Protein 5W7D (pdb70)

Nearest PDB structures (foldseek):
  5w7d-assembly1_A  TM=1.002E+00  e=2.438E-99  Mus musculus
  5w7e-assembly1_A  TM=9.813E-01  e=1.060E-92  Mus musculus
  5w7e-assembly2_B  TM=9.740E-01  e=4.198E-93  Mus musculus
  5w7f-assembly2_B  TM=9.740E-01  e=3.047E-90  Mus musculus
  5w7f-assembly1_A  TM=9.801E-01  e=3.794E-89  Mus musculus

Structure (mmCIF, N/CA/C/O backbone):
data_5W7D
#
_entry.id   5W7D
#
_cell.length_a   46.527
_cell.length_b   98.590
_cell.length_c   73.488
_cell.angle_alpha   90.00
_cell.angle_beta   99.68
_cell.angle_gamma   90.00
#
_symmetry.space_group_name_H-M   'P 1 21 1'
#
loop_
_entity.id
_entity.type
_entity.pdbx_description
1 polymer 'Acyloxyacyl hydrolase'
2 branched 2-acetamido-2-deoxy-beta-D-glucopyranose-(1-4)-2-acetamido-2-deoxy-beta-D-glucopyranose
3 non-polymer 'CALCIUM ION'
4 non-polymer 2-acetamido-2-deoxy-beta-D-glucopyranose
5 non-polymer GLYCEROL
6 non-polymer 1,2-DISTEAROYL-SN-GLYCERO-3-PHOSPHATE
7 non-polymer 'MYRISTIC ACID'
8 water water
#
loop_
_atom_site.group_PDB
_atom_site.id
_atom_site.type_symbol
_atom_site.label_atom_id
_atom_site.label_alt_id
_atom_site.label_comp_id
_atom_site.label_asym_id
_atom_site.label_entity_id
_atom_site.label_seq_id
_atom_site.pdbx_PDB_ins_code
_atom_site.Cartn_x
_atom_site.Cartn_y
_atom_site.Cartn_z
_atom_site.occupancy
_atom_site.B_iso_or_equiv
_atom_site.auth_seq_id
_atom_site.auth_comp_id
_atom_site.auth_asym_id
_atom_site.auth_atom_id
_atom_site.pdbx_PDB_model_num
ATOM 1 N N . SER A 1 23 ? 3.720 -21.432 113.642 1.00 44.18 35 SER A N 1
ATOM 2 C CA . SER A 1 23 ? 4.051 -22.843 113.818 1.00 42.98 35 SER A CA 1
ATOM 3 C C . SER A 1 23 ? 4.424 -23.174 115.265 1.00 37.77 35 SER A C 1
ATOM 4 O O . SER A 1 23 ? 3.856 -24.102 115.842 1.00 34.44 35 SER A O 1
ATOM 11 N N . HIS A 1 24 ? 5.399 -22.464 115.846 1.00 36.10 36 HIS A N 1
ATOM 12 C CA . HIS A 1 24 ? 5.511 -22.510 117.302 1.00 33.81 36 HIS A CA 1
ATOM 13 C C . HIS A 1 24 ? 4.216 -22.034 117.948 1.00 29.21 36 HIS A C 1
ATOM 14 O O . HIS A 1 24 ? 3.723 -22.655 118.899 1.00 28.08 36 HIS A O 1
ATOM 28 N N . GLY A 1 25 ? 3.645 -20.934 117.443 1.00 25.12 37 GLY A N 1
ATOM 29 C CA . GLY A 1 25 ? 2.403 -20.441 118.011 1.00 23.45 37 GLY A CA 1
ATOM 30 C C . GLY A 1 25 ? 1.299 -21.475 117.945 1.00 20.14 37 GLY A C 1
ATOM 31 O O . GLY A 1 25 ? 0.568 -21.694 118.914 1.00 19.27 37 GLY A O 1
ATOM 35 N N . GLN A 1 26 ? 1.163 -22.118 116.796 1.00 18.93 38 GLN A N 1
ATOM 36 C CA . GLN A 1 26 ? 0.097 -23.080 116.600 1.00 20.81 38 GLN A CA 1
ATOM 37 C C . GLN A 1 26 ? 0.294 -24.312 117.466 1.00 19.50 38 GLN A C 1
ATOM 38 O O . GLN A 1 26 ? -0.677 -24.854 117.991 1.00 18.73 38 GLN A O 1
ATOM 52 N N . SER A 1 27 ? 1.530 -24.771 117.632 1.00 21.39 39 SER A N 1
ATOM 53 C CA A SER A 1 27 ? 1.758 -25.932 118.487 0.43 22.95 39 SER A CA 1
ATOM 54 C CA B SER A 1 27 ? 1.762 -25.931 118.488 0.57 22.96 39 SER A CA 1
ATOM 55 C C . SER A 1 27 ? 1.504 -25.581 119.945 1.00 19.96 39 SER A C 1
ATOM 56 O O . SER A 1 27 ? 0.938 -26.384 120.700 1.00 18.44 39 SER A O 1
ATOM 69 N N . CYS A 1 28 ? 1.906 -24.387 120.353 1.00 17.84 40 CYS A N 1
ATOM 70 C CA . CYS A 1 28 ? 1.637 -23.938 121.708 1.00 17.65 40 CYS A CA 1
ATOM 71 C C . CYS A 1 28 ? 0.143 -23.824 121.951 1.00 14.97 40 CYS A C 1
ATOM 72 O O . CYS A 1 28 ? -0.384 -24.362 122.933 1.00 14.60 40 CYS A O 1
ATOM 79 N N . LEU A 1 29 ? -0.570 -23.169 121.034 1.00 12.48 41 LEU A N 1
ATOM 80 C CA . LEU A 1 29 ? -1.989 -22.948 121.243 1.00 12.99 41 LEU A CA 1
ATOM 81 C C . LEU A 1 29 ? -2.738 -24.272 121.255 1.00 13.26 41 LEU A C 1
ATOM 82 O O . LEU A 1 29 ? -3.624 -24.486 122.088 1.00 12.50 41 LEU A O 1
ATOM 98 N N . GLY A 1 30 ? -2.370 -25.186 120.356 1.00 14.21 42 GLY A N 1
ATOM 99 C CA . GLY A 1 30 ? -3.003 -26.494 120.338 1.00 14.80 42 GLY A CA 1
ATOM 100 C C . GLY A 1 30 ? -2.809 -27.257 121.635 1.00 13.30 42 GLY A C 1
ATOM 101 O O . GLY A 1 30 ? -3.752 -27.835 122.170 1.00 12.41 42 GLY A O 1
ATOM 105 N N . CYS A 1 31 ? -1.602 -27.222 122.184 1.00 15.09 43 CYS A N 1
ATOM 106 C CA . CYS A 1 31 ? -1.350 -27.886 123.462 1.00 15.04 43 CYS A CA 1
ATOM 107 C C . CYS A 1 31 ? -2.192 -27.278 124.573 1.00 12.10 43 CYS A C 1
ATOM 108 O O . CYS A 1 31 ? -2.790 -27.997 125.385 1.00 10.60 43 CYS A O 1
ATOM 115 N N . VAL A 1 32 ? -2.240 -25.941 124.638 1.00 11.07 44 VAL A N 1
ATOM 116 C CA . VAL A 1 32 ? -2.980 -25.296 125.721 1.00 11.63 44 VAL A CA 1
ATOM 117 C C . VAL A 1 32 ? -4.458 -25.633 125.636 1.00 11.49 44 VAL A C 1
ATOM 118 O O . VAL A 1 32 ? -5.105 -25.875 126.652 1.00 12.32 44 VAL A O 1
ATOM 131 N N . VAL A 1 33 ? -5.020 -25.656 124.431 1.00 11.42 45 VAL A N 1
ATOM 132 C CA . VAL A 1 33 ? -6.434 -25.981 124.287 1.00 12.21 45 VAL A CA 1
ATOM 133 C C . VAL A 1 33 ? -6.697 -27.416 124.702 1.00 10.79 45 VAL A C 1
ATOM 134 O O . VAL A 1 33 ? -7.619 -27.689 125.469 1.00 11.93 45 VAL A O 1
ATOM 147 N N . LEU A 1 34 ? -5.892 -28.356 124.209 1.00 11.84 46 LEU A N 1
ATOM 148 C CA . LEU A 1 34 ? -6.116 -29.768 124.518 1.00 12.47 46 LEU A CA 1
ATOM 149 C C . LEU A 1 34 ? -5.995 -30.032 126.013 1.00 10.49 46 LEU A C 1
ATOM 150 O O . LEU A 1 34 ? -6.846 -30.692 126.619 1.00 10.42 46 LEU A O 1
ATOM 166 N N . VAL A 1 35 ? -4.947 -29.512 126.640 1.00 10.36 47 VAL A N 1
ATOM 167 C CA . VAL A 1 35 ? -4.769 -29.742 128.068 1.00 9.97 47 VAL A CA 1
ATOM 168 C C . VAL A 1 35 ? -5.900 -29.089 128.858 1.00 9.70 47 VAL A C 1
ATOM 169 O O . VAL A 1 35 ? -6.394 -29.651 129.843 1.00 10.16 47 VAL A O 1
ATOM 182 N N . SER A 1 36 ? -6.335 -27.899 128.438 1.00 9.32 48 SER A N 1
ATOM 183 C CA . SER A 1 36 ? -7.468 -27.247 129.096 1.00 10.44 48 SER A CA 1
ATOM 184 C C . SER A 1 36 ? -8.711 -28.111 129.042 1.00 8.96 48 SER A C 1
ATOM 185 O O . SER A 1 36 ? -9.414 -28.256 130.048 1.00 11.17 48 SER A O 1
ATOM 193 N N . VAL A 1 37 ? -9.030 -28.659 127.858 1.00 9.22 49 VAL A N 1
ATOM 194 C CA . VAL A 1 37 ? -10.207 -29.504 127.716 1.00 9.13 49 VAL A CA 1
ATOM 195 C C . VAL A 1 37 ? -10.073 -30.742 128.599 1.00 9.29 49 VAL A C 1
ATOM 196 O O . VAL A 1 37 ? -11.023 -31.129 129.290 1.00 11.45 49 VAL A O 1
ATOM 209 N N . ILE A 1 38 ? -8.887 -31.364 128.618 1.00 9.21 50 ILE A N 1
ATOM 210 C CA . ILE A 1 38 ? -8.672 -32.541 129.469 1.00 10.64 50 ILE A CA 1
ATOM 211 C C . ILE A 1 38 ? -8.943 -32.198 130.929 1.00 11.29 50 ILE A C 1
ATOM 212 O O . ILE A 1 38 ? -9.684 -32.907 131.625 1.00 10.77 50 ILE A O 1
ATOM 228 N N . GLU A 1 39 ? -8.347 -31.103 131.412 1.00 10.91 51 GLU A N 1
ATOM 229 C CA . GLU A 1 39 ? -8.520 -30.720 132.812 1.00 11.64 51 GLU A CA 1
ATOM 230 C C . GLU A 1 39 ? -9.985 -30.447 133.133 1.00 10.83 51 GLU A C 1
ATOM 231 O O . GLU A 1 39 ? -10.493 -30.904 134.165 1.00 12.19 51 GLU A O 1
ATOM 243 N N . GLN A 1 40 ? -10.690 -29.752 132.239 1.00 10.10 52 GLN A N 1
ATOM 244 C CA . GLN A 1 40 ? -12.091 -29.432 132.485 1.00 11.51 52 GLN A CA 1
ATOM 245 C C . GLN A 1 40 ? -12.981 -30.661 132.411 1.00 9.60 52 GLN A C 1
ATOM 246 O O . GLN A 1 40 ? -13.946 -30.764 133.174 1.00 10.70 52 GLN A O 1
ATOM 260 N N . LEU A 1 41 ? -12.674 -31.622 131.532 1.00 9.83 53 LEU A N 1
ATOM 261 C CA . LEU A 1 41 ? -13.450 -32.864 131.517 1.00 9.41 53 LEU A CA 1
ATOM 262 C C . LEU A 1 41 ? -13.276 -33.637 132.817 1.00 11.05 53 LEU A C 1
ATOM 263 O O . LEU A 1 41 ? -14.240 -34.225 133.335 1.00 12.64 53 LEU A O 1
ATOM 279 N N . ALA A 1 42 ? -12.056 -33.658 133.364 1.00 11.56 54 ALA A N 1
ATOM 280 C CA . ALA A 1 42 ? -11.851 -34.255 134.682 1.00 13.80 54 ALA A CA 1
ATOM 281 C C . ALA A 1 42 ? -12.687 -33.554 135.755 1.00 15.89 54 ALA A C 1
ATOM 282 O O . ALA A 1 42 ? -13.284 -34.219 136.608 1.00 16.87 54 ALA A O 1
ATOM 289 N N . GLU A 1 43 ? -12.758 -32.215 135.717 1.00 15.13 55 GLU A N 1
ATOM 290 C CA . GLU A 1 43 ? -13.581 -31.478 136.673 1.00 15.74 55 GLU A CA 1
ATOM 291 C C . GLU A 1 43 ? -15.062 -31.767 136.472 1.00 15.82 55 GLU A C 1
ATOM 292 O O . GLU A 1 43 ? -15.774 -32.079 137.433 1.00 16.66 55 GLU A O 1
ATOM 304 N N . VAL A 1 44 ? -15.546 -31.692 135.225 1.00 16.22 56 VAL A N 1
ATOM 305 C CA . VAL A 1 44 ? -16.970 -31.883 134.949 1.00 18.30 56 VAL A CA 1
ATOM 306 C C . VAL A 1 44 ? -17.451 -33.256 135.418 1.00 17.84 56 VAL A C 1
ATOM 307 O O . VAL A 1 44 ? -18.553 -33.388 135.959 1.00 18.17 56 VAL A O 1
ATOM 320 N N . HIS A 1 45 ? -16.674 -34.303 135.167 1.00 16.52 57 HIS A N 1
ATOM 321 C CA . HIS A 1 45 ? -17.084 -35.657 135.515 1.00 17.13 57 HIS A CA 1
ATOM 322 C C . HIS A 1 45 ? -16.563 -36.106 136.865 1.00 17.71 57 HIS A C 1
ATOM 323 O O . HIS A 1 45 ? -16.836 -37.236 137.263 1.00 20.91 57 HIS A O 1
ATOM 337 N N . ASN A 1 46 ? -15.862 -35.238 137.577 1.00 15.79 58 ASN A N 1
ATOM 338 C CA . ASN A 1 46 ? -15.219 -35.571 138.847 1.00 21.30 58 ASN A CA 1
ATOM 339 C C . ASN A 1 46 ? -14.420 -36.865 138.715 1.00 22.21 58 ASN A C 1
ATOM 340 O O . ASN A 1 46 ? -14.561 -37.810 139.506 1.00 22.55 58 ASN A O 1
ATOM 351 N N . SER A 1 47 ? -13.584 -36.915 137.680 1.00 19.16 59 SER A N 1
ATOM 352 C CA . SER A 1 47 ? -12.753 -38.068 137.400 1.00 15.83 59 SER A CA 1
ATOM 353 C C . SER A 1 47 ? -11.278 -37.729 137.521 1.00 15.70 59 SER A C 1
ATOM 354 O O . SER A 1 47 ? -10.878 -36.572 137.661 1.00 16.44 59 SER A O 1
ATOM 362 N N . SER A 1 48 ? -10.470 -38.782 137.465 1.00 15.31 60 SER A N 1
ATOM 363 C CA . SER A 1 48 ? -9.043 -38.653 137.245 1.00 15.96 60 SER A CA 1
ATOM 364 C C . SER A 1 48 ? -8.741 -38.108 135.849 1.00 14.48 60 SER A C 1
ATOM 365 O O . SER A 1 48 ? -9.587 -38.090 134.942 1.00 13.50 60 SER A O 1
ATOM 373 N N . VAL A 1 49 ? -7.496 -37.669 135.680 1.00 15.07 61 VAL A N 1
ATOM 374 C CA . VAL A 1 49 ? -7.048 -37.174 134.384 1.00 14.91 61 VAL A CA 1
ATOM 375 C C . VAL A 1 49 ? -6.953 -38.321 133.377 1.00 14.77 61 VAL A C 1
ATOM 376 O O . VAL A 1 49 ? -7.282 -38.157 132.187 1.00 14.43 61 VAL A O 1
ATOM 389 N N . GLN A 1 50 ? -6.488 -39.491 133.825 1.00 14.51 62 GLN A N 1
ATOM 390 C CA . GLN A 1 50 ? -6.477 -40.653 132.947 1.00 15.57 62 GLN A CA 1
ATOM 391 C C . GLN A 1 50 ? -7.861 -40.913 132.373 1.00 13.99 62 GLN A C 1
ATOM 392 O O . GLN A 1 50 ? -8.011 -41.127 131.162 1.00 13.96 62 GLN A O 1
ATOM 406 N N . VAL A 1 51 ? -8.883 -40.943 133.234 1.00 13.02 63 VAL A N 1
ATOM 407 C CA . VAL A 1 51 ? -10.248 -41.175 132.765 1.00 14.16 63 VAL A CA 1
ATOM 408 C C . VAL A 1 51 ? -10.691 -40.078 131.793 1.00 12.88 63 VAL A C 1
ATOM 409 O O . VAL A 1 51 ? -11.297 -40.359 130.743 1.00 12.72 63 VAL A O 1
ATOM 422 N N . ALA A 1 52 ? -10.393 -38.809 132.115 1.00 12.43 64 ALA A N 1
ATOM 423 C CA . ALA A 1 52 ? -10.763 -37.693 131.239 1.00 10.26 64 ALA A CA 1
ATOM 424 C C . ALA A 1 52 ? -10.131 -37.823 129.849 1.00 9.94 64 ALA A C 1
ATOM 425 O O . ALA A 1 52 ? -10.768 -37.525 128.834 1.00 11.06 64 ALA A O 1
ATOM 432 N N . MET A 1 53 ? -8.885 -38.265 129.775 1.00 10.45 65 MET A N 1
ATOM 433 C CA . MET A 1 53 ? -8.233 -38.397 128.478 1.00 10.66 65 MET A CA 1
ATOM 434 C C . MET A 1 53 ? -8.852 -39.516 127.656 1.00 10.70 65 MET A C 1
ATOM 435 O O . MET A 1 53 ? -9.064 -39.353 126.456 1.00 10.80 65 MET A O 1
ATOM 449 N N . GLU A 1 54 ? -9.117 -40.664 128.288 1.00 11.09 66 GLU A N 1
ATOM 450 C CA . GLU A 1 54 ? -9.838 -41.759 127.620 1.00 12.59 66 GLU A CA 1
ATOM 451 C C . GLU A 1 54 ? -11.179 -41.276 127.094 1.00 12.12 66 GLU A C 1
ATOM 452 O O . GLU A 1 54 ? -11.590 -41.603 125.963 1.00 11.83 66 GLU A O 1
ATOM 464 N N . ARG A 1 55 ? -11.888 -40.525 127.925 1.00 12.15 67 ARG A N 1
ATOM 465 C CA . ARG A 1 55 ? -13.195 -40.015 127.558 1.00 12.70 67 ARG A CA 1
ATOM 466 C C . ARG A 1 55 ? -13.112 -39.092 126.349 1.00 10.76 67 ARG A C 1
ATOM 467 O O . ARG A 1 55 ? -13.855 -39.255 125.379 1.00 10.74 67 ARG A O 1
ATOM 488 N N . LEU A 1 56 ? -12.191 -38.122 126.362 1.00 9.61 68 LEU A N 1
ATOM 489 C CA . LEU A 1 56 ? -12.036 -37.272 125.183 1.00 9.19 68 LEU A CA 1
ATOM 490 C C . LEU A 1 56 ? -11.821 -38.088 123.909 1.00 9.66 68 LEU A C 1
ATOM 491 O O . LEU A 1 56 ? -12.466 -37.833 122.882 1.00 9.59 68 LEU A O 1
ATOM 507 N N . CYS A 1 57 ? -10.842 -38.996 123.912 1.00 11.42 69 CYS A N 1
ATOM 508 C CA . CYS A 1 57 ? -10.552 -39.727 122.694 1.00 12.85 69 CYS A CA 1
ATOM 509 C C . CYS A 1 57 ? -11.755 -40.567 122.263 1.00 11.33 69 CYS A C 1
ATOM 510 O O . CYS A 1 57 ? -12.030 -40.674 121.064 1.00 11.00 69 CYS A O 1
ATOM 517 N N . SER A 1 58 ? -12.490 -41.129 123.236 1.00 11.18 70 SER A N 1
ATOM 518 C CA . SER A 1 58 ? -13.679 -41.935 122.957 1.00 10.33 70 SER A CA 1
ATOM 519 C C . SER A 1 58 ? -14.748 -41.134 122.233 1.00 10.68 70 SER A C 1
ATOM 520 O O . SER A 1 58 ? -15.560 -41.705 121.497 1.00 11.45 70 SER A O 1
ATOM 528 N N . TYR A 1 59 ? -14.784 -39.818 122.425 1.00 9.54 71 TYR A N 1
ATOM 529 C CA . TYR A 1 59 ? -15.786 -39.015 121.757 1.00 9.26 71 TYR A CA 1
ATOM 530 C C . TYR A 1 59 ? -15.465 -38.762 120.290 1.00 9.91 71 TYR A C 1
ATOM 531 O O . TYR A 1 59 ? -16.338 -38.320 119.542 1.00 12.19 71 TYR A O 1
ATOM 549 N N . LEU A 1 60 ? -14.234 -38.930 119.881 1.00 9.11 72 LEU A N 1
ATOM 550 C CA . LEU A 1 60 ? -13.876 -38.389 118.578 1.00 10.35 72 LEU A CA 1
ATOM 551 C C . LEU A 1 60 ? -14.289 -39.323 117.446 1.00 10.70 72 LEU A C 1
ATOM 552 O O . LEU A 1 60 ? -14.368 -40.542 117.632 1.00 11.09 72 LEU A O 1
ATOM 568 N N . PRO A 1 61 ? -14.516 -38.777 116.253 1.00 10.75 73 PRO A N 1
ATOM 569 C CA . PRO A 1 61 ? -14.770 -39.620 115.079 1.00 11.45 73 PRO A CA 1
ATOM 570 C C . PRO A 1 61 ? -13.575 -40.481 114.713 1.00 10.47 73 PRO A C 1
ATOM 571 O O . PRO A 1 61 ? -12.426 -40.096 114.905 1.00 11.45 73 PRO A O 1
ATOM 582 N N . GLU A 1 62 ? -13.860 -41.664 114.145 1.00 11.71 74 GLU A N 1
ATOM 583 C CA . GLU A 1 62 ? -12.778 -42.466 113.588 1.00 12.69 74 GLU A CA 1
ATOM 584 C C . GLU A 1 62 ? -12.269 -41.882 112.269 1.00 12.57 74 GLU A C 1
ATOM 585 O O . GLU A 1 62 ? -11.098 -42.069 111.930 1.00 12.02 74 GLU A O 1
ATOM 597 N N . LYS A 1 63 ? -13.103 -41.142 111.534 1.00 12.08 75 LYS A N 1
ATOM 598 C CA . LYS A 1 63 ? -12.691 -40.605 110.241 1.00 13.77 75 LYS A CA 1
ATOM 599 C C . LYS A 1 63 ? -11.506 -39.653 110.381 1.00 12.73 75 LYS A C 1
ATOM 600 O O . LYS A 1 63 ? -11.320 -38.989 111.414 1.00 10.67 75 LYS A O 1
ATOM 619 N N . LEU A 1 64 ? -10.692 -39.589 109.317 1.00 13.08 76 LEU A N 1
ATOM 620 C CA . LEU A 1 64 ? -9.484 -38.747 109.257 1.00 14.46 76 LEU A CA 1
ATOM 621 C C . LEU A 1 64 ? -8.460 -39.098 110.343 1.00 14.19 76 LEU A C 1
ATOM 622 O O . LEU A 1 64 ? -7.632 -38.264 110.707 1.00 16.04 76 LEU A O 1
ATOM 638 N N . PHE A 1 65 ? -8.513 -40.308 110.897 1.00 15.06 77 PHE A N 1
ATOM 639 C CA . PHE A 1 65 ? -7.604 -40.761 111.948 1.00 16.41 77 PHE A CA 1
ATOM 640 C C . PHE A 1 65 ? -7.713 -39.924 113.221 1.00 13.75 77 PHE A C 1
ATOM 641 O O . PHE A 1 65 ? -6.777 -39.904 114.029 1.00 15.13 77 PHE A O 1
ATOM 658 N N . LEU A 1 66 ? -8.835 -39.224 113.434 1.00 11.01 78 LEU A N 1
ATOM 659 C CA . LEU A 1 66 ? -8.920 -38.309 114.573 1.00 10.53 78 LEU A CA 1
ATOM 660 C C . LEU A 1 66 ? -8.847 -39.049 115.906 1.00 10.26 78 LEU A C 1
ATOM 661 O O . LEU A 1 66 ? -8.042 -38.696 116.780 1.00 9.96 78 LEU A O 1
ATOM 677 N N . LYS A 1 67 ? -9.704 -40.062 116.096 1.00 9.13 79 LYS A N 1
ATOM 678 C CA . LYS A 1 67 ? -9.678 -40.845 117.326 1.00 10.72 79 LYS A CA 1
ATOM 679 C C . LYS A 1 67 ? -8.317 -41.487 117.523 1.00 10.59 79 LYS A C 1
ATOM 680 O O . LYS A 1 67 ? -7.746 -41.426 118.616 1.00 10.69 79 LYS A O 1
ATOM 699 N N . THR A 1 68 ? -7.768 -42.084 116.470 1.00 12.03 80 THR A N 1
ATOM 700 C CA . THR A 1 68 ? -6.484 -42.774 116.596 1.00 14.62 80 THR A CA 1
ATOM 701 C C . THR A 1 68 ? -5.369 -41.809 116.978 1.00 13.76 80 THR A C 1
ATOM 702 O O . THR A 1 68 ? -4.507 -42.135 117.812 1.00 12.79 80 THR A O 1
ATOM 713 N N . ALA A 1 69 ? -5.373 -40.617 116.385 1.00 13.07 81 ALA A N 1
ATOM 714 C CA . ALA A 1 69 ? -4.378 -39.596 116.721 1.00 13.28 81 ALA A CA 1
ATOM 715 C C . ALA A 1 69 ? -4.456 -39.210 118.184 1.00 11.92 81 ALA A C 1
ATOM 716 O O . ALA A 1 69 ? -3.427 -39.075 118.861 1.00 13.06 81 ALA A O 1
ATOM 723 N N . CYS A 1 70 ? -5.677 -39.045 118.693 1.00 11.22 82 CYS A N 1
ATOM 724 C CA . CYS A 1 70 ? -5.881 -38.717 120.096 1.00 12.70 82 CYS A CA 1
ATOM 725 C C . CYS A 1 70 ? -5.308 -39.801 121.010 1.00 12.45 82 CYS A C 1
ATOM 726 O O . CYS A 1 70 ? -4.610 -39.505 121.984 1.00 11.40 82 CYS A O 1
ATOM 733 N N . TYR A 1 71 ? -5.586 -41.067 120.713 1.00 11.92 83 TYR A N 1
ATOM 734 C CA . TYR A 1 71 ? -5.065 -42.122 121.577 1.00 13.54 83 TYR A CA 1
ATOM 735 C C . TYR A 1 71 ? -3.557 -42.205 121.487 1.00 14.42 83 TYR A C 1
ATOM 736 O O . TYR A 1 71 ? -2.898 -42.546 122.477 1.00 15.89 83 TYR A O 1
ATOM 754 N N . PHE A 1 72 ? -2.992 -41.864 120.337 1.00 13.26 84 PHE A N 1
ATOM 755 C CA . PHE A 1 72 ? -1.543 -41.823 120.228 1.00 15.74 84 PHE A CA 1
ATOM 756 C C . PHE A 1 72 ? -0.954 -40.704 121.076 1.00 15.29 84 PHE A C 1
ATOM 757 O O . PHE A 1 72 ? 0.081 -40.889 121.722 1.00 17.18 84 PHE A O 1
ATOM 774 N N . LEU A 1 73 ? -1.560 -39.520 121.039 1.00 15.25 85 LEU A N 1
ATOM 775 C CA . LEU A 1 73 ? -1.136 -38.424 121.910 1.00 16.11 85 LEU A CA 1
ATOM 776 C C . LEU A 1 73 ? -1.211 -38.810 123.383 1.00 16.07 85 LEU A C 1
ATOM 777 O O . LEU A 1 73 ? -0.310 -38.474 124.164 1.00 17.39 85 LEU A O 1
ATOM 793 N N . VAL A 1 74 ? -2.285 -39.497 123.788 1.00 15.52 86 VAL A N 1
ATOM 794 C CA . VAL A 1 74 ? -2.425 -39.954 125.169 1.00 17.93 86 VAL A CA 1
ATOM 795 C C . VAL A 1 74 ? -1.341 -40.972 125.496 1.00 17.29 86 VAL A C 1
ATOM 796 O O . VAL A 1 74 ? -0.690 -40.897 126.544 1.00 18.68 86 VAL A O 1
ATOM 809 N N . GLN A 1 75 ? -1.080 -41.900 124.576 1.00 16.51 87 GLN A N 1
ATOM 810 C CA . GLN A 1 75 ? 0.018 -42.838 124.772 1.00 19.13 87 GLN A CA 1
ATOM 811 C C . GLN A 1 75 ? 1.344 -42.104 124.971 1.00 21.24 87 GLN A C 1
ATOM 812 O O . GLN A 1 75 ? 2.145 -42.474 125.839 1.00 23.63 87 GLN A O 1
ATOM 826 N N . THR A 1 76 ? 1.590 -41.059 124.184 1.00 21.53 88 THR A N 1
ATOM 827 C CA . THR A 1 76 ? 2.901 -40.414 124.157 1.00 22.80 88 THR A CA 1
ATOM 828 C C . THR A 1 76 ? 3.085 -39.438 125.315 1.00 22.96 88 THR A C 1
ATOM 829 O O . THR A 1 76 ? 4.140 -39.423 125.957 1.00 26.10 88 THR A O 1
ATOM 840 N N . PHE A 1 77 ? 2.072 -38.631 125.614 1.00 18.59 89 PHE A N 1
ATOM 841 C CA . PHE A 1 77 ? 2.218 -37.520 126.543 1.00 17.64 89 PHE A CA 1
ATOM 842 C C . PHE A 1 77 ? 1.330 -37.663 127.778 1.00 18.05 89 PHE A C 1
ATOM 843 O O . PHE A 1 77 ? 1.425 -36.834 128.695 1.00 17.89 89 PHE A O 1
ATOM 860 N N . GLY A 1 78 ? 0.481 -38.695 127.831 1.00 18.35 90 GLY A N 1
ATOM 861 C CA . GLY A 1 78 ? -0.541 -38.770 128.862 1.00 18.50 90 GLY A CA 1
ATOM 862 C C . GLY A 1 78 ? 0.021 -38.871 130.266 1.00 19.73 90 GLY A C 1
ATOM 863 O O . GLY A 1 78 ? -0.460 -38.212 131.183 1.00 19.63 90 GLY A O 1
ATOM 867 N N . SER A 1 79 ? 1.036 -39.713 130.460 1.00 21.10 91 SER A N 1
ATOM 868 C CA A SER A 1 79 ? 1.601 -39.886 131.793 0.47 22.42 91 SER A CA 1
ATOM 869 C CA B SER A 1 79 ? 1.601 -39.885 131.794 0.53 22.43 91 SER A CA 1
ATOM 870 C C . SER A 1 79 ? 2.133 -38.564 132.340 1.00 20.94 91 SER A C 1
ATOM 871 O O . SER A 1 79 ? 1.930 -38.240 133.519 1.00 20.92 91 SER A O 1
ATOM 884 N N . ASP A 1 80 ? 2.801 -37.780 131.499 1.00 18.87 92 ASP A N 1
ATOM 885 C CA . ASP A 1 80 ? 3.336 -36.490 131.931 1.00 18.87 92 ASP A CA 1
ATOM 886 C C . ASP A 1 80 ? 2.222 -35.484 132.221 1.00 16.94 92 ASP A C 1
ATOM 887 O O . ASP A 1 80 ? 2.305 -34.725 133.191 1.00 15.97 92 ASP A O 1
ATOM 896 N N . ILE A 1 81 ? 1.188 -35.441 131.373 1.00 16.61 93 ILE A N 1
ATOM 897 C CA . ILE A 1 81 ? 0.040 -34.566 131.637 1.00 15.87 93 ILE A CA 1
ATOM 898 C C . ILE A 1 81 ? -0.580 -34.891 132.996 1.00 14.51 93 ILE A C 1
ATOM 899 O O . ILE A 1 81 ? -0.896 -33.989 133.786 1.00 15.08 93 ILE A O 1
ATOM 915 N N . ILE A 1 82 ? -0.741 -36.178 133.295 1.00 15.31 94 ILE A N 1
ATOM 916 C CA . ILE A 1 82 ? -1.284 -36.601 134.582 1.00 16.49 94 ILE A CA 1
ATOM 917 C C . ILE A 1 82 ? -0.417 -36.076 135.717 1.00 15.73 94 ILE A C 1
ATOM 918 O O . ILE A 1 82 ? -0.921 -35.539 136.710 1.00 14.84 94 ILE A O 1
ATOM 934 N N . LYS A 1 83 ? 0.897 -36.238 135.587 1.00 17.49 95 LYS A N 1
ATOM 935 C CA . LYS A 1 83 ? 1.811 -35.824 136.659 1.00 19.35 95 LYS A CA 1
ATOM 936 C C . LYS A 1 83 ? 1.745 -34.322 136.900 1.00 17.39 95 LYS A C 1
ATOM 937 O O . LYS A 1 83 ? 1.861 -33.861 138.041 1.00 16.33 95 LYS A O 1
ATOM 956 N N . LEU A 1 84 ? 1.590 -33.533 135.842 1.00 15.74 96 LEU A N 1
ATOM 957 C CA . LEU A 1 84 ? 1.607 -32.093 136.043 1.00 15.78 96 LEU A CA 1
ATOM 958 C C . LEU A 1 84 ? 0.251 -31.564 136.472 1.00 15.96 96 LEU A C 1
ATOM 959 O O . LEU A 1 84 ? 0.182 -30.644 137.303 1.00 15.69 96 LEU A O 1
ATOM 975 N N . LEU A 1 85 ? -0.839 -32.125 135.943 1.00 15.58 97 LEU A N 1
ATOM 976 C CA . LEU A 1 85 ? -2.139 -31.698 136.457 1.00 16.18 97 LEU A CA 1
ATOM 977 C C . LEU A 1 85 ? -2.308 -32.124 137.916 1.00 17.10 97 LEU A C 1
ATOM 978 O O . LEU A 1 85 ? -2.959 -31.415 138.690 1.00 17.76 97 LEU A O 1
ATOM 994 N N . ASP A 1 86 ? -1.697 -33.248 138.317 1.00 18.20 98 ASP A N 1
ATOM 995 C CA . ASP A 1 86 ? -1.679 -33.650 139.726 1.00 22.41 98 ASP A CA 1
ATOM 996 C C . ASP A 1 86 ? -0.934 -32.659 140.610 1.00 20.72 98 ASP A C 1
ATOM 997 O O . ASP A 1 86 ? -1.147 -32.646 141.829 1.00 21.91 98 ASP A O 1
ATOM 1006 N N . GLU A 1 87 ? -0.048 -31.840 140.045 1.00 19.22 99 GLU A N 1
ATOM 1007 C CA . GLU A 1 87 ? 0.593 -30.761 140.792 1.00 18.12 99 GLU A CA 1
ATOM 1008 C C . GLU A 1 87 ? -0.111 -29.420 140.601 1.00 16.06 99 GLU A C 1
ATOM 1009 O O . GLU A 1 87 ? 0.479 -28.363 140.875 1.00 15.68 99 GLU A O 1
ATOM 1021 N N . ALA A 1 88 ? -1.354 -29.440 140.129 1.00 16.63 100 ALA A N 1
ATOM 1022 C CA . ALA A 1 88 ? -2.182 -28.243 140.046 1.00 18.71 100 ALA A CA 1
ATOM 1023 C C . ALA A 1 88 ? -1.621 -27.213 139.062 1.00 18.56 100 ALA A C 1
ATOM 1024 O O . ALA A 1 88 ? -1.809 -26.010 139.241 1.00 19.30 100 ALA A O 1
ATOM 1031 N N . MET A 1 89 ? -0.894 -27.653 138.037 1.00 15.22 101 MET A N 1
ATOM 1032 C CA A MET A 1 89 ? -0.412 -26.750 136.997 0.75 14.00 101 MET A CA 1
ATOM 1033 C CA B MET A 1 89 ? -0.421 -26.735 137.010 0.25 14.19 101 MET A CA 1
ATOM 1034 C C . MET A 1 89 ? -1.501 -26.502 135.959 1.00 13.81 101 MET A C 1
ATOM 1035 O O . MET A 1 89 ? -2.220 -27.417 135.568 1.00 15.34 101 MET A O 1
ATOM 1060 N N . LYS A 1 90 ? -1.632 -25.257 135.522 1.00 13.62 102 LYS A N 1
ATOM 1061 C CA . LYS A 1 90 ? -2.580 -24.948 134.473 1.00 13.84 102 LYS A CA 1
ATOM 1062 C C . LYS A 1 90 ? -1.951 -25.230 133.126 1.00 12.58 102 LYS A C 1
ATOM 1063 O O . LYS A 1 90 ? -0.742 -25.461 133.012 1.00 13.00 102 LYS A O 1
ATOM 1082 N N . ALA A 1 91 ? -2.794 -25.198 132.090 1.00 13.90 103 ALA A N 1
ATOM 1083 C CA . ALA A 1 91 ? -2.388 -25.689 130.778 1.00 13.71 103 ALA A CA 1
ATOM 1084 C C . ALA A 1 91 ? -1.215 -24.921 130.183 1.00 13.90 103 ALA A C 1
ATOM 1085 O O . ALA A 1 91 ? -0.418 -25.505 129.439 1.00 14.89 103 ALA A O 1
ATOM 1092 N N . ASP A 1 92 ? -1.106 -23.614 130.439 1.00 13.02 104 ASP A N 1
ATOM 1093 C CA . ASP A 1 92 ? 0.016 -22.883 129.874 1.00 13.50 104 ASP A CA 1
ATOM 1094 C C . ASP A 1 92 ? 1.346 -23.371 130.456 1.00 13.95 104 ASP A C 1
ATOM 1095 O O . ASP A 1 92 ? 2.269 -23.708 129.704 1.00 15.44 104 ASP A O 1
ATOM 1104 N N . VAL A 1 93 ? 1.451 -23.470 131.782 1.00 13.92 105 VAL A N 1
ATOM 1105 C CA . VAL A 1 93 ? 2.657 -24.024 132.410 1.00 14.35 105 VAL A CA 1
ATOM 1106 C C . VAL A 1 93 ? 2.929 -25.446 131.919 1.00 14.43 105 VAL A C 1
ATOM 1107 O O . VAL A 1 93 ? 4.070 -25.807 131.638 1.00 14.90 105 VAL A O 1
ATOM 1120 N N . VAL A 1 94 ? 1.891 -26.279 131.820 1.00 14.01 106 VAL A N 1
ATOM 1121 C CA . VAL A 1 94 ? 2.079 -27.653 131.347 1.00 14.07 106 VAL A CA 1
ATOM 1122 C C . VAL A 1 94 ? 2.720 -27.654 129.963 1.00 14.43 106 VAL A C 1
ATOM 1123 O O . VAL A 1 94 ? 3.680 -28.395 129.690 1.00 14.78 106 VAL A O 1
ATOM 1136 N N . CYS A 1 95 ? 2.206 -26.805 129.072 1.00 14.26 107 CYS A N 1
ATOM 1137 C CA . CYS A 1 95 ? 2.666 -26.831 127.697 1.00 14.54 107 CYS A CA 1
ATOM 1138 C C . CYS A 1 95 ? 4.069 -26.250 127.543 1.00 15.12 107 CYS A C 1
ATOM 1139 O O . CYS A 1 95 ? 4.797 -26.675 126.648 1.00 16.04 107 CYS A O 1
ATOM 1146 N N . TYR A 1 96 ? 4.495 -25.339 128.417 1.00 15.26 108 TYR A N 1
ATOM 1147 C CA . TYR A 1 96 ? 5.914 -24.965 128.426 1.00 15.98 108 TYR A CA 1
ATOM 1148 C C . TYR A 1 96 ? 6.772 -26.095 129.001 1.00 17.30 108 TYR A C 1
ATOM 1149 O O . TYR A 1 96 ? 7.862 -26.377 128.492 1.00 19.11 108 TYR A O 1
ATOM 1167 N N . ALA A 1 97 ? 6.305 -26.741 130.068 1.00 16.52 109 ALA A N 1
ATOM 1168 C CA . ALA A 1 97 ? 7.073 -27.837 130.662 1.00 16.88 109 ALA A CA 1
ATOM 1169 C C . ALA A 1 97 ? 7.269 -28.949 129.650 1.00 17.79 109 ALA A C 1
ATOM 1170 O O . ALA A 1 97 ? 8.346 -29.548 129.572 1.00 20.56 109 ALA A O 1
ATOM 1177 N N . LEU A 1 98 ? 6.236 -29.232 128.866 1.00 17.06 110 LEU A N 1
ATOM 1178 C CA . LEU A 1 98 ? 6.277 -30.249 127.831 1.00 19.42 110 LEU A CA 1
ATOM 1179 C C . LEU A 1 98 ? 6.937 -29.770 126.547 1.00 21.96 110 LEU A C 1
ATOM 1180 O O . LEU A 1 98 ? 7.130 -30.580 125.639 1.00 22.32 110 LEU A O 1
ATOM 1196 N N . GLU A 1 99 ? 7.302 -28.493 126.459 1.00 23.00 111 GLU A N 1
ATOM 1197 C CA . GLU A 1 99 ? 8.057 -27.948 125.336 1.00 26.91 111 GLU A CA 1
ATOM 1198 C C . GLU A 1 99 ? 7.217 -27.791 124.073 1.00 23.85 111 GLU A C 1
ATOM 1199 O O . GLU A 1 99 ? 7.769 -27.643 122.981 1.00 26.07 111 GLU A O 1
ATOM 1211 N N . PHE A 1 100 ? 5.891 -27.829 124.168 1.00 19.60 112 PHE A N 1
ATOM 1212 C CA . PHE A 1 100 ? 5.093 -27.382 123.033 1.00 19.09 112 PHE A CA 1
ATOM 1213 C C . PHE A 1 100 ? 5.103 -25.867 122.903 1.00 20.49 112 PHE A C 1
ATOM 1214 O O . PHE A 1 100 ? 4.890 -25.339 121.807 1.00 20.67 112 PHE A O 1
ATOM 1231 N N . CYS A 1 101 ? 5.289 -25.166 124.014 1.00 21.08 113 CYS A N 1
ATOM 1232 C CA . CYS A 1 101 ? 5.546 -23.734 124.035 1.00 21.38 113 CYS A CA 1
ATOM 1233 C C . CYS A 1 101 ? 7.000 -23.533 124.443 1.00 23.25 113 CYS A C 1
ATOM 1234 O O . CYS A 1 101 ? 7.494 -24.233 125.335 1.00 22.27 113 CYS A O 1
ATOM 1241 N N . LYS A 1 102 ? 7.681 -22.574 123.801 1.00 23.91 114 LYS A N 1
ATOM 1242 C CA . LYS A 1 102 ? 9.090 -22.309 124.078 1.00 26.83 114 LYS A CA 1
ATOM 1243 C C . LYS A 1 102 ? 9.386 -20.818 124.090 1.00 25.68 114 LYS A C 1
ATOM 1244 O O . LYS A 1 102 ? 8.905 -20.076 123.234 1.00 26.38 114 LYS A O 1
ATOM 1263 N N . ARG A 1 103 ? 10.191 -20.381 125.052 1.00 26.01 115 ARG A N 1
ATOM 1264 C CA . ARG A 1 103 ? 10.706 -19.018 125.034 1.00 27.65 115 ARG A CA 1
ATOM 1265 C C . ARG A 1 103 ? 11.825 -18.927 123.999 1.00 26.94 115 ARG A C 1
ATOM 1266 O O . ARG A 1 103 ? 12.611 -19.861 123.836 1.00 28.19 115 ARG A O 1
ATOM 1287 N N . GLY A 1 104 ? 11.888 -17.799 123.284 1.00 23.76 116 GLY A N 1
ATOM 1288 C CA . GLY A 1 104 ? 12.994 -17.526 122.396 1.00 23.15 116 GLY A CA 1
ATOM 1289 C C . GLY A 1 104 ? 13.471 -16.098 122.576 1.00 22.79 116 GLY A C 1
ATOM 1290 O O . GLY A 1 104 ? 12.845 -15.306 123.279 1.00 22.19 116 GLY A O 1
ATOM 1294 N N . ALA A 1 105 ? 14.594 -15.781 121.918 1.00 23.76 117 ALA A N 1
ATOM 1295 C CA . ALA A 1 105 ? 15.146 -14.432 122.016 1.00 23.46 117 ALA A CA 1
ATOM 1296 C C . ALA A 1 105 ? 14.120 -13.370 121.625 1.00 21.64 117 ALA A C 1
ATOM 1297 O O . ALA A 1 105 ? 14.069 -12.296 122.239 1.00 21.03 117 ALA A O 1
ATOM 1304 N N . VAL A 1 106 ? 13.321 -13.625 120.592 1.00 21.10 118 VAL A N 1
ATOM 1305 C CA . VAL A 1 106 ? 12.300 -12.652 120.214 1.00 22.41 118 VAL A CA 1
ATOM 1306 C C . VAL A 1 106 ? 10.922 -13.283 120.386 1.00 22.33 118 VAL A C 1
ATOM 1307 O O . VAL A 1 106 ? 10.006 -13.014 119.607 1.00 22.71 118 VAL A O 1
ATOM 1320 N N . GLN A 1 107 ? 10.764 -14.119 121.410 1.00 22.31 119 GLN A N 1
ATOM 1321 C CA . GLN A 1 107 ? 9.490 -14.785 121.691 1.00 22.21 119 GLN A CA 1
ATOM 1322 C C . GLN A 1 107 ? 9.411 -14.995 123.203 1.00 21.88 119 GLN A C 1
ATOM 1323 O O . GLN A 1 107 ? 9.969 -15.970 123.739 1.00 20.36 119 GLN A O 1
ATOM 1337 N N . PRO A 1 108 ? 8.748 -14.094 123.928 1.00 24.73 120 PRO A N 1
ATOM 1338 C CA . PRO A 1 108 ? 8.599 -14.264 125.379 1.00 23.66 120 PRO A CA 1
ATOM 1339 C C . PRO A 1 108 ? 7.697 -15.446 125.714 1.00 20.38 120 PRO A C 1
ATOM 1340 O O . PRO A 1 108 ? 6.997 -16.004 124.863 1.00 19.58 120 PRO A O 1
ATOM 1351 N N . GLN A 1 109 ? 7.735 -15.833 126.982 1.00 20.06 121 GLN A N 1
ATOM 1352 C CA . GLN A 1 109 ? 6.805 -16.826 127.495 1.00 20.94 121 GLN A CA 1
ATOM 1353 C C . GLN A 1 109 ? 5.428 -16.188 127.618 1.00 21.25 121 GLN A C 1
ATOM 1354 O O . GLN A 1 109 ? 5.300 -15.069 128.123 1.00 24.46 121 GLN A O 1
ATOM 1368 N N . CYS A 1 110 ? 4.402 -16.896 127.153 1.00 20.08 122 CYS A N 1
ATOM 1369 C CA . CYS A 1 110 ? 3.050 -16.357 127.045 1.00 19.19 122 CYS A CA 1
ATOM 1370 C C . CYS A 1 110 ? 2.162 -16.979 128.108 1.00 19.70 122 CYS A C 1
ATOM 1371 O O . CYS A 1 110 ? 2.006 -18.202 128.150 1.00 19.28 122 CYS A O 1
ATOM 1378 N N . HIS A 1 111 ? 1.556 -16.139 128.933 1.00 20.84 123 HIS A N 1
ATOM 1379 C CA . HIS A 1 111 ? 0.723 -16.578 130.051 1.00 22.56 123 HIS A CA 1
ATOM 1380 C C . HIS A 1 111 ? -0.739 -16.451 129.646 1.00 22.49 123 HIS A C 1
ATOM 1381 O O . HIS A 1 111 ? -1.167 -15.380 129.213 1.00 25.33 123 HIS A O 1
ATOM 1395 N N . LEU A 1 112 ? -1.499 -17.537 129.754 1.00 19.49 124 LEU A N 1
ATOM 1396 C CA . LEU A 1 112 ? -2.942 -17.419 129.570 1.00 21.83 124 LEU A CA 1
ATOM 1397 C C . LEU A 1 112 ? -3.620 -16.984 130.874 1.00 26.54 124 LEU A C 1
ATOM 1398 O O . LEU A 1 112 ? -4.586 -16.203 130.850 1.00 27.68 124 LEU A O 1
ATOM 1414 N N . TYR A 1 113 ? -3.097 -17.451 132.043 1.00 27.33 125 TYR A N 1
ATOM 1415 C CA . TYR A 1 113 ? -3.690 -17.118 133.334 1.00 26.29 125 TYR A CA 1
ATOM 1416 C C . TYR A 1 113 ? -2.856 -16.090 134.077 1.00 31.83 125 TYR A C 1
ATOM 1417 O O . TYR A 1 113 ? -1.625 -16.088 133.966 1.00 33.16 125 TYR A O 1
ATOM 1435 N N . PRO A 1 114 ? -3.491 -15.186 134.822 1.00 37.92 126 PRO A N 1
ATOM 1436 C CA . PRO A 1 114 ? -2.715 -14.185 135.561 1.00 39.98 126 PRO A CA 1
ATOM 1437 C C . PRO A 1 114 ? -2.001 -14.850 136.727 1.00 38.13 126 PRO A C 1
ATOM 1438 O O . PRO A 1 114 ? -2.606 -15.592 137.504 1.00 37.44 126 PRO A O 1
ATOM 1449 N N . LEU A 1 115 ? -0.690 -14.631 136.799 1.00 37.04 127 LEU A N 1
ATOM 1450 C CA . LEU A 1 115 ? 0.123 -15.156 137.862 1.00 40.21 127 LEU A CA 1
ATOM 1451 C C . LEU A 1 115 ? 1.272 -14.180 138.042 1.00 42.26 127 LEU A C 1
ATOM 1452 O O . LEU A 1 115 ? 1.864 -13.756 137.043 1.00 45.05 127 LEU A O 1
ATOM 1468 N N . PRO A 1 116 ? 1.623 -13.813 139.269 1.00 41.53 128 PRO A N 1
ATOM 1469 C CA . PRO A 1 116 ? 2.871 -13.064 139.458 1.00 42.43 128 PRO A CA 1
ATOM 1470 C C . PRO A 1 116 ? 4.024 -13.812 138.803 1.00 41.20 128 PRO A C 1
ATOM 1471 O O . PRO A 1 116 ? 4.017 -15.042 138.698 1.00 40.24 128 PRO A O 1
ATOM 1482 N N . GLN A 1 117 ? 5.005 -13.051 138.326 1.00 40.58 129 GLN A N 1
ATOM 1483 C CA . GLN A 1 117 ? 6.107 -13.659 137.593 1.00 41.82 129 GLN A CA 1
ATOM 1484 C C . GLN A 1 117 ? 6.817 -14.699 138.444 1.00 40.99 129 GLN A C 1
ATOM 1485 O O . GLN A 1 117 ? 7.156 -15.786 137.957 1.00 36.99 129 GLN A O 1
ATOM 1499 N N . GLU A 1 118 ? 7.080 -14.364 139.712 1.00 43.04 130 GLU A N 1
ATOM 1500 C CA . GLU A 1 118 ? 7.732 -15.305 140.607 1.00 44.47 130 GLU A CA 1
ATOM 1501 C C . GLU A 1 118 ? 6.939 -16.602 140.674 1.00 34.96 130 GLU A C 1
ATOM 1502 O O . GLU A 1 118 ? 7.518 -17.695 140.660 1.00 34.27 130 GLU A O 1
ATOM 1514 N N . ALA A 1 119 ? 5.611 -16.496 140.763 1.00 29.24 131 ALA A N 1
ATOM 1515 C CA . ALA A 1 119 ? 4.785 -17.685 140.931 1.00 28.65 131 ALA A CA 1
ATOM 1516 C C . ALA A 1 119 ? 4.738 -18.509 139.650 1.00 27.53 131 ALA A C 1
ATOM 1517 O O . ALA A 1 119 ? 4.659 -19.744 139.710 1.00 27.25 131 ALA A O 1
ATOM 1524 N N . TRP A 1 120 ? 4.780 -17.843 138.491 1.00 26.74 132 TRP A N 1
ATOM 1525 C CA . TRP A 1 120 ? 4.892 -18.559 137.224 1.00 28.86 132 TRP A CA 1
ATOM 1526 C C . TRP A 1 120 ? 6.210 -19.314 137.150 1.00 27.83 132 TRP A C 1
ATOM 1527 O O . TRP A 1 120 ? 6.232 -20.515 136.861 1.00 25.61 132 TRP A O 1
ATOM 1548 N N . GLU A 1 121 ? 7.319 -18.632 137.452 1.00 29.41 133 GLU A N 1
ATOM 1549 C CA . GLU A 1 121 ? 8.632 -19.267 137.380 1.00 35.92 133 GLU A CA 1
ATOM 1550 C C . GLU A 1 121 ? 8.770 -20.410 138.380 1.00 31.15 133 GLU A C 1
ATOM 1551 O O . GLU A 1 121 ? 9.422 -21.420 138.091 1.00 33.51 133 GLU A O 1
ATOM 1563 N N . SER A 1 122 ? 8.224 -20.250 139.587 1.00 25.99 134 SER A N 1
ATOM 1564 C CA . SER A 1 122 ? 8.261 -21.348 140.549 1.00 25.46 134 SER A CA 1
ATOM 1565 C C . SER A 1 122 ? 7.483 -22.541 140.031 1.00 22.61 134 SER A C 1
ATOM 1566 O O . SER A 1 122 ? 7.916 -23.692 140.181 1.00 21.86 134 SER A O 1
ATOM 1574 N N . ALA A 1 123 ? 6.312 -22.280 139.443 1.00 23.14 135 ALA A N 1
ATOM 1575 C CA . ALA A 1 123 ? 5.452 -23.363 138.975 1.00 24.20 135 ALA A CA 1
ATOM 1576 C C . ALA A 1 123 ? 6.114 -24.079 137.817 1.00 23.07 135 ALA A C 1
ATOM 1577 O O . ALA A 1 123 ? 6.183 -25.313 137.789 1.00 22.51 135 ALA A O 1
ATOM 1584 N N . LEU A 1 124 ? 6.646 -23.307 136.871 1.00 21.20 136 LEU A N 1
ATOM 1585 C CA . LEU A 1 124 ? 7.330 -23.907 135.736 1.00 23.39 136 LEU A CA 1
ATOM 1586 C C . LEU A 1 124 ? 8.553 -24.703 136.174 1.00 23.30 136 LEU A C 1
ATOM 1587 O O . LEU A 1 124 ? 8.813 -25.779 135.637 1.00 22.05 136 LEU A O 1
ATOM 1603 N N . GLU A 1 125 ? 9.309 -24.209 137.165 1.00 24.77 137 GLU A N 1
ATOM 1604 C CA . GLU A 1 125 ? 10.452 -24.965 137.665 1.00 25.97 137 GLU A CA 1
ATOM 1605 C C . GLU A 1 125 ? 10.024 -26.250 138.368 1.00 22.79 137 GLU A C 1
ATOM 1606 O O . GLU A 1 125 ? 10.679 -27.289 138.235 1.00 22.69 137 GLU A O 1
ATOM 1618 N N . LYS A 1 126 ? 8.950 -26.201 139.150 1.00 22.30 138 LYS A N 1
ATOM 1619 C CA . LYS A 1 126 ? 8.453 -27.427 139.756 1.00 21.16 138 LYS A CA 1
ATOM 1620 C C . LYS A 1 126 ? 8.079 -28.427 138.677 1.00 20.19 138 LYS A C 1
ATOM 1621 O O . LYS A 1 126 ? 8.418 -29.612 138.776 1.00 20.81 138 LYS A O 1
ATOM 1640 N N . ALA A 1 127 ? 7.370 -27.954 137.639 1.00 18.98 139 ALA A N 1
ATOM 1641 C CA . ALA A 1 127 ? 6.958 -28.821 136.536 1.00 18.99 139 ALA A CA 1
ATOM 1642 C C . ALA A 1 127 ? 8.164 -29.495 135.913 1.00 21.26 139 ALA A C 1
ATOM 1643 O O . ALA A 1 127 ? 8.180 -30.708 135.704 1.00 22.91 139 ALA A O 1
ATOM 1650 N N . ARG A 1 128 ? 9.181 -28.712 135.595 1.00 24.05 140 ARG A N 1
ATOM 1651 C CA . ARG A 1 128 ? 10.380 -29.271 134.997 1.00 27.69 140 ARG A CA 1
ATOM 1652 C C . ARG A 1 128 ? 11.029 -30.299 135.918 1.00 29.75 140 ARG A C 1
ATOM 1653 O O . ARG A 1 128 ? 11.522 -31.333 135.447 1.00 31.69 140 ARG A O 1
ATOM 1674 N N . GLN A 1 129 ? 11.004 -30.060 137.236 1.00 30.80 141 GLN A N 1
ATOM 1675 C CA . GLN A 1 129 ? 11.537 -31.030 138.202 1.00 31.70 141 GLN A CA 1
ATOM 1676 C C . GLN A 1 129 ? 10.734 -32.324 138.200 1.00 27.82 141 GLN A C 1
ATOM 1677 O O . GLN A 1 129 ? 11.299 -33.421 138.278 1.00 29.80 141 GLN A O 1
ATOM 1691 N N . VAL A 1 130 ? 9.404 -32.205 138.227 1.00 23.27 142 VAL A N 1
ATOM 1692 C CA . VAL A 1 130 ? 8.540 -33.379 138.209 1.00 24.01 142 VAL A CA 1
ATOM 1693 C C . VAL A 1 130 ? 8.860 -34.252 137.004 1.00 26.67 142 VAL A C 1
ATOM 1694 O O . VAL A 1 130 ? 8.927 -35.477 137.115 1.00 28.82 142 VAL A O 1
ATOM 1707 N N . LEU A 1 131 ? 9.052 -33.636 135.828 1.00 26.83 143 LEU A N 1
ATOM 1708 C CA . LEU A 1 131 ? 9.305 -34.407 134.612 1.00 28.21 143 LEU A CA 1
ATOM 1709 C C . LEU A 1 131 ? 10.688 -35.048 134.613 1.00 34.24 143 LEU A C 1
ATOM 1710 O O . LEU A 1 131 ? 10.878 -36.087 133.980 1.00 36.27 143 LEU A O 1
ATOM 1726 N N . ARG A 1 132 ? 11.665 -34.455 135.298 1.00 39.26 144 ARG A N 1
ATOM 1727 C CA . ARG A 1 132 ? 13.000 -35.050 135.298 1.00 47.27 144 ARG A CA 1
ATOM 1728 C C . ARG A 1 132 ? 13.036 -36.350 136.083 1.00 51.68 144 ARG A C 1
ATOM 1729 O O . ARG A 1 132 ? 13.821 -37.243 135.747 1.00 53.97 144 ARG A O 1
ATOM 1750 N N . ARG A 1 133 ? 12.189 -36.486 137.109 1.00 54.16 145 ARG A N 1
ATOM 1751 C CA . ARG A 1 133 ? 12.206 -37.695 137.929 1.00 59.79 145 ARG A CA 1
ATOM 1752 C C . ARG A 1 133 ? 12.084 -38.947 137.072 1.00 68.77 145 ARG A C 1
ATOM 1753 O O . ARG A 1 133 ? 12.768 -39.945 137.321 1.00 73.31 145 ARG A O 1
ATOM 1774 N N . SER A 1 134 ? 11.236 -38.915 136.048 1.00 74.83 146 SER A N 1
ATOM 1775 C CA . SER A 1 134 ? 11.116 -40.060 135.143 1.00 78.17 146 SER A CA 1
ATOM 1776 C C . SER A 1 134 ? 10.463 -39.672 133.816 1.00 76.47 146 SER A C 1
ATOM 1777 O O . SER A 1 134 ? 10.846 -40.170 132.754 1.00 74.23 146 SER A O 1
ATOM 1785 N N . CYS A 1 147 ? 3.798 -32.744 113.966 1.00 53.49 159 CYS A N 1
ATOM 1786 C CA . CYS A 1 147 ? 3.259 -33.315 112.740 1.00 57.82 159 CYS A CA 1
ATOM 1787 C C . CYS A 1 147 ? 4.078 -34.490 112.236 1.00 60.78 159 CYS A C 1
ATOM 1788 O O . CYS A 1 147 ? 3.708 -35.113 111.244 1.00 62.84 159 CYS A O 1
ATOM 1795 N N . SER A 1 148 ? 5.187 -34.796 112.909 1.00 60.58 160 SER A N 1
ATOM 1796 C CA . SER A 1 148 ? 5.959 -35.988 112.578 1.00 62.54 160 SER A CA 1
ATOM 1797 C C . SER A 1 148 ? 5.438 -37.242 113.268 1.00 60.66 160 SER A C 1
ATOM 1798 O O . SER A 1 148 ? 5.895 -38.348 112.947 1.00 58.68 160 SER A O 1
ATOM 1806 N N . LEU A 1 149 ? 4.498 -37.100 114.190 1.00 59.62 161 LEU A N 1
ATOM 1807 C CA . LEU A 1 149 ? 4.003 -38.247 114.918 1.00 59.45 161 LEU A CA 1
ATOM 1808 C C . LEU A 1 149 ? 3.049 -39.075 114.055 1.00 56.35 161 LEU A C 1
ATOM 1809 O O . LEU A 1 149 ? 2.351 -38.537 113.193 1.00 53.73 161 LEU A O 1
ATOM 1825 N N . PRO A 1 150 ? 3.012 -40.390 114.254 1.00 58.24 162 PRO A N 1
ATOM 1826 C CA . PRO A 1 150 ? 2.070 -41.216 113.495 1.00 58.36 162 PRO A CA 1
ATOM 1827 C C . PRO A 1 150 ? 0.660 -40.646 113.559 1.00 56.80 162 PRO A C 1
ATOM 1828 O O . PRO A 1 150 ? 0.227 -40.120 114.587 1.00 54.99 162 PRO A O 1
ATOM 1839 N N . PHE A 1 151 ? -0.047 -40.750 112.436 1.00 56.49 163 PHE A N 1
ATOM 1840 C CA . PHE A 1 151 ? -1.444 -40.347 112.325 1.00 52.60 163 PHE A CA 1
ATOM 1841 C C . PHE A 1 151 ? -1.596 -38.830 112.286 1.00 47.43 163 PHE A C 1
ATOM 1842 O O . PHE A 1 151 ? -2.241 -38.298 111.374 1.00 44.88 163 PHE A O 1
ATOM 1859 N N . LEU A 1 152 ? -1.010 -38.120 113.253 1.00 44.45 164 LEU A N 1
ATOM 1860 C CA . LEU A 1 152 ? -1.061 -36.663 113.191 1.00 45.34 164 LEU A CA 1
ATOM 1861 C C . LEU A 1 152 ? -0.409 -36.145 111.918 1.00 47.87 164 LEU A C 1
ATOM 1862 O O . LEU A 1 152 ? -0.840 -35.123 111.371 1.00 43.94 164 LEU A O 1
ATOM 1878 N N . THR A 1 153 ? 0.631 -36.831 111.438 1.00 52.81 165 THR A N 1
ATOM 1879 C CA . THR A 1 153 ? 1.264 -36.443 110.183 1.00 54.63 165 THR A CA 1
ATOM 1880 C C . THR A 1 153 ? 0.259 -36.504 109.044 1.00 51.94 165 THR A C 1
ATOM 1881 O O . THR A 1 153 ? 0.162 -35.578 108.234 1.00 47.85 165 THR A O 1
ATOM 1892 N N . LYS A 1 154 ? -0.517 -37.587 108.985 1.00 55.36 166 LYS A N 1
ATOM 1893 C CA . LYS A 1 154 ? -1.542 -37.709 107.960 1.00 56.13 166 LYS A CA 1
ATOM 1894 C C . LYS A 1 154 ? -2.507 -36.534 108.038 1.00 46.34 166 LYS A C 1
ATOM 1895 O O . LYS A 1 154 ? -2.811 -35.891 107.024 1.00 46.42 166 LYS A O 1
ATOM 1914 N N . ILE A 1 155 ? -2.989 -36.232 109.247 1.00 35.14 167 ILE A N 1
ATOM 1915 C CA . ILE A 1 155 ? -3.927 -35.129 109.416 1.00 29.33 167 ILE A CA 1
ATOM 1916 C C . ILE A 1 155 ? -3.296 -33.830 108.938 1.00 26.60 167 ILE A C 1
ATOM 1917 O O . ILE A 1 155 ? -3.942 -33.032 108.252 1.00 23.63 167 ILE A O 1
ATOM 1933 N N . CYS A 1 156 ? -2.027 -33.602 109.303 1.00 30.64 168 CYS A N 1
ATOM 1934 C CA . CYS A 1 156 ? -1.340 -32.360 108.952 1.00 34.32 168 CYS A CA 1
ATOM 1935 C C . CYS A 1 156 ? -1.216 -32.212 107.442 1.00 32.86 168 CYS A C 1
ATOM 1936 O O . CYS A 1 156 ? -1.410 -31.118 106.896 1.00 28.54 168 CYS A O 1
ATOM 1943 N N . GLN A 1 157 ? -0.864 -33.299 106.757 1.00 33.96 169 GLN A N 1
ATOM 1944 C CA . GLN A 1 157 ? -0.737 -33.248 105.302 1.00 35.27 169 GLN A CA 1
ATOM 1945 C C . GLN A 1 157 ? -2.063 -32.901 104.648 1.00 29.86 169 GLN A C 1
ATOM 1946 O O . GLN A 1 157 ? -2.121 -32.070 103.735 1.00 28.51 169 GLN A O 1
ATOM 1960 N N . LYS A 1 158 ? -3.145 -33.552 105.086 1.00 27.88 170 LYS A N 1
ATOM 1961 C CA . LYS A 1 158 ? -4.436 -33.306 104.452 1.00 29.28 170 LYS A CA 1
ATOM 1962 C C . LYS A 1 158 ? -4.880 -31.862 104.674 1.00 25.98 170 LYS A C 1
ATOM 1963 O O . LYS A 1 158 ? -5.450 -31.229 103.781 1.00 24.05 170 LYS A O 1
ATOM 1982 N N . ILE A 1 159 ? -4.620 -31.326 105.863 1.00 26.03 171 ILE A N 1
ATOM 1983 C CA . ILE A 1 159 ? -4.988 -29.944 106.154 1.00 24.82 171 ILE A CA 1
ATOM 1984 C C . ILE A 1 159 ? -4.185 -28.989 105.269 1.00 23.27 171 ILE A C 1
ATOM 1985 O O . ILE A 1 159 ? -4.743 -28.090 104.620 1.00 21.58 171 ILE A O 1
ATOM 2001 N N . GLU A 1 160 ? -2.859 -29.179 105.209 1.00 22.95 172 GLU A N 1
ATOM 2002 C CA . GLU A 1 160 ? -2.036 -28.313 104.359 1.00 25.58 172 GLU A CA 1
ATOM 2003 C C . GLU A 1 160 ? -2.547 -28.318 102.923 1.00 23.36 172 GLU A C 1
ATOM 2004 O O . GLU A 1 160 ? -2.641 -27.265 102.276 1.00 20.58 172 GLU A O 1
ATOM 2016 N N . LEU A 1 161 ? -2.882 -29.500 102.405 1.00 24.89 173 LEU A N 1
ATOM 2017 C CA . LEU A 1 161 ? -3.348 -29.579 101.029 1.00 28.17 173 LEU A CA 1
ATOM 2018 C C . LEU A 1 161 ? -4.663 -28.830 100.865 1.00 26.04 173 LEU A C 1
ATOM 2019 O O . LEU A 1 161 ? -4.895 -28.174 99.841 1.00 26.02 173 LEU A O 1
ATOM 2035 N N . SER A 1 162 ? -5.541 -28.918 101.869 1.00 25.85 174 SER A N 1
ATOM 2036 C CA . SER A 1 162 ? -6.806 -28.201 101.789 1.00 26.35 174 SER A CA 1
ATOM 2037 C C . SER A 1 162 ? -6.559 -26.696 101.755 1.00 26.59 174 SER A C 1
ATOM 2038 O O . SER A 1 162 ? -7.227 -25.965 101.019 1.00 26.54 174 SER A O 1
ATOM 2046 N N . ILE A 1 163 ? -5.569 -26.218 102.510 1.00 23.00 175 ILE A N 1
ATOM 2047 C CA . ILE A 1 163 ? -5.287 -24.782 102.498 1.00 22.22 175 ILE A CA 1
ATOM 2048 C C . ILE A 1 163 ? -4.749 -24.364 101.145 1.00 24.09 175 ILE A C 1
ATOM 2049 O O . ILE A 1 163 ? -5.167 -23.349 100.569 1.00 24.85 175 ILE A O 1
ATOM 2065 N N . LYS A 1 164 ? -3.850 -25.171 100.585 1.00 24.43 176 LYS A N 1
ATOM 2066 C CA . LYS A 1 164 ? -3.181 -24.793 99.347 1.00 25.63 176 LYS A CA 1
ATOM 2067 C C . LYS A 1 164 ? -4.133 -24.735 98.167 1.00 23.37 176 LYS A C 1
ATOM 2068 O O . LYS A 1 164 ? -3.922 -23.936 97.252 1.00 21.42 176 LYS A O 1
ATOM 2087 N N . LYS A 1 165 ? -5.137 -25.606 98.124 1.00 18.51 177 LYS A N 1
ATOM 2088 C CA . LYS A 1 165 ? -5.938 -25.791 96.918 1.00 22.06 177 LYS A CA 1
ATOM 2089 C C . LYS A 1 165 ? -7.209 -24.955 96.978 1.00 18.47 177 LYS A C 1
ATOM 2090 O O . LYS A 1 165 ? -7.889 -24.907 98.007 1.00 16.50 177 LYS A O 1
ATOM 2109 N N . ALA A 1 166 ? -7.568 -24.360 95.844 1.00 16.86 178 ALA A N 1
ATOM 2110 C CA . ALA A 1 166 ? -8.810 -23.594 95.756 1.00 14.17 178 ALA A CA 1
ATOM 2111 C C . ALA A 1 166 ? -9.777 -24.206 94.763 1.00 12.66 178 ALA A C 1
ATOM 2112 O O . ALA A 1 166 ? -10.735 -23.548 94.370 1.00 12.04 178 ALA A O 1
ATOM 2119 N N . VAL A 1 167 ? -9.499 -25.413 94.291 1.00 12.61 179 VAL A N 1
ATOM 2120 C CA . VAL A 1 167 ? -10.387 -26.113 93.371 1.00 14.23 179 VAL A CA 1
ATOM 2121 C C . VAL A 1 167 ? -10.640 -27.499 93.940 1.00 13.96 179 VAL A C 1
ATOM 2122 O O . VAL A 1 167 ? -9.856 -27.994 94.768 1.00 14.16 179 VAL A O 1
ATOM 2135 N N . PRO A 1 168 ? -11.762 -28.125 93.580 1.00 13.51 180 PRO A N 1
ATOM 2136 C CA . PRO A 1 168 ? -12.108 -29.395 94.217 1.00 13.93 180 PRO A CA 1
ATOM 2137 C C . PRO A 1 168 ? -11.137 -30.481 93.846 1.00 17.41 180 PRO A C 1
ATOM 2138 O O . PRO A 1 168 ? -10.658 -30.569 92.717 1.00 15.46 180 PRO A O 1
ATOM 2149 N N . PHE A 1 169 ? -10.822 -31.277 94.857 1.00 22.11 181 PHE A N 1
ATOM 2150 C CA . PHE A 1 169 ? -9.978 -32.447 94.699 1.00 25.93 181 PHE A CA 1
ATOM 2151 C C . PHE A 1 169 ? -10.687 -33.523 93.875 1.00 23.68 181 PHE A C 1
ATOM 2152 O O . PHE A 1 169 ? -10.096 -34.107 92.964 1.00 24.72 181 PHE A O 1
ATOM 2169 N N . LYS A 1 170 ? -11.974 -33.749 94.133 1.00 19.96 182 LYS A N 1
ATOM 2170 C CA . LYS A 1 170 ? -12.785 -34.692 93.361 1.00 19.44 182 LYS A CA 1
ATOM 2171 C C . LYS A 1 170 ? -13.475 -33.931 92.234 1.00 16.64 182 LYS A C 1
ATOM 2172 O O . LYS A 1 170 ? -14.401 -33.150 92.477 1.00 15.02 182 LYS A O 1
ATOM 2191 N N . ASP A 1 171 ? -13.043 -34.165 91.003 1.00 16.71 183 ASP A N 1
ATOM 2192 C CA . ASP A 1 171 ? -13.533 -33.384 89.870 1.00 16.16 183 ASP A CA 1
ATOM 2193 C C . ASP A 1 171 ? -13.022 -34.044 88.599 1.00 19.44 183 ASP A C 1
ATOM 2194 O O . ASP A 1 171 ? -12.036 -33.607 87.998 1.00 20.39 183 ASP A O 1
ATOM 2203 N N . VAL A 1 172 ? -13.704 -35.106 88.186 1.00 19.98 184 VAL A N 1
ATOM 2204 C CA . VAL A 1 172 ? -13.165 -35.977 87.146 1.00 21.60 184 VAL A CA 1
ATOM 2205 C C . VAL A 1 172 ? -12.981 -35.217 85.842 1.00 23.47 184 VAL A C 1
ATOM 2206 O O . VAL A 1 172 ? -11.975 -35.402 85.147 1.00 27.34 184 VAL A O 1
ATOM 2219 N N . ASP A 1 173 ? -13.919 -34.319 85.503 1.00 20.22 185 ASP A N 1
ATOM 2220 C CA . ASP A 1 173 ? -13.885 -33.614 84.228 1.00 19.05 185 ASP A CA 1
ATOM 2221 C C . ASP A 1 173 ? -13.227 -32.245 84.316 1.00 17.50 185 ASP A C 1
ATOM 2222 O O . ASP A 1 173 ? -13.170 -31.543 83.311 1.00 18.15 185 ASP A O 1
ATOM 2231 N N . SER A 1 174 ? -12.724 -31.865 85.486 1.00 17.60 186 SER A N 1
ATOM 2232 C CA . SER A 1 174 ? -11.911 -30.666 85.674 1.00 20.81 186 SER A CA 1
ATOM 2233 C C . SER A 1 174 ? -12.658 -29.368 85.381 1.00 19.01 186 SER A C 1
ATOM 2234 O O . SER A 1 174 ? -12.038 -28.378 84.981 1.00 21.45 186 SER A O 1
ATOM 2242 N N . ASP A 1 175 ? -13.971 -29.319 85.598 1.00 15.68 187 ASP A N 1
ATOM 2243 C CA . ASP A 1 175 ? -14.692 -28.072 85.387 1.00 14.68 187 ASP A CA 1
ATOM 2244 C C . ASP A 1 175 ? -14.891 -27.281 86.679 1.00 12.93 187 ASP A C 1
ATOM 2245 O O . ASP A 1 175 ? -15.643 -26.301 86.685 1.00 15.07 187 ASP A O 1
ATOM 2254 N N . LYS A 1 176 ? -14.230 -27.690 87.765 1.00 11.08 188 LYS A N 1
ATOM 2255 C CA . LYS A 1 176 ? -14.213 -27.029 89.060 1.00 11.30 188 LYS A CA 1
ATOM 2256 C C . LYS A 1 176 ? -15.507 -27.205 89.837 1.00 11.07 188 LYS A C 1
ATOM 2257 O O . LYS A 1 176 ? -15.641 -26.622 90.900 1.00 11.43 188 LYS A O 1
ATOM 2276 N N . HIS A 1 177 ? -16.441 -28.033 89.369 1.00 11.28 189 HIS A N 1
ATOM 2277 C CA . HIS A 1 177 ? -17.618 -28.397 90.146 1.00 10.73 189 HIS A CA 1
ATOM 2278 C C . HIS A 1 177 ? -17.560 -29.887 90.492 1.00 12.02 189 HIS A C 1
ATOM 2279 O O . HIS A 1 177 ? -17.160 -30.705 89.668 1.00 11.97 189 HIS A O 1
ATOM 2294 N N . SER A 1 178 ? -17.995 -30.234 91.695 1.00 11.94 190 SER A N 1
ATOM 2295 C CA . SER A 1 178 ? -17.791 -31.556 92.275 1.00 11.46 190 SER A CA 1
ATOM 2296 C C . SER A 1 178 ? -19.113 -32.239 92.588 1.00 12.10 190 SER A C 1
ATOM 2297 O O . SER A 1 178 ? -20.162 -31.593 92.700 1.00 12.13 190 SER A O 1
ATOM 2305 N N . VAL A 1 179 ? -19.047 -33.570 92.763 1.00 11.96 191 VAL A N 1
ATOM 2306 C CA . VAL A 1 179 ? -20.159 -34.300 93.338 1.00 13.31 191 VAL A CA 1
ATOM 2307 C C . VAL A 1 179 ? -19.955 -34.590 94.813 1.00 13.47 191 VAL A C 1
ATOM 2308 O O . VAL A 1 179 ? -20.841 -35.171 95.443 1.00 14.59 191 VAL A O 1
ATOM 2321 N N . PHE A 1 180 ? -18.827 -34.192 95.381 1.00 13.79 192 PHE A N 1
ATOM 2322 C CA . PHE A 1 180 ? -18.554 -34.342 96.804 1.00 12.39 192 PHE A CA 1
ATOM 2323 C C . PHE A 1 180 ? -18.610 -32.975 97.477 1.00 10.11 192 PHE A C 1
ATOM 2324 O O . PHE A 1 180 ? -18.316 -31.968 96.824 1.00 9.74 192 PHE A O 1
ATOM 2341 N N . PRO A 1 181 ? -18.973 -32.913 98.789 1.00 11.43 193 PRO A N 1
ATOM 2342 C CA . PRO A 1 181 ? -19.276 -31.614 99.435 1.00 11.09 193 PRO A CA 1
ATOM 2343 C C . PRO A 1 181 ? -18.055 -30.805 99.832 1.00 11.54 193 PRO A C 1
ATOM 2344 O O . PRO A 1 181 ? -18.042 -29.572 99.656 1.00 9.45 193 PRO A O 1
ATOM 2355 N N . THR A 1 182 ? -17.032 -31.467 100.407 1.00 12.12 194 THR A N 1
ATOM 2356 C CA . THR A 1 182 ? -15.942 -30.738 101.033 1.00 12.31 194 THR A CA 1
ATOM 2357 C C . THR A 1 182 ? -14.740 -30.776 100.103 1.00 10.98 194 THR A C 1
ATOM 2358 O O . THR A 1 182 ? -14.871 -31.073 98.909 1.00 13.02 194 THR A O 1
ATOM 2369 N N . LEU A 1 183 ? -13.567 -30.404 100.621 1.00 8.30 195 LEU A N 1
ATOM 2370 C CA . LEU A 1 183 ? -12.362 -30.256 99.796 1.00 10.80 195 LEU A CA 1
ATOM 2371 C C . LEU A 1 183 ? -12.670 -29.457 98.529 1.00 10.87 195 LEU A C 1
ATOM 2372 O O . LEU A 1 183 ? -12.410 -29.889 97.395 1.00 11.26 195 LEU A O 1
ATOM 2388 N N . ARG A 1 184 ? -13.269 -28.282 98.738 1.00 8.24 196 ARG A N 1
ATOM 2389 C CA . ARG A 1 184 ? -13.595 -27.303 97.702 1.00 7.58 196 ARG A CA 1
ATOM 2390 C C . ARG A 1 184 ? -14.653 -27.786 96.716 1.00 7.14 196 ARG A C 1
ATOM 2391 O O . ARG A 1 184 ? -14.785 -27.208 95.636 1.00 7.77 196 ARG A O 1
ATOM 2412 N N . GLY A 1 185 ? -15.469 -28.777 97.126 1.00 7.58 197 GLY A N 1
ATOM 2413 C CA . GLY A 1 185 ? -16.592 -29.332 96.383 1.00 8.17 197 GLY A CA 1
ATOM 2414 C C . GLY A 1 185 ? -17.868 -28.535 96.553 1.00 8.22 197 GLY A C 1
ATOM 2415 O O . GLY A 1 185 ? -17.799 -27.298 96.626 1.00 9.09 197 GLY A O 1
ATOM 2419 N N . TYR A 1 186 ? -19.032 -29.189 96.585 1.00 9.50 198 TYR A N 1
ATOM 2420 C CA . TYR A 1 186 ? -20.277 -28.463 96.361 1.00 8.11 198 TYR A CA 1
ATOM 2421 C C . TYR A 1 186 ? -20.754 -27.671 97.573 1.00 7.31 198 TYR A C 1
ATOM 2422 O O . TYR A 1 186 ? -21.717 -26.885 97.458 1.00 8.30 198 TYR A O 1
ATOM 2440 N N . HIS A 1 187 ? -20.056 -27.753 98.710 1.00 6.58 199 HIS A N 1
ATOM 2441 C CA . HIS A 1 187 ? -20.269 -26.742 99.726 1.00 5.77 199 HIS A CA 1
ATOM 2442 C C . HIS A 1 187 ? -19.858 -25.365 99.219 1.00 5.39 199 HIS A C 1
ATOM 2443 O O . HIS A 1 187 ? -20.398 -24.361 99.695 1.00 6.78 199 HIS A O 1
ATOM 2457 N N . TRP A 1 188 ? -18.959 -25.309 98.234 1.00 5.75 200 TRP A N 1
ATOM 2458 C CA . TRP A 1 188 ? -18.346 -24.076 97.753 1.00 6.25 200 TRP A CA 1
ATOM 2459 C C . TRP A 1 188 ? -18.946 -23.566 96.458 1.00 4.77 200 TRP A C 1
ATOM 2460 O O . TRP A 1 188 ? -18.948 -22.366 96.227 1.00 5.43 200 TRP A O 1
ATOM 2481 N N . ARG A 1 189 ? -19.425 -24.457 95.602 1.00 5.24 201 ARG A N 1
ATOM 2482 C CA . ARG A 1 189 ? -20.009 -24.107 94.304 1.00 7.76 201 ARG A CA 1
ATOM 2483 C C . ARG A 1 189 ? -21.074 -25.133 93.962 1.00 7.28 201 ARG A C 1
ATOM 2484 O O . ARG A 1 189 ? -21.044 -26.266 94.455 1.00 7.87 201 ARG A O 1
ATOM 2505 N N . GLY A 1 190 ? -21.986 -24.754 93.051 1.00 6.94 202 GLY A N 1
ATOM 2506 C CA . GLY A 1 190 ? -23.029 -25.675 92.654 1.00 8.05 202 GLY A CA 1
ATOM 2507 C C . GLY A 1 190 ? -22.530 -27.058 92.296 1.00 9.52 202 GLY A C 1
ATOM 2508 O O . GLY A 1 190 ? -21.483 -27.223 91.648 1.00 9.98 202 GLY A O 1
ATOM 2512 N N . ARG A 1 191 ? -23.244 -28.068 92.775 1.00 10.21 203 ARG A N 1
ATOM 2513 C CA . ARG A 1 191 ? -22.898 -29.437 92.489 1.00 10.02 203 ARG A CA 1
ATOM 2514 C C . ARG A 1 191 ? -22.953 -29.726 90.991 1.00 11.44 203 ARG A C 1
ATOM 2515 O O . ARG A 1 191 ? -23.890 -29.331 90.294 1.00 10.57 203 ARG A O 1
ATOM 2536 N N . ASP A 1 192 ? -21.959 -30.477 90.523 1.00 12.87 204 ASP A N 1
ATOM 2537 C CA . ASP A 1 192 ? -21.876 -30.940 89.139 1.00 13.16 204 ASP A CA 1
ATOM 2538 C C . ASP A 1 192 ? -22.908 -32.035 88.894 1.00 14.80 204 ASP A C 1
ATOM 2539 O O . ASP A 1 192 ? -22.828 -33.118 89.490 1.00 15.59 204 ASP A O 1
ATOM 2548 N N . CYS A 1 193 ? -23.834 -31.784 87.965 1.00 15.29 205 CYS A N 1
ATOM 2549 C CA . CYS A 1 193 ? -24.820 -32.798 87.592 1.00 19.30 205 CYS A CA 1
ATOM 2550 C C . CYS A 1 193 ? -24.238 -33.851 86.649 1.00 19.04 205 CYS A C 1
ATOM 2551 O O . CYS A 1 193 ? -24.789 -34.957 86.547 1.00 20.58 205 CYS A O 1
ATOM 2558 N N . ASN A 1 194 ? -23.105 -33.576 85.999 1.00 15.87 206 ASN A N 1
ATOM 2559 C CA . ASN A 1 194 ? -22.433 -34.598 85.204 1.00 15.72 206 ASN A CA 1
ATOM 2560 C C . ASN A 1 194 ? -20.925 -34.363 85.283 1.00 14.15 206 ASN A C 1
ATOM 2561 O O . ASN A 1 194 ? -20.389 -33.508 84.587 1.00 14.28 206 ASN A O 1
ATOM 2571 N N . ASP A 1 195 ? -20.268 -35.112 86.147 1.00 15.60 207 ASP A N 1
ATOM 2572 C CA . ASP A 1 195 ? -18.839 -34.972 86.370 1.00 16.47 207 ASP A CA 1
ATOM 2573 C C . ASP A 1 195 ? -17.998 -35.688 85.308 1.00 19.16 207 ASP A C 1
ATOM 2574 O O . ASP A 1 195 ? -16.768 -35.705 85.440 1.00 19.96 207 ASP A O 1
ATOM 2583 N N . SER A 1 196 ? -18.636 -36.258 84.267 1.00 19.55 208 SER A N 1
ATOM 2584 C CA . SER A 1 196 ? -17.975 -36.790 83.080 1.00 22.38 208 SER A CA 1
ATOM 2585 C C . SER A 1 196 ? -18.126 -35.894 81.853 1.00 22.23 208 SER A C 1
ATOM 2586 O O . SER A 1 196 ? -17.978 -36.372 80.723 1.00 22.78 208 SER A O 1
ATOM 2594 N N . ASP A 1 197 ? -18.477 -34.625 82.032 1.00 18.83 209 ASP A N 1
ATOM 2595 C CA . ASP A 1 197 ? -18.684 -33.734 80.895 1.00 18.62 209 ASP A CA 1
ATOM 2596 C C . ASP A 1 197 ? -18.345 -32.318 81.328 1.00 16.72 209 ASP A C 1
ATOM 2597 O O . ASP A 1 197 ? -19.125 -31.679 82.046 1.00 14.19 209 ASP A O 1
ATOM 2606 N N . LYS A 1 198 ? -17.203 -31.821 80.855 1.00 18.49 210 LYS A N 1
ATOM 2607 C CA . LYS A 1 198 ? -16.707 -30.515 81.259 1.00 18.40 210 LYS A CA 1
ATOM 2608 C C . LYS A 1 198 ? -17.529 -29.367 80.692 1.00 16.93 210 LYS A C 1
ATOM 2609 O O . LYS A 1 198 ? -17.259 -28.209 81.050 1.00 16.43 210 LYS A O 1
ATOM 2628 N N . THR A 1 199 ? -18.495 -29.648 79.812 1.00 18.25 211 THR A N 1
ATOM 2629 C CA . THR A 1 199 ? -19.394 -28.615 79.299 1.00 21.61 211 THR A CA 1
ATOM 2630 C C . THR A 1 199 ? -20.745 -28.618 80.008 1.00 20.27 211 THR A C 1
ATOM 2631 O O . THR A 1 199 ? -21.640 -27.875 79.611 1.00 20.35 211 THR A O 1
ATOM 2642 N N . VAL A 1 200 ? -20.905 -29.444 81.033 1.00 18.91 212 VAL A N 1
ATOM 2643 C CA . VAL A 1 200 ? -22.108 -29.508 81.862 1.00 17.10 212 VAL A CA 1
ATOM 2644 C C . VAL A 1 200 ? -21.703 -29.061 83.265 1.00 13.09 212 VAL A C 1
ATOM 2645 O O . VAL A 1 200 ? -20.939 -29.762 83.934 1.00 12.12 212 VAL A O 1
ATOM 2658 N N . TYR A 1 201 ? -22.239 -27.928 83.718 1.00 12.74 213 TYR A N 1
ATOM 2659 C CA . TYR A 1 201 ? -21.956 -27.376 85.036 1.00 10.83 213 TYR A CA 1
ATOM 2660 C C . TYR A 1 201 ? -22.887 -26.189 85.277 1.00 9.95 213 TYR A C 1
ATOM 2661 O O . TYR A 1 201 ? -23.395 -25.600 84.321 1.00 9.62 213 TYR A O 1
ATOM 2679 N N . PRO A 1 202 ? -23.067 -25.790 86.537 1.00 11.84 214 PRO A N 1
ATOM 2680 C CA . PRO A 1 202 ? -23.927 -24.634 86.847 1.00 11.78 214 PRO A CA 1
ATOM 2681 C C . PRO A 1 202 ? -23.387 -23.331 86.284 1.00 11.95 214 PRO A C 1
ATOM 2682 O O . PRO A 1 202 ? -22.187 -23.054 86.339 1.00 13.19 214 PRO A O 1
ATOM 2693 N N . GLY A 1 203 ? -24.294 -22.519 85.740 1.00 10.90 215 GLY A N 1
ATOM 2694 C CA . GLY A 1 203 ? -23.958 -21.224 85.216 1.00 12.10 215 GLY A CA 1
ATOM 2695 C C . GLY A 1 203 ? -23.771 -21.190 83.717 1.00 13.32 215 GLY A C 1
ATOM 2696 O O . GLY A 1 203 ? -23.667 -20.100 83.163 1.00 13.31 215 GLY A O 1
ATOM 2700 N N . ARG A 1 204 ? -23.784 -22.351 83.056 1.00 13.77 216 ARG A N 1
ATOM 2701 C CA . ARG A 1 204 ? -23.609 -22.441 81.613 1.00 16.07 216 ARG A CA 1
ATOM 2702 C C . ARG A 1 204 ? -24.884 -21.984 80.923 1.00 15.11 216 ARG A C 1
ATOM 2703 O O . ARG A 1 204 ? -25.979 -22.260 81.410 1.00 14.56 216 ARG A O 1
ATOM 2724 N N . ARG A 1 205 ? -24.755 -21.270 79.791 1.00 14.97 217 ARG A N 1
ATOM 2725 C CA . ARG A 1 205 ? -25.928 -21.057 78.953 1.00 15.56 217 ARG A CA 1
ATOM 2726 C C . ARG A 1 205 ? -26.379 -22.420 78.431 1.00 15.03 217 ARG A C 1
ATOM 2727 O O . ARG A 1 205 ? -25.543 -23.255 78.104 1.00 14.70 217 ARG A O 1
ATOM 2748 N N . PRO A 1 206 ? -27.674 -22.710 78.408 1.00 17.26 218 PRO A N 1
ATOM 2749 C CA . PRO A 1 206 ? -28.105 -24.076 78.062 1.00 17.30 218 PRO A CA 1
ATOM 2750 C C . PRO A 1 206 ? -27.710 -24.483 76.642 1.00 19.31 218 PRO A C 1
ATOM 2751 O O . PRO A 1 206 ? -27.647 -23.668 75.722 1.00 18.62 218 PRO A O 1
ATOM 2762 N N . ASP A 1 207 ? -27.413 -25.772 76.482 1.00 20.64 219 ASP A N 1
ATOM 2763 C CA . ASP A 1 207 ? -27.062 -26.352 75.186 1.00 21.19 219 ASP A CA 1
ATOM 2764 C C . ASP A 1 207 ? -28.362 -26.617 74.427 1.00 19.67 219 ASP A C 1
ATOM 2765 O O . ASP A 1 207 ? -29.074 -27.584 74.704 1.00 19.37 219 ASP A O 1
ATOM 2774 N N . ASN A 1 208 ? -28.671 -25.756 73.462 1.00 19.10 220 ASN A N 1
ATOM 2775 C CA . ASN A 1 208 ? -29.892 -25.845 72.669 1.00 20.45 220 ASN A CA 1
ATOM 2776 C C . ASN A 1 208 ? -31.098 -26.190 73.541 1.00 20.22 220 ASN A C 1
ATOM 2777 O O . ASN A 1 208 ? -31.821 -27.156 73.287 1.00 21.19 220 ASN A O 1
ATOM 2788 N N . TRP A 1 209 ? -31.303 -25.369 74.572 1.00 19.05 221 TRP A N 1
ATOM 2789 C CA . TRP A 1 209 ? -32.488 -25.375 75.433 1.00 18.88 221 TRP A CA 1
ATOM 2790 C C . TRP A 1 209 ? -32.669 -26.694 76.185 1.00 18.91 221 TRP A C 1
ATOM 2791 O O . TRP A 1 209 ? -33.767 -26.979 76.645 1.00 19.23 221 TRP A O 1
ATOM 2812 N N . ASP A 1 210 ? -31.596 -27.481 76.340 1.00 18.63 222 ASP A N 1
ATOM 2813 C CA . ASP A 1 210 ? -31.558 -28.642 77.248 1.00 18.42 222 ASP A CA 1
ATOM 2814 C C . ASP A 1 210 ? -32.640 -29.678 76.912 1.00 19.73 222 ASP A C 1
ATOM 2815 O O . ASP A 1 210 ? -33.267 -30.271 77.798 1.00 19.63 222 ASP A O 1
ATOM 2824 N N . ILE A 1 211 ? -32.805 -29.972 75.622 1.00 21.04 223 ILE A N 1
ATOM 2825 C CA . ILE A 1 211 ? -33.861 -30.893 75.209 1.00 22.53 223 ILE A CA 1
ATOM 2826 C C . ILE A 1 211 ? -33.608 -32.300 75.728 1.00 22.69 223 ILE A C 1
ATOM 2827 O O . ILE A 1 211 ? -34.542 -32.981 76.171 1.00 23.19 223 ILE A O 1
ATOM 2843 N N . HIS A 1 212 ? -32.357 -32.771 75.679 1.00 23.72 224 HIS A N 1
ATOM 2844 C CA . HIS A 1 212 ? -32.043 -34.137 76.093 1.00 26.56 224 HIS A CA 1
ATOM 2845 C C . HIS A 1 212 ? -31.195 -34.254 77.348 1.00 25.68 224 HIS A C 1
ATOM 2846 O O . HIS A 1 212 ? -31.140 -35.345 77.921 1.00 28.65 224 HIS A O 1
ATOM 2860 N N . GLN A 1 213 ? -30.521 -33.186 77.778 1.00 21.81 225 GLN A N 1
ATOM 2861 C CA . GLN A 1 213 ? -29.698 -33.218 78.972 1.00 21.33 225 GLN A CA 1
ATOM 2862 C C . GLN A 1 213 ? -29.832 -31.873 79.667 1.00 17.89 225 GLN A C 1
ATOM 2863 O O . GLN A 1 213 ? -29.989 -30.830 79.023 1.00 17.47 225 GLN A O 1
ATOM 2877 N N . ASP A 1 214 ? -29.771 -31.910 80.989 1.00 17.19 226 ASP A N 1
ATOM 2878 C CA . ASP A 1 214 ? -29.749 -30.684 81.788 1.00 17.57 226 ASP A CA 1
ATOM 2879 C C . ASP A 1 214 ? -28.316 -30.162 81.834 1.00 19.78 226 ASP A C 1
ATOM 2880 O O . ASP A 1 214 ? -27.570 -30.374 82.799 1.00 20.29 226 ASP A O 1
ATOM 2889 N N . SER A 1 215 ? -27.957 -29.398 80.797 1.00 17.76 227 SER A N 1
ATOM 2890 C CA . SER A 1 215 ? -26.569 -29.003 80.610 1.00 17.73 227 SER A CA 1
ATOM 2891 C C . SER A 1 215 ? -26.102 -27.961 81.609 1.00 16.12 227 SER A C 1
ATOM 2892 O O . SER A 1 215 ? -24.894 -27.824 81.802 1.00 17.72 227 SER A O 1
ATOM 2900 N N . ASN A 1 216 ? -26.998 -27.227 82.255 1.00 15.70 228 ASN A N 1
ATOM 2901 C CA . ASN A 1 216 ? -26.560 -26.199 83.193 1.00 13.76 228 ASN A CA 1
ATOM 2902 C C . ASN A 1 216 ? -27.008 -26.501 84.618 1.00 13.51 228 ASN A C 1
ATOM 2903 O O . ASN A 1 216 ? -26.949 -25.627 85.480 1.00 13.19 228 ASN A O 1
ATOM 2914 N N . CYS A 1 217 ? -27.366 -27.754 84.896 1.00 14.19 229 CYS A N 1
ATOM 2915 C CA . CYS A 1 217 ? -27.553 -28.267 86.250 1.00 14.62 229 CYS A CA 1
ATOM 2916 C C . CYS A 1 217 ? -28.619 -27.512 87.038 1.00 13.91 229 CYS A C 1
ATOM 2917 O O . CYS A 1 217 ? -28.671 -27.620 88.288 1.00 13.15 229 CYS A O 1
ATOM 2924 N N . ASN A 1 218 ? -29.500 -26.757 86.374 1.00 13.14 230 ASN A N 1
ATOM 2925 C CA . ASN A 1 218 ? -30.562 -26.065 87.113 1.00 12.86 230 ASN A CA 1
ATOM 2926 C C . ASN A 1 218 ? -31.811 -26.930 87.274 1.00 13.67 230 ASN A C 1
ATOM 2927 O O . ASN A 1 218 ? -32.836 -26.442 87.781 1.00 14.22 230 ASN A O 1
ATOM 2938 N N . GLY A 1 219 ? -31.715 -28.212 86.935 1.00 12.63 231 GLY A N 1
ATOM 2939 C CA . GLY A 1 219 ? -32.807 -29.149 87.047 1.00 13.83 231 GLY A CA 1
ATOM 2940 C C . GLY A 1 219 ? -33.881 -29.026 85.983 1.00 16.58 231 GLY A C 1
ATOM 2941 O O . GLY A 1 219 ? -34.812 -29.845 85.969 1.00 19.82 231 GLY A O 1
ATOM 2945 N N . ILE A 1 220 ? -33.779 -28.052 85.084 1.00 14.86 232 ILE A N 1
ATOM 2946 C CA . ILE A 1 220 ? -34.794 -27.804 84.071 1.00 17.14 232 ILE A CA 1
ATOM 2947 C C . ILE A 1 220 ? -34.299 -28.377 82.750 1.00 17.30 232 ILE A C 1
ATOM 2948 O O . ILE A 1 220 ? -33.206 -28.045 82.295 1.00 16.03 232 ILE A O 1
ATOM 2964 N N . TRP A 1 221 ? -35.084 -29.256 82.140 1.00 18.13 233 TRP A N 1
ATOM 2965 C CA . TRP A 1 221 ? -34.700 -29.891 80.886 1.00 18.25 233 TRP A CA 1
ATOM 2966 C C . TRP A 1 221 ? -35.927 -30.584 80.322 1.00 19.57 233 TRP A C 1
ATOM 2967 O O . TRP A 1 221 ? -36.926 -30.757 81.012 1.00 20.74 233 TRP A O 1
ATOM 2988 N N . GLY A 1 222 ? -35.825 -31.007 79.078 1.00 20.75 234 GLY A N 1
ATOM 2989 C CA . GLY A 1 222 ? -36.883 -31.769 78.447 1.00 23.86 234 GLY A CA 1
ATOM 2990 C C . GLY A 1 222 ? -37.864 -30.907 77.687 1.00 24.39 234 GLY A C 1
ATOM 2991 O O . GLY A 1 222 ? -37.701 -29.701 77.527 1.00 22.79 234 GLY A O 1
ATOM 2995 N N . ILE A 1 223 ? -38.908 -31.578 77.184 1.00 25.69 235 ILE A N 1
ATOM 2996 C CA . ILE A 1 223 ? -39.932 -30.975 76.338 1.00 29.46 235 ILE A CA 1
ATOM 2997 C C . ILE A 1 223 ? -41.285 -31.043 77.034 1.00 29.13 235 ILE A C 1
ATOM 2998 O O . ILE A 1 223 ? -41.644 -32.081 77.599 1.00 29.92 235 ILE A O 1
ATOM 3014 N N . ASP A 1 224 ? -42.055 -29.962 76.939 1.00 28.25 236 ASP A N 1
ATOM 3015 C CA . ASP A 1 224 ? -43.430 -29.960 77.426 1.00 30.61 236 ASP A CA 1
ATOM 3016 C C . ASP A 1 224 ? -44.308 -30.741 76.449 1.00 33.13 236 ASP A C 1
ATOM 3017 O O . ASP A 1 224 ? -44.443 -30.325 75.290 1.00 34.41 236 ASP A O 1
ATOM 3026 N N . PRO A 1 225 ? -44.903 -31.868 76.850 1.00 32.91 237 PRO A N 1
ATOM 3027 C CA . PRO A 1 225 ? -45.695 -32.649 75.882 1.00 36.98 237 PRO A CA 1
ATOM 3028 C C . PRO A 1 225 ? -46.957 -31.944 75.403 1.00 41.11 237 PRO A C 1
ATOM 3029 O O . PRO A 1 225 ? -47.539 -32.365 74.396 1.00 41.41 237 PRO A O 1
ATOM 3040 N N . LYS A 1 226 ? -47.406 -30.891 76.083 1.00 46.14 238 LYS A N 1
ATOM 3041 C CA . LYS A 1 226 ? -48.601 -30.191 75.631 1.00 53.41 238 LYS A CA 1
ATOM 3042 C C . LYS A 1 226 ? -48.352 -29.462 74.319 1.00 52.76 238 LYS A C 1
ATOM 3043 O O . LYS A 1 226 ? -49.190 -29.509 73.411 1.00 54.86 238 LYS A O 1
ATOM 3062 N N . ASP A 1 227 ? -47.203 -28.790 74.187 1.00 47.13 239 ASP A N 1
ATOM 3063 C CA . ASP A 1 227 ? -46.936 -27.975 73.014 1.00 43.31 239 ASP A CA 1
ATOM 3064 C C . ASP A 1 227 ? -45.595 -28.231 72.345 1.00 39.36 239 ASP A C 1
ATOM 3065 O O . ASP A 1 227 ? -45.270 -27.525 71.386 1.00 39.41 239 ASP A O 1
ATOM 3074 N N . GLY A 1 228 ? -44.812 -29.201 72.811 1.00 39.48 240 GLY A N 1
ATOM 3075 C CA . GLY A 1 228 ? -43.526 -29.491 72.197 1.00 40.07 240 GLY A CA 1
ATOM 3076 C C . GLY A 1 228 ? -42.423 -28.485 72.460 1.00 37.76 240 GLY A C 1
ATOM 3077 O O . GLY A 1 228 ? -41.367 -28.570 71.825 1.00 36.86 240 GLY A O 1
ATOM 3081 N N . ILE A 1 229 ? -42.621 -27.540 73.376 1.00 35.41 241 ILE A N 1
ATOM 3082 C CA . ILE A 1 229 ? -41.640 -26.480 73.610 1.00 32.87 241 ILE A CA 1
ATOM 3083 C C . ILE A 1 229 ? -40.666 -26.939 74.693 1.00 29.65 241 ILE A C 1
ATOM 3084 O O . ILE A 1 229 ? -41.104 -27.512 75.699 1.00 29.27 241 ILE A O 1
ATOM 3100 N N . PRO A 1 230 ? -39.354 -26.742 74.531 1.00 27.29 242 PRO A N 1
ATOM 3101 C CA . PRO A 1 230 ? -38.425 -27.079 75.621 1.00 24.96 242 PRO A CA 1
ATOM 3102 C C . PRO A 1 230 ? -38.745 -26.269 76.864 1.00 22.17 242 PRO A C 1
ATOM 3103 O O . PRO A 1 230 ? -38.983 -25.067 76.791 1.00 22.67 242 PRO A O 1
ATOM 3114 N N . TYR A 1 231 ? -38.751 -26.949 78.014 1.00 21.21 243 TYR A N 1
ATOM 3115 C CA . TYR A 1 231 ? -39.049 -26.284 79.284 1.00 20.18 243 TYR A CA 1
ATOM 3116 C C . TYR A 1 231 ? -38.054 -25.169 79.588 1.00 18.79 243 TYR A C 1
ATOM 3117 O O . TYR A 1 231 ? -38.436 -24.102 80.079 1.00 18.42 243 TYR A O 1
ATOM 3135 N N . GLU A 1 232 ? -36.776 -25.384 79.287 1.00 18.42 244 GLU A N 1
ATOM 3136 C CA . GLU A 1 232 ? -35.783 -24.344 79.534 1.00 18.94 244 GLU A CA 1
ATOM 3137 C C . GLU A 1 232 ? -36.044 -23.108 78.680 1.00 20.03 244 GLU A C 1
ATOM 3138 O O . GLU A 1 232 ? -35.786 -21.986 79.118 1.00 20.11 244 GLU A O 1
ATOM 3150 N N . LYS A 1 233 ? -36.582 -23.280 77.477 1.00 21.80 245 LYS A N 1
ATOM 3151 C CA . LYS A 1 233 ? -36.912 -22.123 76.661 1.00 22.79 245 LYS A CA 1
ATOM 3152 C C . LYS A 1 233 ? -38.123 -21.384 77.228 1.00 24.64 245 LYS A C 1
ATOM 3153 O O . LYS A 1 233 ? -38.067 -20.172 77.459 1.00 25.87 245 LYS A O 1
ATOM 3172 N N . LYS A 1 234 ? -39.228 -22.086 77.477 1.00 25.62 246 LYS A N 1
ATOM 3173 C CA . LYS A 1 234 ? -40.422 -21.357 77.902 1.00 27.29 246 LYS A CA 1
ATOM 3174 C C . LYS A 1 234 ? -40.269 -20.812 79.310 1.00 24.37 246 LYS A C 1
ATOM 3175 O O . LYS A 1 234 ? -40.739 -19.707 79.595 1.00 25.03 246 LYS A O 1
ATOM 3194 N N . PHE A 1 235 ? -39.593 -21.546 80.195 1.00 21.09 247 PHE A N 1
ATOM 3195 C CA . PHE A 1 235 ? -39.452 -21.108 81.589 1.00 21.07 247 PHE A CA 1
ATOM 3196 C C . PHE A 1 235 ? -38.293 -20.152 81.826 1.00 20.00 247 PHE A C 1
ATOM 3197 O O . PHE A 1 235 ? -38.327 -19.393 82.814 1.00 19.25 247 PHE A O 1
ATOM 3214 N N . CYS A 1 236 ? -37.257 -20.161 80.975 1.00 20.82 248 CYS A N 1
ATOM 3215 C CA . CYS A 1 236 ? -36.064 -19.381 81.272 1.00 21.58 248 CYS A CA 1
ATOM 3216 C C . CYS A 1 236 ? -35.667 -18.393 80.195 1.00 21.75 248 CYS A C 1
ATOM 3217 O O . CYS A 1 236 ? -34.948 -17.445 80.507 1.00 23.06 248 CYS A O 1
ATOM 3224 N N . GLU A 1 237 ? -36.112 -18.559 78.955 1.00 20.19 249 GLU A N 1
ATOM 3225 C CA . GLU A 1 237 ? -35.749 -17.584 77.933 1.00 20.70 249 GLU A CA 1
ATOM 3226 C C . GLU A 1 237 ? -36.158 -16.188 78.390 1.00 21.82 249 GLU A C 1
ATOM 3227 O O . GLU A 1 237 ? -37.270 -15.985 78.885 1.00 24.98 249 GLU A O 1
ATOM 3239 N N . GLY A 1 238 ? -35.263 -15.223 78.242 1.00 22.96 250 GLY A N 1
ATOM 3240 C CA . GLY A 1 238 ? -35.618 -13.871 78.621 1.00 25.40 250 GLY A CA 1
ATOM 3241 C C . GLY A 1 238 ? -35.696 -13.600 80.113 1.00 26.57 250 GLY A C 1
ATOM 3242 O O . GLY A 1 238 ? -35.975 -12.457 80.496 1.00 28.71 250 GLY A O 1
ATOM 3246 N N . SER A 1 239 ? -35.482 -14.603 80.969 1.00 22.27 251 SER A N 1
ATOM 3247 C CA . SER A 1 239 ? -35.474 -14.381 82.416 1.00 19.94 251 SER A CA 1
ATOM 3248 C C . SER A 1 239 ? -34.163 -13.790 82.924 1.00 18.60 251 SER A C 1
ATOM 3249 O O . SER A 1 239 ? -34.048 -13.519 84.129 1.00 18.46 251 SER A O 1
ATOM 3257 N N . GLN A 1 240 ? -33.179 -13.615 82.046 1.00 18.33 252 GLN A N 1
ATOM 3258 C CA . GLN A 1 240 ? -31.851 -13.109 82.374 1.00 18.45 252 GLN A CA 1
ATOM 3259 C C . GLN A 1 240 ? -31.281 -13.787 83.620 1.00 14.71 252 GLN A C 1
ATOM 3260 O O . GLN A 1 240 ? -31.048 -13.147 84.657 1.00 13.63 252 GLN A O 1
ATOM 3274 N N . PRO A 1 241 ? -30.980 -15.073 83.531 1.00 14.45 253 PRO A N 1
ATOM 3275 C CA . PRO A 1 241 ? -30.340 -15.762 84.669 1.00 12.74 253 PRO A CA 1
ATOM 3276 C C . PRO A 1 241 ? -28.965 -15.189 84.972 1.00 11.40 253 PRO A C 1
ATOM 3277 O O . PRO A 1 241 ? -28.268 -14.692 84.079 1.00 11.45 253 PRO A O 1
ATOM 3288 N N . ARG A 1 242 ? -28.565 -15.268 86.246 1.00 12.60 254 ARG A N 1
ATOM 3289 C CA . ARG A 1 242 ? -27.250 -14.827 86.661 1.00 12.51 254 ARG A CA 1
ATOM 3290 C C . ARG A 1 242 ? -26.804 -15.619 87.877 1.00 10.93 254 ARG A C 1
ATOM 3291 O O . ARG A 1 242 ? -27.620 -16.082 88.674 1.00 12.90 254 ARG A O 1
ATOM 3312 N N . GLY A 1 243 ? -25.513 -15.754 88.018 1.00 8.75 255 GLY A N 1
ATOM 3313 C CA . GLY A 1 243 ? -24.937 -16.434 89.159 1.00 7.70 255 GLY A CA 1
ATOM 3314 C C . GLY A 1 243 ? -24.507 -15.462 90.224 1.00 8.21 255 GLY A C 1
ATOM 3315 O O . GLY A 1 243 ? -24.482 -14.260 90.024 1.00 10.09 255 GLY A O 1
ATOM 3319 N N . ILE A 1 244 ? -24.250 -15.999 91.405 1.00 7.00 256 ILE A N 1
ATOM 3320 C CA . ILE A 1 244 ? -23.660 -15.237 92.493 1.00 6.86 256 ILE A CA 1
ATOM 3321 C C . ILE A 1 244 ? -22.271 -15.791 92.756 1.00 8.04 256 ILE A C 1
ATOM 3322 O O . ILE A 1 244 ? -22.106 -17.012 92.960 1.00 9.45 256 ILE A O 1
ATOM 3338 N N . ILE A 1 245 ? -21.282 -14.886 92.760 1.00 5.80 257 ILE A N 1
ATOM 3339 C CA . ILE A 1 245 ? -19.880 -15.215 92.995 1.00 5.95 257 ILE A CA 1
ATOM 3340 C C . ILE A 1 245 ? -19.393 -14.312 94.122 1.00 5.45 257 ILE A C 1
ATOM 3341 O O . ILE A 1 245 ? -19.472 -13.072 94.021 1.00 6.98 257 ILE A O 1
ATOM 3357 N N . LEU A 1 246 ? -18.901 -14.916 95.183 1.00 5.63 258 LEU A N 1
ATOM 3358 C CA . LEU A 1 246 ? -18.230 -14.191 96.245 1.00 4.47 258 LEU A CA 1
ATOM 3359 C C . LEU A 1 246 ? -16.724 -14.282 96.071 1.00 5.79 258 LEU A C 1
ATOM 3360 O O . LEU A 1 246 ? -16.177 -15.383 95.924 1.00 6.23 258 LEU A O 1
ATOM 3376 N N . LEU A 1 247 ? -16.061 -13.127 96.152 1.00 4.49 259 LEU A N 1
ATOM 3377 C CA . LEU A 1 247 ? -14.621 -13.028 96.350 1.00 4.44 259 LEU A CA 1
ATOM 3378 C C . LEU A 1 247 ? -14.435 -12.655 97.812 1.00 5.62 259 LEU A C 1
ATOM 3379 O O . LEU A 1 247 ? -14.650 -11.500 98.213 1.00 6.18 259 LEU A O 1
ATOM 3395 N N . GLY A 1 248 ? -14.079 -13.648 98.627 1.00 6.80 260 GLY A N 1
ATOM 3396 C CA . GLY A 1 248 ? -14.218 -13.537 100.063 1.00 7.36 260 GLY A CA 1
ATOM 3397 C C . GLY A 1 248 ? -13.003 -13.975 100.860 1.00 7.43 260 GLY A C 1
ATOM 3398 O O . GLY A 1 248 ? -12.047 -14.558 100.341 1.00 7.26 260 GLY A O 1
ATOM 3402 N N . ASP A 1 249 ? -13.074 -13.661 102.155 1.00 5.70 261 ASP A N 1
ATOM 3403 C CA . ASP A 1 249 ? -12.107 -14.010 103.167 1.00 6.40 261 ASP A CA 1
ATOM 3404 C C . ASP A 1 249 ? -12.749 -15.005 104.147 1.00 6.27 261 ASP A C 1
ATOM 3405 O O . ASP A 1 249 ? -13.745 -15.643 103.827 1.00 5.76 261 ASP A O 1
ATOM 3414 N N . ALA A 1 250 ? -12.167 -15.156 105.340 1.00 6.26 262 ALA A N 1
ATOM 3415 C CA . ALA A 1 250 ? -12.702 -16.150 106.271 1.00 6.94 262 ALA A CA 1
ATOM 3416 C C . ALA A 1 250 ? -14.136 -15.807 106.689 1.00 5.26 262 ALA A C 1
ATOM 3417 O O . ALA A 1 250 ? -14.988 -16.696 106.805 1.00 6.03 262 ALA A O 1
ATOM 3424 N N . ALA A 1 251 ? -14.420 -14.523 106.871 1.00 6.43 263 ALA A N 1
ATOM 3425 C CA . ALA A 1 251 ? -15.778 -14.107 107.201 1.00 7.96 263 ALA A CA 1
ATOM 3426 C C . ALA A 1 251 ? -16.719 -14.471 106.073 1.00 7.47 263 ALA A C 1
ATOM 3427 O O . ALA A 1 251 ? -17.816 -14.960 106.314 1.00 8.31 263 ALA A O 1
ATOM 3434 N N . GLY A 1 252 ? -16.297 -14.251 104.832 1.00 6.85 264 GLY A N 1
ATOM 3435 C CA . GLY A 1 252 ? -17.152 -14.506 103.692 1.00 7.17 264 GLY A CA 1
ATOM 3436 C C . GLY A 1 252 ? -17.455 -15.982 103.508 1.00 7.29 264 GLY A C 1
ATOM 3437 O O . GLY A 1 252 ? -18.535 -16.344 103.044 1.00 7.60 264 GLY A O 1
ATOM 3441 N N . ALA A 1 253 ? -16.491 -16.843 103.834 1.00 6.86 265 ALA A N 1
ATOM 3442 C CA . ALA A 1 253 ? -16.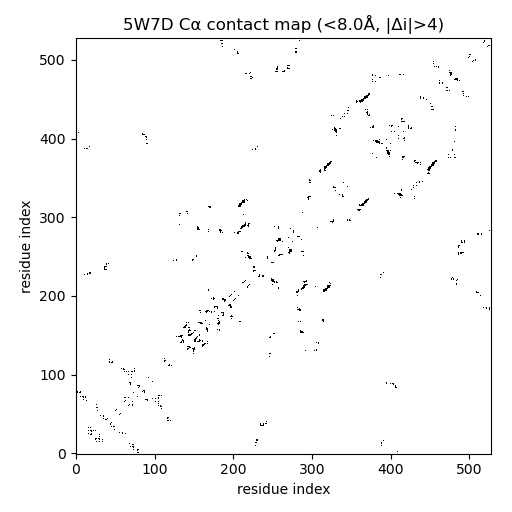637 -18.293 103.785 1.00 7.79 265 ALA A CA 1
ATOM 3443 C C . ALA A 1 253 ? -17.199 -18.872 105.076 1.00 8.70 265 ALA A C 1
ATOM 3444 O O . ALA A 1 253 ? -17.310 -20.092 105.191 1.00 8.52 265 ALA A O 1
ATOM 3451 N N . HIS A 1 254 ? -17.574 -18.002 106.021 1.00 8.34 266 HIS A N 1
ATOM 3452 C CA . HIS A 1 254 ? -18.181 -18.336 107.297 1.00 8.52 266 HIS A CA 1
ATOM 3453 C C . HIS A 1 254 ? -17.291 -19.302 108.089 1.00 8.14 266 HIS A C 1
ATOM 3454 O O . HIS A 1 254 ? -17.685 -20.414 108.469 1.00 9.08 266 HIS A O 1
ATOM 3468 N N . PHE A 1 255 ? -16.075 -18.843 108.345 1.00 6.93 267 PHE A N 1
ATOM 3469 C CA . PHE A 1 255 ? -15.205 -19.482 109.330 1.00 8.84 267 PHE A CA 1
ATOM 3470 C C . PHE A 1 255 ? -15.924 -19.635 110.664 1.00 8.86 267 PHE A C 1
ATOM 3471 O O . PHE A 1 255 ? -16.476 -18.666 111.201 1.00 10.69 267 PHE A O 1
ATOM 3488 N N . HIS A 1 256 ? -15.899 -20.854 111.213 1.00 6.23 268 HIS A N 1
ATOM 3489 C CA . HIS A 1 256 ? -16.612 -21.132 112.453 1.00 5.80 268 HIS A CA 1
ATOM 3490 C C . HIS A 1 256 ? -16.026 -22.372 113.112 1.00 6.65 268 HIS A C 1
ATOM 3491 O O . HIS A 1 256 ? -16.077 -23.478 112.531 1.00 7.29 268 HIS A O 1
ATOM 3505 N N . ILE A 1 257 ? -15.480 -22.187 114.316 1.00 7.23 269 ILE A N 1
ATOM 3506 C CA . ILE A 1 257 ? -15.101 -23.292 115.192 1.00 7.09 269 ILE A CA 1
ATOM 3507 C C . ILE A 1 257 ? -16.247 -23.506 116.184 1.00 7.90 269 ILE A C 1
ATOM 3508 O O . ILE A 1 257 ? -16.512 -22.617 117.018 1.00 6.46 269 ILE A O 1
ATOM 3524 N N . PRO A 1 258 ? -16.949 -24.633 116.129 1.00 7.91 270 PRO A N 1
ATOM 3525 C CA . PRO A 1 258 ? -18.012 -24.904 117.112 1.00 8.59 270 PRO A CA 1
ATOM 3526 C C . PRO A 1 258 ? -17.502 -24.776 118.543 1.00 7.27 270 PRO A C 1
ATOM 3527 O O . PRO A 1 258 ? -16.549 -25.470 118.947 1.00 8.08 270 PRO A O 1
ATOM 3538 N N . PRO A 1 259 ? -18.125 -23.933 119.370 1.00 8.34 271 PRO A N 1
ATOM 3539 C CA . PRO A 1 259 ? -17.739 -23.924 120.796 1.00 8.92 271 PRO A CA 1
ATOM 3540 C C . PRO A 1 259 ? -18.027 -25.237 121.491 1.00 8.91 271 PRO A C 1
ATOM 3541 O O . PRO A 1 259 ? -17.405 -25.521 122.533 1.00 10.80 271 PRO A O 1
ATOM 3552 N N . GLU A 1 260 ? -18.910 -26.063 120.918 1.00 8.23 272 GLU A N 1
ATOM 3553 C CA . GLU A 1 260 ? -19.146 -27.413 121.415 1.00 10.30 272 GLU A CA 1
ATOM 3554 C C . GLU A 1 260 ? -17.885 -28.280 121.413 1.00 9.00 272 GLU A C 1
ATOM 3555 O O . GLU A 1 260 ? -17.801 -29.245 122.181 1.00 11.28 272 GLU A O 1
ATOM 3567 N N . TRP A 1 261 ? -16.887 -27.952 120.607 1.00 6.89 273 TRP A N 1
ATOM 3568 C CA . TRP A 1 261 ? -15.663 -28.742 120.580 1.00 7.92 273 TRP A CA 1
ATOM 3569 C C . TRP A 1 261 ? -14.747 -28.436 121.759 1.00 11.14 273 TRP A C 1
ATOM 3570 O O . TRP A 1 261 ? -13.788 -29.175 121.969 1.00 13.43 273 TRP A O 1
ATOM 3591 N N . LEU A 1 262 ? -14.984 -27.325 122.456 1.00 10.29 274 LEU A N 1
ATOM 3592 C CA . LEU A 1 262 ? -14.081 -26.821 123.483 1.00 13.89 274 LEU A CA 1
ATOM 3593 C C . LEU A 1 262 ? -14.735 -26.677 124.845 1.00 15.98 274 LEU A C 1
ATOM 3594 O O . LEU A 1 262 ? -14.079 -26.183 125.773 1.00 18.52 274 LEU A O 1
ATOM 3610 N N . THR A 1 263 ? -15.992 -27.077 124.995 1.00 15.39 275 THR A N 1
ATOM 3611 C CA A THR A 1 263 ? -16.756 -26.871 126.224 0.61 15.88 275 THR A CA 1
ATOM 3612 C CA B THR A 1 263 ? -16.747 -26.865 126.231 0.39 15.92 275 THR A CA 1
ATOM 3613 C C . THR A 1 263 ? -17.047 -28.217 126.878 1.00 13.81 275 THR A C 1
ATOM 3614 O O . THR A 1 263 ? -18.021 -28.901 126.524 1.00 13.41 275 THR A O 1
ATOM 3633 N N . ALA A 1 264 ? -16.216 -28.588 127.863 1.00 11.87 276 ALA A N 1
ATOM 3634 C CA . ALA A 1 264 ? -16.319 -29.897 128.505 1.00 12.22 276 ALA A CA 1
ATOM 3635 C C . ALA A 1 264 ? -17.678 -30.130 129.143 1.00 13.79 276 ALA A C 1
ATOM 3636 O O . ALA A 1 264 ? -18.147 -31.267 129.201 1.00 15.16 276 ALA A O 1
ATOM 3643 N N . SER A 1 265 ? -18.329 -29.073 129.611 1.00 15.80 277 SER A N 1
ATOM 3644 C CA . SER A 1 265 ? -19.574 -29.218 130.344 1.00 17.77 277 SER A CA 1
ATOM 3645 C C . SER A 1 265 ? -20.675 -29.849 129.503 1.00 18.67 277 SER A C 1
ATOM 3646 O O . SER A 1 265 ? -21.579 -30.476 130.059 1.00 20.16 277 SER A O 1
ATOM 3654 N N . GLN A 1 266 ? -20.620 -29.709 128.181 1.00 17.37 278 GLN A N 1
ATOM 3655 C CA . GLN A 1 266 ? -21.665 -30.246 127.315 1.00 18.83 278 GLN A CA 1
ATOM 3656 C C . GLN A 1 266 ? -21.115 -31.256 126.305 1.00 20.24 278 GLN A C 1
ATOM 3657 O O . GLN A 1 266 ? -21.820 -31.617 125.358 1.00 23.29 278 GLN A O 1
ATOM 3671 N N . MET A 1 267 ? -19.891 -31.739 126.497 1.00 16.14 279 MET A N 1
ATOM 3672 C CA . MET A 1 267 ? -19.202 -32.507 125.475 1.00 12.84 279 MET A CA 1
ATOM 3673 C C . MET A 1 267 ? -19.644 -33.971 125.442 1.00 12.43 279 MET A C 1
ATOM 3674 O O . MET A 1 267 ? -19.796 -34.631 126.485 1.00 13.29 279 MET A O 1
ATOM 3688 N N . SER A 1 268 ? -19.777 -34.499 124.226 1.00 11.83 280 SER A N 1
ATOM 3689 C CA . SER A 1 268 ? -20.112 -35.910 123.995 1.00 12.58 280 SER A CA 1
ATOM 3690 C C . SER A 1 268 ? -19.706 -36.299 122.570 1.00 9.87 280 SER A C 1
ATOM 3691 O O . SER A 1 268 ? -19.182 -35.490 121.807 1.00 8.92 280 SER A O 1
ATOM 3699 N N . VAL A 1 269 ? -19.994 -37.567 122.205 1.00 10.82 281 VAL A N 1
ATOM 3700 C CA . VAL A 1 269 ? -19.817 -38.049 120.837 1.00 12.56 281 VAL A CA 1
ATOM 3701 C C . VAL A 1 269 ? -20.449 -37.089 119.842 1.00 10.10 281 VAL A C 1
ATOM 3702 O O . VAL A 1 269 ? -19.874 -36.781 118.787 1.00 9.00 281 VAL A O 1
ATOM 3715 N N . ASN A 1 270 ? -21.649 -36.610 120.152 1.00 10.14 282 ASN A N 1
ATOM 3716 C CA . ASN A 1 270 ? -22.371 -35.796 119.198 1.00 12.81 282 ASN A CA 1
ATOM 3717 C C . ASN A 1 270 ? -21.717 -34.439 119.005 1.00 9.91 282 ASN A C 1
ATOM 3718 O O . ASN A 1 270 ? -21.923 -33.824 117.964 1.00 11.41 282 ASN A O 1
ATOM 3729 N N . SER A 1 271 ? -20.869 -33.993 119.936 1.00 9.09 283 SER A N 1
ATOM 3730 C CA . SER A 1 271 ? -20.179 -32.721 119.763 1.00 9.53 283 SER A CA 1
ATOM 3731 C C . SER A 1 271 ? -19.249 -32.723 118.562 1.00 10.63 283 SER A C 1
ATOM 3732 O O . SER A 1 271 ? -19.004 -31.668 117.985 1.00 10.46 283 SER A O 1
ATOM 3740 N N . PHE A 1 272 ? -18.730 -33.870 118.160 1.00 10.05 284 PHE A N 1
ATOM 3741 C CA . PHE A 1 272 ? -17.654 -33.876 117.182 1.00 9.14 284 PHE A CA 1
ATOM 3742 C C . PHE A 1 272 ? -18.043 -34.497 115.842 1.00 9.16 284 PHE A C 1
ATOM 3743 O O . PHE A 1 272 ? -17.163 -34.765 115.019 1.00 8.93 284 PHE A O 1
ATOM 3760 N N . LEU A 1 273 ? -19.319 -34.767 115.625 1.00 10.70 285 LEU A N 1
ATOM 3761 C CA . LEU A 1 273 ? -19.749 -35.408 114.377 1.00 12.66 285 LEU A CA 1
ATOM 3762 C C . LEU A 1 273 ? -19.382 -34.569 113.161 1.00 14.01 285 LEU A C 1
ATOM 3763 O O . LEU A 1 273 ? -19.079 -35.123 112.101 1.00 14.49 285 LEU A O 1
ATOM 3779 N N . ASN A 1 274 ? -19.358 -33.245 113.311 1.00 12.74 286 ASN A N 1
ATOM 3780 C CA . ASN A 1 274 ? -19.055 -32.340 112.214 1.00 11.82 286 ASN A CA 1
ATOM 3781 C C . ASN A 1 274 ? -17.577 -32.044 112.096 1.00 10.09 286 ASN A C 1
ATOM 3782 O O . ASN A 1 274 ? -17.190 -31.255 111.226 1.00 11.45 286 ASN A O 1
ATOM 3793 N N . LEU A 1 275 ? -16.746 -32.642 112.940 1.00 9.62 287 LEU A N 1
ATOM 3794 C CA . LEU A 1 275 ? -15.329 -32.295 112.917 1.00 9.91 287 LEU A CA 1
ATOM 3795 C C . LEU A 1 275 ? -14.660 -32.725 111.612 1.00 11.15 287 LEU A C 1
ATOM 3796 O O . LEU A 1 275 ? -13.948 -31.902 111.010 1.00 13.27 287 LEU A O 1
ATOM 3812 N N . PRO A 1 276 ? -14.868 -33.945 111.094 1.00 9.77 288 PRO A N 1
ATOM 3813 C CA . PRO A 1 276 ? -14.203 -34.318 109.836 1.00 10.42 288 PRO A CA 1
ATOM 3814 C C . PRO A 1 276 ? -14.592 -33.443 108.674 1.00 10.57 288 PRO A C 1
ATOM 3815 O O . PRO A 1 276 ? -13.714 -33.027 107.921 1.00 11.91 288 PRO A O 1
ATOM 3826 N N . SER A 1 277 ? -15.879 -33.139 108.519 1.00 11.24 289 SER A N 1
ATOM 3827 C CA A SER A 1 277 ? -16.291 -32.278 107.420 0.40 12.33 289 SER A CA 1
ATOM 3828 C CA B SER A 1 277 ? -16.292 -32.277 107.422 0.28 12.32 289 SER A CA 1
ATOM 3829 C CA C SER A 1 277 ? -16.302 -32.273 107.426 0.32 12.32 289 SER A CA 1
ATOM 3830 C C . SER A 1 277 ? -15.747 -30.869 107.608 1.00 12.07 289 SER A C 1
ATOM 3831 O O . SER A 1 277 ? -15.212 -30.277 106.667 1.00 12.88 289 SER A O 1
ATOM 3849 N N . ALA A 1 278 ? -15.834 -30.327 108.828 1.00 10.55 290 ALA A N 1
ATOM 3850 C CA . ALA A 1 278 ? -15.340 -28.972 109.034 1.00 9.88 290 ALA A CA 1
ATOM 3851 C C . ALA A 1 278 ? -13.850 -28.889 108.735 1.00 9.78 290 ALA A C 1
ATOM 3852 O O . ALA A 1 278 ? -13.404 -27.930 108.104 1.00 12.01 290 ALA A O 1
ATOM 3859 N N . LEU A 1 279 ? -13.061 -29.881 109.143 1.00 10.29 291 LEU A N 1
ATOM 3860 C CA . LEU A 1 279 ? -11.634 -29.841 108.851 1.00 11.26 291 LEU A CA 1
ATOM 3861 C C . LEU A 1 279 ? -11.375 -29.847 107.348 1.00 13.45 291 LEU A C 1
ATOM 3862 O O . LEU A 1 279 ? -10.540 -29.069 106.853 1.00 15.70 291 LEU A O 1
ATOM 3878 N N . THR A 1 280 ? -12.095 -30.691 106.600 1.00 10.79 292 THR A N 1
ATOM 3879 C CA . THR A 1 280 ? -11.863 -30.768 105.161 1.00 10.47 292 THR A CA 1
ATOM 3880 C C . THR A 1 280 ? -12.444 -29.572 104.409 1.00 11.54 292 THR A C 1
ATOM 3881 O O . THR A 1 280 ? -12.198 -29.447 103.197 1.00 12.17 292 THR A O 1
ATOM 3892 N N . ASP A 1 281 ? -13.210 -28.718 105.094 1.00 9.41 293 ASP A N 1
ATOM 3893 C CA . ASP A 1 281 ? -13.640 -27.416 104.582 1.00 8.24 293 ASP A CA 1
ATOM 3894 C C . ASP A 1 281 ? -12.837 -26.258 105.178 1.00 7.93 293 ASP A C 1
ATOM 3895 O O . ASP A 1 281 ? -13.294 -25.108 105.116 1.00 7.38 293 ASP A O 1
ATOM 3904 N N . GLU A 1 282 ? -11.633 -26.512 105.717 1.00 7.83 294 GLU A N 1
ATOM 3905 C CA . GLU A 1 282 ? -10.740 -25.437 106.197 1.00 8.89 294 GLU A CA 1
ATOM 3906 C C . GLU A 1 282 ? -11.382 -24.613 107.319 1.00 7.93 294 GLU A C 1
ATOM 3907 O O . GLU A 1 282 ? -11.074 -23.424 107.480 1.00 8.73 294 GLU A O 1
ATOM 3919 N N . LEU A 1 283 ? -12.291 -25.254 108.066 1.00 6.20 295 LEU A N 1
ATOM 3920 C CA . LEU A 1 283 ? -13.081 -24.680 109.158 1.00 5.79 295 LEU A CA 1
ATOM 3921 C C . LEU A 1 283 ? -14.046 -23.600 108.648 1.00 5.79 295 LEU A C 1
ATOM 3922 O O . LEU A 1 283 ? -14.596 -22.821 109.425 1.00 6.67 295 LEU A O 1
ATOM 3938 N N . ASN A 1 284 ? -14.252 -23.557 107.342 1.00 5.75 296 ASN A N 1
ATOM 3939 C CA . ASN A 1 284 ? -15.267 -22.724 106.736 1.00 7.36 296 ASN A CA 1
ATOM 3940 C C . ASN A 1 284 ? -16.575 -23.495 106.525 1.00 7.07 296 ASN A C 1
ATOM 3941 O O . ASN A 1 284 ? -16.606 -24.734 106.403 1.00 7.37 296 ASN A O 1
ATOM 3952 N N . TRP A 1 285 ? -17.659 -22.732 106.426 1.00 5.67 297 TRP A N 1
ATOM 3953 C CA . TRP A 1 285 ? -19.007 -23.275 106.231 1.00 5.56 297 TRP A CA 1
ATOM 3954 C C . TRP A 1 285 ? -19.739 -22.454 105.167 1.00 6.11 297 TRP A C 1
ATOM 3955 O O . TRP A 1 285 ? -20.780 -21.853 105.423 1.00 6.31 297 TRP A O 1
ATOM 3976 N N . PRO A 1 286 ? -19.192 -22.400 103.954 1.00 6.42 298 PRO A N 1
ATOM 3977 C CA . PRO A 1 286 ? -19.791 -21.564 102.898 1.00 6.36 298 PRO A CA 1
ATOM 3978 C C . PRO A 1 286 ? -21.235 -21.933 102.612 1.00 6.05 298 PRO A C 1
ATOM 3979 O O . PRO A 1 286 ? -22.032 -21.066 102.240 1.00 7.35 298 PRO A O 1
ATOM 3990 N N . GLN A 1 287 ? -21.578 -23.213 102.785 1.00 5.56 299 GLN A N 1
ATOM 3991 C CA . GLN A 1 287 ? -22.917 -23.713 102.559 1.00 6.56 299 GLN A CA 1
ATOM 3992 C C . GLN A 1 287 ? -23.942 -23.103 103.504 1.00 7.15 299 GLN A C 1
ATOM 3993 O O . GLN A 1 287 ? -25.141 -23.266 103.268 1.00 8.59 299 GLN A O 1
ATOM 4007 N N . LEU A 1 288 ? -23.486 -22.419 104.560 1.00 7.41 300 LEU A N 1
ATOM 4008 C CA . LEU A 1 288 ? -24.315 -21.684 105.510 1.00 7.72 300 LEU A CA 1
ATOM 4009 C C . LEU A 1 288 ? -24.029 -20.182 105.525 1.00 9.50 300 LEU A C 1
ATOM 4010 O O . LEU A 1 288 ? -24.479 -19.476 106.439 1.00 10.43 300 LEU A O 1
ATOM 4026 N N . SER A 1 289 ? -23.254 -19.668 104.565 1.00 9.01 301 SER A N 1
ATOM 4027 C CA . SER A 1 289 ? -22.803 -18.297 104.623 1.00 7.61 301 SER A CA 1
ATOM 4028 C C . SER A 1 289 ? -23.908 -17.333 104.198 1.00 8.45 301 SER A C 1
ATOM 4029 O O . SER A 1 289 ? -24.886 -17.710 103.541 1.00 8.49 301 SER A O 1
ATOM 4037 N N . GLY A 1 290 ? -23.735 -16.071 104.575 1.00 7.51 302 GLY A N 1
ATOM 4038 C CA . GLY A 1 290 ? -24.693 -15.044 104.176 1.00 8.16 302 GLY A CA 1
ATOM 4039 C C . GLY A 1 290 ? -24.812 -14.816 102.673 1.00 7.17 302 GLY A C 1
ATOM 4040 O O . GLY A 1 290 ? -25.876 -14.447 102.194 1.00 7.75 302 GLY A O 1
ATOM 4044 N N . VAL A 1 291 ? -23.734 -15.021 101.907 1.00 6.92 303 VAL A N 1
ATOM 4045 C CA . VAL A 1 291 ? -23.790 -14.772 100.463 1.00 6.98 303 VAL A CA 1
ATOM 4046 C C . VAL A 1 291 ? -24.131 -16.035 99.670 1.00 6.89 303 VAL A C 1
ATOM 4047 O O . VAL A 1 291 ? -25.009 -16.002 98.789 1.00 6.67 303 VAL A O 1
ATOM 4060 N N . THR A 1 292 ? -23.426 -17.155 99.908 1.00 6.25 304 THR A N 1
ATOM 4061 C CA . THR A 1 292 ? -23.523 -18.359 99.072 1.00 6.84 304 THR A CA 1
ATOM 4062 C C . THR A 1 292 ? -24.179 -19.539 99.809 1.00 6.86 304 THR A C 1
ATOM 4063 O O . THR A 1 292 ? -24.242 -20.654 99.260 1.00 7.44 304 THR A O 1
ATOM 4074 N N . GLY A 1 293 ? -24.773 -19.300 100.975 1.00 7.33 305 GLY A N 1
ATOM 4075 C CA . GLY A 1 293 ? -25.416 -20.383 101.718 1.00 8.31 305 GLY A CA 1
ATOM 4076 C C . GLY A 1 293 ? -26.600 -21.012 100.986 1.00 8.63 305 GLY A C 1
ATOM 4077 O O . GLY A 1 293 ? -27.426 -20.329 100.384 1.00 9.06 305 GLY A O 1
ATOM 4081 N N . PHE A 1 294 ? -26.693 -22.337 101.047 1.00 9.38 306 PHE A N 1
ATOM 4082 C CA . PHE A 1 294 ? -27.838 -23.015 100.434 1.00 10.89 306 PHE A CA 1
ATOM 4083 C C . PHE A 1 294 ? -28.519 -24.011 101.358 1.00 12.84 306 PHE A C 1
ATOM 4084 O O . PHE A 1 294 ? -29.560 -24.558 100.984 1.00 13.33 306 PHE A O 1
ATOM 4101 N N . LEU A 1 295 ? -27.957 -24.293 102.519 1.00 14.04 307 LEU A N 1
ATOM 4102 C CA . LEU A 1 295 ? -28.623 -25.093 103.532 1.00 16.29 307 LEU A CA 1
ATOM 4103 C C . LEU A 1 295 ? -29.544 -24.216 104.389 1.00 19.18 307 LEU A C 1
ATOM 4104 O O . LEU A 1 295 ? -29.380 -23.002 104.477 1.00 18.05 307 LEU A O 1
ATOM 4120 N N . ASP A 1 296 ? -30.519 -24.851 105.037 1.00 23.48 308 ASP A N 1
ATOM 4121 C CA . ASP A 1 296 ? -31.359 -24.141 105.996 1.00 27.97 308 ASP A CA 1
ATOM 4122 C C . ASP A 1 296 ? -30.517 -23.663 107.167 1.00 26.50 308 ASP A C 1
ATOM 4123 O O . ASP A 1 296 ? -29.710 -24.419 107.711 1.00 25.52 308 ASP A O 1
ATOM 4132 N N . SER A 1 297 ? -30.728 -22.415 107.568 1.00 26.33 309 SER A N 1
ATOM 4133 C CA . SER A 1 297 ? -29.895 -21.804 108.594 1.00 28.47 309 SER A CA 1
ATOM 4134 C C . SER A 1 297 ? -30.064 -22.473 109.945 1.00 31.23 309 SER A C 1
ATOM 4135 O O . SER A 1 297 ? -31.138 -22.952 110.306 1.00 30.08 309 SER A O 1
ATOM 4143 N N . THR A 1 298 ? -28.988 -22.424 110.727 1.00 36.46 310 THR A N 1
ATOM 4144 C CA . THR A 1 298 ? -28.993 -23.012 112.061 1.00 40.15 310 THR A CA 1
ATOM 4145 C C . THR A 1 298 ? -29.949 -22.273 112.990 1.00 42.80 310 THR A C 1
ATOM 4146 O O . THR A 1 298 ? -30.705 -22.896 113.743 1.00 44.45 310 THR A O 1
ATOM 4157 N N . SER A 1 299 ? -29.911 -20.940 112.958 1.00 41.38 311 SER A N 1
ATOM 4158 C CA . SER A 1 299 ? -30.760 -20.096 113.795 1.00 42.48 311 SER A CA 1
ATOM 4159 C C . SER A 1 299 ? -32.211 -20.097 113.348 1.00 48.88 311 SER A C 1
ATOM 4160 O O . SER A 1 299 ? -33.085 -19.663 114.106 1.00 52.51 311 SER A O 1
ATOM 4168 N N . GLY A 1 300 ? -32.475 -20.525 112.120 1.00 51.09 312 GLY A N 1
ATOM 4169 C CA . GLY A 1 300 ? -33.821 -20.515 111.593 1.00 53.04 312 GLY A CA 1
ATOM 4170 C C . GLY A 1 300 ? -34.443 -19.147 111.434 1.00 54.40 312 GLY A C 1
ATOM 4171 O O . GLY A 1 300 ? -35.669 -19.055 111.328 1.00 57.08 312 GLY A O 1
ATOM 4175 N N . ILE A 1 301 ? -33.648 -18.069 111.404 1.00 50.54 313 ILE A N 1
ATOM 4176 C CA . ILE A 1 301 ? -34.254 -16.742 111.338 1.00 44.92 313 ILE A CA 1
ATOM 4177 C C . ILE A 1 301 ? -34.793 -16.549 109.933 1.00 42.57 313 ILE A C 1
ATOM 4178 O O . ILE A 1 301 ? -34.494 -17.330 109.025 1.00 42.22 313 ILE A O 1
ATOM 4194 N N . GLU A 1 302 ? -35.633 -15.537 109.751 1.00 42.76 314 GLU A N 1
ATOM 4195 C CA . GLU A 1 302 ? -36.234 -15.326 108.443 1.00 47.32 314 GLU A CA 1
ATOM 4196 C C . GLU A 1 302 ? -35.160 -15.111 107.380 1.00 40.47 314 GLU A C 1
ATOM 4197 O O . GLU A 1 302 ? -35.289 -15.603 106.253 1.00 40.98 314 GLU A O 1
ATOM 4209 N N . GLU A 1 303 ? -34.076 -14.415 107.735 1.00 32.31 315 GLU A N 1
ATOM 4210 C CA . GLU A 1 303 ? -33.124 -13.921 106.747 1.00 24.62 315 GLU A CA 1
ATOM 4211 C C . GLU A 1 303 ? -32.428 -15.068 106.019 1.00 19.59 315 GLU A C 1
ATOM 4212 O O . GLU A 1 303 ? -31.891 -15.982 106.643 1.00 19.90 315 GLU A O 1
ATOM 4224 N N . LYS A 1 304 ? -32.467 -15.024 104.686 1.00 16.62 316 LYS A N 1
ATOM 4225 C CA . LYS A 1 304 ? -31.844 -16.018 103.821 1.00 15.28 316 LYS A CA 1
ATOM 4226 C C . LYS A 1 304 ? -30.629 -15.432 103.099 1.00 11.57 316 LYS A C 1
ATOM 4227 O O . LYS A 1 304 ? -30.470 -14.208 102.989 1.00 11.76 316 LYS A O 1
ATOM 4246 N N . SER A 1 305 ? -29.775 -16.325 102.589 1.00 10.23 317 SER A N 1
ATOM 4247 C CA . SER A 1 305 ? -28.571 -15.923 101.874 1.00 7.90 317 SER A CA 1
ATOM 4248 C C . SER A 1 305 ? -28.910 -15.202 100.569 1.00 8.17 317 SER A C 1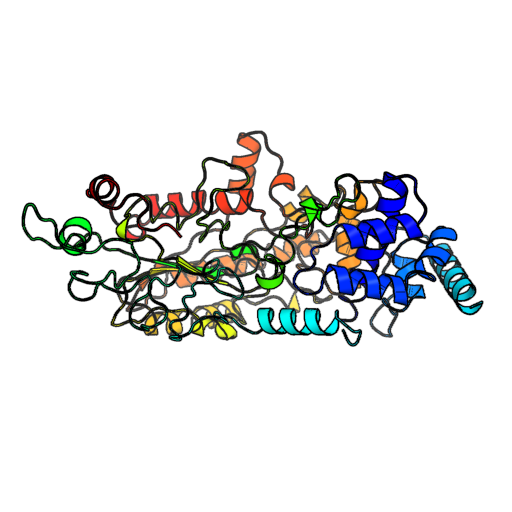
ATOM 4249 O O . SER A 1 305 ? -30.009 -15.339 100.020 1.00 8.42 317 SER A O 1
ATOM 4257 N N . ILE A 1 306 ? -27.918 -14.475 100.036 1.00 8.40 318 ILE A N 1
ATOM 4258 C CA A ILE A 1 306 ? -28.085 -13.845 98.736 0.52 9.31 318 ILE A CA 1
ATOM 4259 C CA B ILE A 1 306 ? -28.070 -13.845 98.730 0.48 9.30 318 ILE A CA 1
ATOM 4260 C C . ILE A 1 306 ? -28.395 -14.897 97.676 1.00 9.31 318 ILE A C 1
ATOM 4261 O O . ILE A 1 306 ? -29.284 -14.702 96.834 1.00 9.45 318 ILE A O 1
ATOM 4290 N N . TYR A 1 307 ? -27.687 -16.035 97.703 1.00 10.46 319 TYR A N 1
ATOM 4291 C CA . TYR A 1 307 ? -27.979 -17.081 96.726 1.00 9.75 319 TYR A CA 1
ATOM 4292 C C . TYR A 1 307 ? -29.428 -17.542 96.831 1.00 8.04 319 TYR A C 1
ATOM 4293 O O . TYR A 1 307 ? -30.124 -17.701 95.807 1.00 7.47 319 TYR A O 1
ATOM 4311 N N . HIS A 1 308 ? -29.890 -17.780 98.058 1.00 7.73 320 HIS A N 1
ATOM 4312 C CA A HIS A 1 308 ? -31.260 -18.243 98.266 0.50 10.19 320 HIS A CA 1
ATOM 4313 C CA B HIS A 1 308 ? -31.256 -18.256 98.251 0.50 10.19 320 HIS A CA 1
ATOM 4314 C C . HIS A 1 308 ? -32.270 -17.240 97.733 1.00 9.59 320 HIS A C 1
ATOM 4315 O O . HIS A 1 308 ? -33.273 -17.618 97.104 1.00 10.64 320 HIS A O 1
ATOM 4341 N N . ARG A 1 309 ? -32.016 -15.951 97.951 1.00 9.80 321 ARG A N 1
ATOM 4342 C CA A ARG A 1 309 ? -32.922 -14.917 97.453 0.52 10.69 321 ARG A CA 1
ATOM 4343 C CA B ARG A 1 309 ? -32.931 -14.930 97.452 0.48 10.70 321 ARG A CA 1
ATOM 4344 C C . ARG A 1 309 ? -32.872 -14.820 95.928 1.00 10.97 321 ARG A C 1
ATOM 4345 O O . ARG A 1 309 ? -33.907 -14.632 95.273 1.00 10.56 321 ARG A O 1
ATOM 4384 N N . LEU A 1 310 ? -31.686 -14.974 95.331 1.00 10.51 322 LEU A N 1
ATOM 4385 C CA . LEU A 1 310 ? -31.589 -14.943 93.863 1.00 10.55 322 LEU A CA 1
ATOM 4386 C C . LEU A 1 310 ? -32.296 -16.143 93.225 1.00 9.05 322 LEU A C 1
ATOM 4387 O O . LEU A 1 310 ? -32.985 -16.015 92.198 1.00 9.06 322 LEU A O 1
ATOM 4403 N N . ARG A 1 311 ? -32.143 -17.315 93.826 1.00 8.80 323 ARG A N 1
ATOM 4404 C CA . ARG A 1 311 ? -32.845 -18.500 93.365 1.00 11.27 323 ARG A CA 1
ATOM 4405 C C . ARG A 1 311 ? -34.346 -18.340 93.525 1.00 12.51 323 ARG A C 1
ATOM 4406 O O . ARG A 1 311 ? -35.118 -18.737 92.642 1.00 13.48 323 ARG A O 1
ATOM 4427 N N . LYS A 1 312 ? -34.778 -17.791 94.659 1.00 12.83 324 LYS A N 1
ATOM 4428 C CA . LYS A 1 312 ? -36.201 -17.533 94.855 1.00 15.64 324 LYS A CA 1
ATOM 4429 C C . LYS A 1 312 ? -36.740 -16.572 93.802 1.00 15.46 324 LYS A C 1
ATOM 4430 O O . LYS A 1 312 ? -37.855 -16.744 93.308 1.00 18.22 324 LYS A O 1
ATOM 4449 N N . ARG A 1 313 ? -35.958 -15.560 93.442 1.00 14.64 325 ARG A N 1
ATOM 4450 C CA . ARG A 1 313 ? -36.391 -14.573 92.460 1.00 15.61 325 ARG A CA 1
ATOM 4451 C C . ARG A 1 313 ? -36.514 -15.188 91.078 1.00 17.71 325 ARG A C 1
ATOM 4452 O O . ARG A 1 313 ? -37.446 -14.860 90.327 1.00 18.93 325 ARG A O 1
ATOM 4473 N N . ASN A 1 314 ? -35.586 -16.091 90.726 1.00 15.90 326 ASN A N 1
ATOM 4474 C CA . ASN A 1 314 ? -35.597 -16.740 89.415 1.00 15.45 326 ASN A CA 1
ATOM 4475 C C . ASN A 1 314 ? -35.053 -18.151 89.609 1.00 14.56 326 ASN A C 1
ATOM 4476 O O . ASN A 1 314 ? -33.833 -18.343 89.726 1.00 12.56 326 ASN A O 1
ATOM 4487 N N . HIS A 1 315 ? -35.965 -19.126 89.651 1.00 13.94 327 HIS A N 1
ATOM 4488 C CA . HIS A 1 315 ? -35.554 -20.497 89.898 1.00 14.00 327 HIS A CA 1
ATOM 4489 C C . HIS A 1 315 ? -34.613 -21.026 88.822 1.00 13.61 327 HIS A C 1
ATOM 4490 O O . HIS A 1 315 ? -33.962 -22.054 89.041 1.00 12.13 327 HIS A O 1
ATOM 4505 N N . CYS A 1 316 ? -34.488 -20.342 87.689 1.00 14.16 328 CYS A N 1
ATOM 4506 C CA . CYS A 1 316 ? -33.518 -20.783 86.699 1.00 15.12 328 CYS A CA 1
ATOM 4507 C C . CYS A 1 316 ? -32.096 -20.710 87.244 1.00 13.70 328 CYS A C 1
ATOM 4508 O O . CYS A 1 316 ? -31.214 -21.378 86.712 1.00 14.06 328 CYS A O 1
ATOM 4515 N N . ASN A 1 317 ? -31.868 -19.956 88.316 1.00 12.35 329 ASN A N 1
ATOM 4516 C CA . ASN A 1 317 ? -30.549 -19.778 88.905 1.00 11.49 329 ASN A CA 1
ATOM 4517 C C . ASN A 1 317 ? -30.153 -20.878 89.897 1.00 10.81 329 ASN A C 1
ATOM 4518 O O . ASN A 1 317 ? -29.124 -20.751 90.555 1.00 11.40 329 ASN A O 1
ATOM 4529 N N . HIS A 1 318 ? -30.960 -21.932 90.037 1.00 8.87 330 HIS A N 1
ATOM 4530 C CA . HIS A 1 318 ? -30.665 -23.032 90.930 1.00 9.89 330 HIS A CA 1
ATOM 4531 C C . HIS A 1 318 ? -29.248 -23.580 90.670 1.00 8.98 330 HIS A C 1
ATOM 4532 O O . HIS A 1 318 ? -28.883 -23.876 89.530 1.00 9.37 330 HIS A O 1
ATOM 4546 N N . ARG A 1 319 ? -28.466 -23.689 91.746 1.00 8.02 331 ARG A N 1
ATOM 4547 C CA . ARG A 1 319 ? -27.083 -24.163 91.859 1.00 8.25 331 ARG A CA 1
ATOM 4548 C C . ARG A 1 319 ? -26.033 -23.180 91.339 1.00 9.73 331 ARG A C 1
ATOM 4549 O O . ARG A 1 319 ? -24.832 -23.495 91.416 1.00 10.90 331 ARG A O 1
ATOM 4570 N N . ASP A 1 320 ? -26.401 -21.966 90.906 1.00 10.53 332 ASP A N 1
ATOM 4571 C CA . ASP A 1 320 ? -25.389 -21.074 90.329 1.00 9.31 332 ASP A CA 1
ATOM 4572 C C . ASP A 1 320 ? -24.837 -20.146 91.401 1.00 7.55 332 ASP A C 1
ATOM 4573 O O . ASP A 1 320 ? -25.092 -18.933 91.417 1.00 7.96 332 ASP A O 1
ATOM 4582 N N . TYR A 1 321 ? -24.070 -20.761 92.325 1.00 7.10 333 TYR A N 1
ATOM 4583 C CA . TYR A 1 321 ? -23.286 -20.062 93.334 1.00 7.38 333 TYR A CA 1
ATOM 4584 C C . TYR A 1 321 ? -21.835 -20.541 93.278 1.00 7.78 333 TYR A C 1
ATOM 4585 O O . TYR A 1 321 ? -21.552 -21.691 92.905 1.00 8.04 333 TYR A O 1
ATOM 4603 N N . GLN A 1 322 ? -20.909 -19.659 93.682 1.00 6.81 334 GLN A N 1
ATOM 4604 C CA . GLN A 1 322 ? -19.499 -19.998 93.869 1.00 6.29 334 GLN A CA 1
ATOM 4605 C C . GLN A 1 322 ? -18.919 -19.091 94.953 1.00 4.16 334 GLN A C 1
ATOM 4606 O O . GLN A 1 322 ? -19.018 -17.860 94.862 1.00 6.94 334 GLN A O 1
ATOM 4620 N N . SER A 1 323 ? -18.353 -19.685 95.967 1.00 6.16 335 SER A N 1
ATOM 4621 C CA . SER A 1 323 ? -17.574 -18.970 96.973 1.00 4.83 335 SER A CA 1
ATOM 4622 C C . SER A 1 323 ? -16.091 -19.090 96.649 1.00 7.15 335 SER A C 1
ATOM 4623 O O . SER A 1 323 ? -15.424 -20.090 96.963 1.00 8.35 335 SER A O 1
ATOM 4631 N N . ILE A 1 324 ? -15.564 -18.035 96.070 1.00 5.86 336 ILE A N 1
ATOM 4632 C CA . ILE A 1 324 ? -14.153 -17.909 95.739 1.00 6.03 336 ILE A CA 1
ATOM 4633 C C . ILE A 1 324 ? -13.535 -17.161 96.909 1.00 5.52 336 ILE A C 1
ATOM 4634 O O . ILE A 1 324 ? -13.244 -15.961 96.835 1.00 6.08 336 ILE A O 1
ATOM 4650 N N . SER A 1 325 ? -13.334 -17.884 98.002 1.00 5.57 337 SER A N 1
ATOM 4651 C CA . SER A 1 325 ? -12.995 -17.305 99.281 1.00 6.60 337 SER A CA 1
ATOM 4652 C C . SER A 1 325 ? -11.911 -18.131 99.957 1.00 7.25 337 SER A C 1
ATOM 4653 O O . SER A 1 325 ? -11.916 -19.363 99.883 1.00 9.14 337 SER A O 1
ATOM 4661 N N . LYS A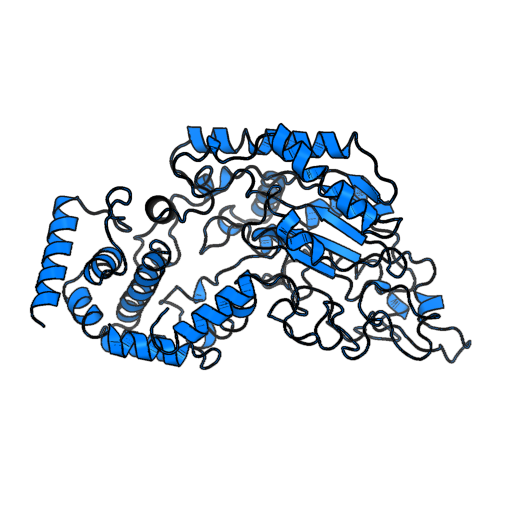 1 326 ? -10.999 -17.452 100.640 1.00 6.82 338 LYS A N 1
ATOM 4662 C CA . LYS A 1 326 ? -9.936 -18.137 101.365 1.00 8.16 338 LYS A CA 1
ATOM 4663 C C . LYS A 1 326 ? -9.664 -17.435 102.679 1.00 6.95 338 LYS A C 1
ATOM 4664 O O . LYS A 1 326 ? -9.585 -16.205 102.736 1.00 6.75 338 LYS A O 1
ATOM 4683 N N . ASN A 1 327 ? -9.451 -18.232 103.716 1.00 6.58 339 ASN A N 1
ATOM 4684 C CA . ASN A 1 327 ? -8.916 -17.709 104.962 1.00 7.15 339 ASN A CA 1
ATOM 4685 C C . ASN A 1 327 ? -7.668 -16.879 104.683 1.00 7.85 339 ASN A C 1
ATOM 4686 O O . ASN A 1 327 ? -6.799 -17.293 103.919 1.00 10.33 339 ASN A O 1
ATOM 4697 N N . GLY A 1 328 ? -7.595 -15.705 105.288 1.00 8.25 340 GLY A N 1
ATOM 4698 C CA . GLY A 1 328 ? -6.477 -14.791 105.117 1.00 11.43 340 GLY A CA 1
ATOM 4699 C C . GLY A 1 328 ? -6.520 -13.914 103.874 1.00 10.82 340 GLY A C 1
ATOM 4700 O O . GLY A 1 328 ? -5.598 -13.107 103.680 1.00 12.96 340 GLY A O 1
ATOM 4704 N N . ALA A 1 329 ? -7.532 -14.043 103.010 1.00 7.89 341 ALA A N 1
ATOM 4705 C CA . ALA A 1 329 ? -7.560 -13.240 101.791 1.00 5.96 341 ALA A CA 1
ATOM 4706 C C . ALA A 1 329 ? -7.628 -11.747 102.124 1.00 8.10 341 ALA A C 1
ATOM 4707 O O . ALA A 1 329 ? -8.338 -11.321 103.047 1.00 6.27 341 ALA A O 1
ATOM 4714 N N . SER A 1 330 ? -6.945 -10.958 101.296 1.00 8.64 342 SER A N 1
ATOM 4715 C CA . SER A 1 330 ? -6.962 -9.498 101.321 1.00 8.78 342 SER A CA 1
ATOM 4716 C C . SER A 1 330 ? -6.818 -8.989 99.882 1.00 8.98 342 SER A C 1
ATOM 4717 O O . SER A 1 330 ? -6.571 -9.771 98.961 1.00 9.47 342 SER A O 1
ATOM 4725 N N . SER A 1 331 ? -6.901 -7.661 99.695 1.00 7.69 343 SER A N 1
ATOM 4726 C CA . SER A 1 331 ? -6.678 -7.092 98.365 1.00 9.25 343 SER A CA 1
ATOM 4727 C C . SER A 1 331 ? -5.294 -7.467 97.835 1.00 9.84 343 SER A C 1
ATOM 4728 O O . SER A 1 331 ? -5.089 -7.543 96.624 1.00 10.80 343 SER A O 1
ATOM 4736 N N . ARG A 1 332 ? -4.347 -7.730 98.738 1.00 9.32 344 ARG A N 1
ATOM 4737 C CA . ARG A 1 332 ? -2.966 -7.980 98.351 1.00 13.84 344 ARG A CA 1
ATOM 4738 C C . ARG A 1 332 ? -2.747 -9.377 97.812 1.00 14.09 344 ARG A C 1
ATOM 4739 O O . ARG A 1 332 ? -1.856 -9.567 96.993 1.00 16.95 344 ARG A O 1
ATOM 4760 N N . ASN A 1 333 ? -3.514 -10.373 98.253 1.00 13.47 345 ASN A N 1
ATOM 4761 C CA . ASN A 1 333 ? -3.224 -11.752 97.867 1.00 12.98 345 ASN A CA 1
ATOM 4762 C C . ASN A 1 333 ? -4.390 -12.434 97.155 1.00 12.24 345 ASN A C 1
ATOM 4763 O O . ASN A 1 333 ? -4.285 -13.616 96.820 1.00 12.99 345 ASN A O 1
ATOM 4774 N N . LEU A 1 334 ? -5.485 -11.716 96.892 1.00 11.04 346 LEU A N 1
ATOM 4775 C CA . LEU A 1 334 ? -6.593 -12.291 96.136 1.00 10.92 346 LEU A CA 1
ATOM 4776 C C . LEU A 1 334 ? -6.121 -12.800 94.785 1.00 11.11 346 LEU A C 1
ATOM 4777 O O . LEU A 1 334 ? -6.617 -13.819 94.294 1.00 12.11 346 LEU A O 1
ATOM 4793 N N . LYS A 1 335 ? -5.146 -12.108 94.190 1.00 11.76 347 LYS A N 1
ATOM 4794 C CA . LYS A 1 335 ? -4.581 -12.497 92.903 1.00 14.25 347 LYS A CA 1
ATOM 4795 C C . LYS A 1 335 ? -4.030 -13.916 92.925 1.00 14.34 347 LYS A C 1
ATOM 4796 O O . LYS A 1 335 ? -3.959 -14.555 91.871 1.00 16.99 347 LYS A O 1
ATOM 4815 N N . ASN A 1 336 ? -3.659 -14.421 94.099 1.00 13.70 348 ASN A N 1
ATOM 4816 C CA . ASN A 1 336 ? -3.076 -15.754 94.223 1.00 14.80 348 ASN A CA 1
ATOM 4817 C C . ASN A 1 336 ? -4.104 -16.873 94.096 1.00 14.96 348 ASN A C 1
ATOM 4818 O O . ASN A 1 336 ? -3.709 -18.029 93.915 1.00 15.96 348 ASN A O 1
ATOM 4829 N N . PHE A 1 337 ? -5.404 -16.583 94.223 1.00 15.02 349 PHE A N 1
ATOM 4830 C CA . PHE A 1 337 ? -6.403 -17.630 94.026 1.00 13.00 349 PHE A CA 1
ATOM 4831 C C . PHE A 1 337 ? -7.609 -17.239 93.175 1.00 10.44 349 PHE A C 1
ATOM 4832 O O . PHE A 1 337 ? -8.447 -18.105 92.913 1.00 12.17 349 PHE A O 1
ATOM 4849 N N . ILE A 1 338 ? -7.676 -16.020 92.650 1.00 8.82 350 ILE A N 1
ATOM 4850 C CA . ILE A 1 338 ? -8.816 -15.606 91.832 1.00 10.57 350 ILE A CA 1
ATOM 4851 C C . ILE A 1 338 ? -8.950 -16.413 90.545 1.00 12.59 350 ILE A C 1
ATOM 4852 O O . ILE A 1 338 ? -10.057 -16.538 90.018 1.00 12.25 350 ILE A O 1
ATOM 4868 N N . GLU A 1 339 ? -7.861 -16.999 90.038 1.00 14.80 351 GLU A N 1
ATOM 4869 C CA . GLU A 1 339 ? -7.980 -17.836 88.849 1.00 17.75 351 GLU A CA 1
ATOM 4870 C C . GLU A 1 339 ? -8.845 -19.059 89.097 1.00 15.70 351 GLU A C 1
ATOM 4871 O O . GLU A 1 339 ? -9.280 -19.709 88.134 1.00 14.83 351 GLU A O 1
ATOM 4883 N N . SER A 1 340 ? -9.087 -19.417 90.361 1.00 13.42 352 SER A N 1
ATOM 4884 C CA . SER A 1 340 ? -9.971 -20.542 90.638 1.00 12.21 352 SER A CA 1
ATOM 4885 C C . SER A 1 340 ? -11.427 -20.240 90.319 1.00 10.57 352 SER A C 1
ATOM 4886 O O . SER A 1 340 ? -12.219 -21.184 90.285 1.00 11.39 352 SER A O 1
ATOM 4894 N N . LEU A 1 341 ? -11.775 -18.971 90.081 1.00 11.02 353 LEU A N 1
ATOM 4895 C CA . LEU A 1 341 ? -13.119 -18.589 89.647 1.00 13.06 353 LEU A CA 1
ATOM 4896 C C . LEU A 1 341 ? -13.440 -19.283 88.331 1.00 15.68 353 LEU A C 1
ATOM 4897 O O . LEU A 1 341 ? -12.591 -19.358 87.445 1.00 17.74 353 LEU A O 1
ATOM 4913 N N . SER A 1 342 ? -14.647 -19.820 88.212 1.00 14.68 354 SER A N 1
ATOM 4914 C CA A SER A 1 342 ? -15.092 -20.489 86.989 0.70 17.13 354 SER A CA 1
ATOM 4915 C CA B SER A 1 342 ? -15.089 -20.481 86.986 0.30 17.14 354 SER A CA 1
ATOM 4916 C C . SER A 1 342 ? -16.202 -19.664 86.338 1.00 14.66 354 SER A C 1
ATOM 4917 O O . SER A 1 342 ? -17.340 -19.626 86.826 1.00 13.48 354 SER A O 1
ATOM 4930 N N . ARG A 1 343 ? -15.879 -18.992 85.250 1.00 12.80 355 ARG A N 1
ATOM 4931 C CA . ARG A 1 343 ? -16.914 -18.352 84.447 1.00 14.89 355 ARG A CA 1
ATOM 4932 C C . ARG A 1 343 ? -16.304 -18.165 83.068 1.00 22.37 355 ARG A C 1
ATOM 4933 O O . ARG A 1 343 ? -15.332 -17.426 82.918 1.00 32.52 355 ARG A O 1
ATOM 4954 N N . ASN A 1 344 ? -16.824 -18.892 82.108 1.00 16.99 356 ASN A N 1
ATOM 4955 C CA . ASN A 1 344 ? -16.425 -18.793 80.706 1.00 17.06 356 ASN A CA 1
ATOM 4956 C C . ASN A 1 344 ? -17.149 -17.619 80.058 1.00 16.02 356 ASN A C 1
ATOM 4957 O O . ASN A 1 344 ? -18.385 -17.583 80.027 1.00 15.01 356 ASN A O 1
ATOM 4968 N N . GLN A 1 345 ? -16.378 -16.629 79.601 1.00 17.81 357 GLN A N 1
ATOM 4969 C CA . GLN A 1 345 ? -16.937 -15.404 79.049 1.00 20.39 357 GLN A CA 1
ATOM 4970 C C . GLN A 1 345 ? -17.865 -15.680 77.870 1.00 21.16 357 GLN A C 1
ATOM 4971 O O . GLN A 1 345 ? -18.883 -14.995 77.695 1.00 20.07 357 GLN A O 1
ATOM 4985 N N . ALA A 1 346 ? -17.537 -16.691 77.052 1.00 21.26 358 ALA A N 1
ATOM 4986 C CA . ALA A 1 346 ? -18.307 -16.985 75.850 1.00 23.47 358 ALA A CA 1
ATOM 4987 C C . ALA A 1 346 ? -19.485 -17.919 76.087 1.00 22.79 358 ALA A C 1
ATOM 4988 O O . ALA A 1 346 ? -20.474 -17.845 75.355 1.00 23.95 358 ALA A O 1
ATOM 4995 N N . SER A 1 347 ? -19.423 -18.802 77.079 1.00 20.43 359 SER A N 1
ATOM 4996 C CA A SER A 1 347 ? -20.417 -19.859 77.204 0.69 20.19 359 SER A CA 1
ATOM 4997 C CA B SER A 1 347 ? -20.420 -19.857 77.199 0.31 20.21 359 SER A CA 1
ATOM 4998 C C . SER A 1 347 ? -21.312 -19.755 78.428 1.00 18.41 359 SER A C 1
ATOM 4999 O O . SER A 1 347 ? -22.295 -20.505 78.509 1.00 17.60 359 SER A O 1
ATOM 5012 N N . ASP A 1 348 ? -21.005 -18.871 79.384 1.00 16.04 360 ASP A N 1
ATOM 5013 C CA . ASP A 1 348 ? -21.733 -18.817 80.641 1.00 14.72 360 ASP A CA 1
ATOM 5014 C C . ASP A 1 348 ? -22.618 -17.579 80.755 1.00 12.80 360 ASP A C 1
ATOM 5015 O O . ASP A 1 348 ? -22.414 -16.537 80.119 1.00 13.37 360 ASP A O 1
ATOM 5024 N N . HIS A 1 349 ? -23.589 -17.698 81.627 1.00 11.71 361 HIS A N 1
ATOM 5025 C CA . HIS A 1 349 ? -24.400 -16.560 81.985 1.00 11.66 361 HIS A CA 1
ATOM 5026 C C . HIS A 1 349 ? -23.575 -15.549 82.768 1.00 10.43 361 HIS A C 1
ATOM 5027 O O . HIS A 1 349 ? -22.569 -15.894 83.398 1.00 11.18 361 HIS A O 1
ATOM 5041 N N . PRO A 1 350 ? -24.024 -14.314 82.810 1.00 11.66 362 PRO A N 1
ATOM 5042 C CA . PRO A 1 350 ? -23.366 -13.319 83.665 1.00 12.04 362 PRO A CA 1
ATOM 5043 C C . PRO A 1 350 ? -23.537 -13.644 85.137 1.00 11.12 362 PRO A C 1
ATOM 5044 O O . PRO A 1 350 ? -24.295 -14.530 85.551 1.00 10.04 362 PRO A O 1
ATOM 5055 N N . ALA A 1 351 ? -22.827 -12.863 85.944 1.00 10.56 363 ALA A N 1
ATOM 5056 C CA . ALA A 1 351 ? -22.782 -13.079 87.375 1.00 8.45 363 ALA A CA 1
ATOM 5057 C C . ALA A 1 351 ? -22.795 -11.746 88.112 1.00 8.19 363 ALA A C 1
ATOM 5058 O O . ALA A 1 351 ? -22.310 -10.724 87.617 1.00 8.27 363 ALA A O 1
ATOM 5065 N N . ILE A 1 352 ? -23.375 -11.781 89.300 1.00 6.77 364 ILE A N 1
ATOM 5066 C CA . ILE A 1 352 ? -23.154 -10.768 90.312 1.00 6.47 364 ILE A CA 1
ATOM 5067 C C . ILE A 1 352 ? -21.932 -11.196 91.100 1.00 6.90 364 ILE A C 1
ATOM 5068 O O . ILE A 1 352 ? -21.901 -12.310 91.650 1.00 6.62 364 ILE A O 1
ATOM 5084 N N . VAL A 1 353 ? -20.925 -10.325 91.160 1.00 6.57 365 VAL A N 1
ATOM 5085 C CA . VAL A 1 353 ? -19.678 -10.628 91.829 1.00 4.85 365 VAL A CA 1
ATOM 5086 C C . VAL A 1 353 ? -19.530 -9.667 92.998 1.00 6.71 365 VAL A C 1
ATOM 5087 O O . VAL A 1 353 ? -19.488 -8.447 92.803 1.00 8.08 365 VAL A O 1
ATOM 5100 N N . LEU A 1 354 ? -19.421 -10.211 94.205 1.00 6.94 366 LEU A N 1
ATOM 5101 C CA . LEU A 1 354 ? -19.228 -9.398 95.412 1.00 6.10 366 LEU A CA 1
ATOM 5102 C C . LEU A 1 354 ? -17.771 -9.444 95.823 1.00 6.52 366 LEU A C 1
ATOM 5103 O O . LEU A 1 354 ? -17.238 -10.518 96.135 1.00 7.65 366 LEU A O 1
ATOM 5119 N N . TYR A 1 355 ? -17.126 -8.280 95.821 1.00 5.93 367 TYR A N 1
ATOM 5120 C CA . TYR A 1 355 ? -15.733 -8.157 96.233 1.00 5.74 367 TYR A CA 1
ATOM 5121 C C . TYR A 1 355 ? -15.760 -7.823 97.710 1.00 4.68 367 TYR A C 1
ATOM 5122 O O . TYR A 1 355 ? -16.105 -6.706 98.092 1.00 5.92 367 TYR A O 1
ATOM 5140 N N . ALA A 1 356 ? -15.419 -8.793 98.561 1.00 6.07 368 ALA A N 1
ATOM 5141 C CA . ALA A 1 356 ? -15.672 -8.667 99.973 1.00 6.86 368 ALA A CA 1
ATOM 5142 C C . ALA A 1 356 ? -14.389 -8.965 100.735 1.00 8.45 368 ALA A C 1
ATOM 5143 O O . ALA A 1 356 ? -14.311 -9.917 101.509 1.00 8.95 368 ALA A O 1
ATOM 5150 N N . MET A 1 357 ? -13.360 -8.145 100.497 1.00 8.90 369 MET A N 1
ATOM 5151 C CA . MET A 1 357 ? -12.152 -8.199 101.321 1.00 8.84 369 MET A CA 1
ATOM 5152 C C . MET A 1 357 ? -12.404 -7.302 102.530 1.00 8.86 369 MET A C 1
ATOM 5153 O O . MET A 1 357 ? -12.084 -6.107 102.543 1.00 9.73 369 MET A O 1
ATOM 5167 N N . ILE A 1 358 ? -13.073 -7.857 103.540 1.00 9.84 370 ILE A N 1
ATOM 5168 C CA . ILE A 1 358 ? -13.702 -7.007 104.551 1.00 12.38 370 ILE A CA 1
ATOM 5169 C C . ILE A 1 358 ? -12.877 -6.906 105.834 1.00 14.02 370 ILE A C 1
ATOM 5170 O O . ILE A 1 358 ? -13.398 -6.480 106.868 1.00 18.08 370 ILE A O 1
ATOM 5186 N N . GLY A 1 359 ? -11.585 -7.191 105.785 1.00 11.55 371 GLY A N 1
ATOM 5187 C CA . GLY A 1 359 ? -10.806 -6.795 106.942 1.00 10.61 371 GLY A CA 1
ATOM 5188 C C . GLY A 1 359 ? -9.314 -7.079 106.950 1.00 10.57 371 GLY A C 1
ATOM 5189 O O . GLY A 1 359 ? -8.592 -6.414 107.678 1.00 10.25 371 GLY A O 1
ATOM 5193 N N . ASN A 1 360 ? -8.829 -8.043 106.178 1.00 9.61 372 ASN A N 1
ATOM 5194 C CA . ASN A 1 360 ? -7.415 -8.397 106.291 1.00 9.36 372 ASN A CA 1
ATOM 5195 C C . ASN A 1 360 ? -6.471 -7.353 105.732 1.00 9.50 372 ASN A C 1
ATOM 5196 O O . ASN A 1 360 ? -5.266 -7.445 105.980 1.00 10.54 372 ASN A O 1
ATOM 5207 N N . ASP A 1 361 ? -6.982 -6.327 105.054 1.00 8.45 373 ASP A N 1
ATOM 5208 C CA . ASP A 1 361 ? -6.148 -5.194 104.712 1.00 9.37 373 ASP A CA 1
ATOM 5209 C C . ASP A 1 361 ? -5.843 -4.296 105.917 1.00 8.27 373 ASP A C 1
ATOM 5210 O O . ASP A 1 361 ? -4.951 -3.458 105.816 1.00 9.06 373 ASP A O 1
ATOM 5219 N N . VAL A 1 362 ? -6.546 -4.454 107.042 1.00 6.65 374 VAL A N 1
ATOM 5220 C CA . VAL A 1 362 ? -6.160 -3.781 108.280 1.00 7.73 374 VAL A CA 1
ATOM 5221 C C . VAL A 1 362 ? -5.863 -4.757 109.400 1.00 9.77 374 VAL A C 1
ATOM 5222 O O . VAL A 1 362 ? -5.130 -4.381 110.329 1.00 10.75 374 VAL A O 1
ATOM 5235 N N . CYS A 1 363 ? -6.375 -5.981 109.325 1.00 9.43 375 CYS A N 1
ATOM 5236 C CA . CYS A 1 363 ? -6.238 -6.969 110.394 1.00 11.59 375 CYS A CA 1
ATOM 5237 C C . CYS A 1 363 ? -5.019 -7.845 110.116 1.00 11.66 375 CYS A C 1
ATOM 5238 O O . CYS A 1 363 ? -4.972 -8.533 109.103 1.00 12.73 375 CYS A O 1
ATOM 5245 N N . ASN A 1 364 ? -4.030 -7.811 111.002 1.00 10.58 376 ASN A N 1
ATOM 5246 C CA . ASN A 1 364 ? -2.864 -8.648 110.822 1.00 11.41 376 ASN A CA 1
ATOM 5247 C C . ASN A 1 364 ? -2.302 -8.989 112.188 1.00 11.52 376 ASN A C 1
ATOM 5248 O O . ASN A 1 364 ? -2.706 -8.424 113.209 1.00 11.81 376 ASN A O 1
ATOM 5259 N N . SER A 1 365 ? -1.308 -9.878 112.181 1.00 12.24 377 SER A N 1
ATOM 5260 C CA . SER A 1 365 ? -0.711 -10.401 113.404 1.00 16.78 377 SER A CA 1
ATOM 5261 C C . SER A 1 365 ? 0.667 -9.828 113.707 1.00 19.24 377 SER A C 1
ATOM 5262 O O . SER A 1 365 ? 1.396 -10.403 114.521 1.00 20.32 377 SER A O 1
ATOM 5270 N N . LYS A 1 366 ? 1.072 -8.768 113.030 1.00 20.27 378 LYS A N 1
ATOM 5271 C CA . LYS A 1 366 ? 2.376 -8.161 113.275 1.00 22.33 378 LYS A CA 1
ATOM 5272 C C . LYS A 1 366 ? 2.328 -7.283 114.521 1.00 20.73 378 LYS A C 1
ATOM 5273 O O . LYS A 1 366 ? 1.421 -6.46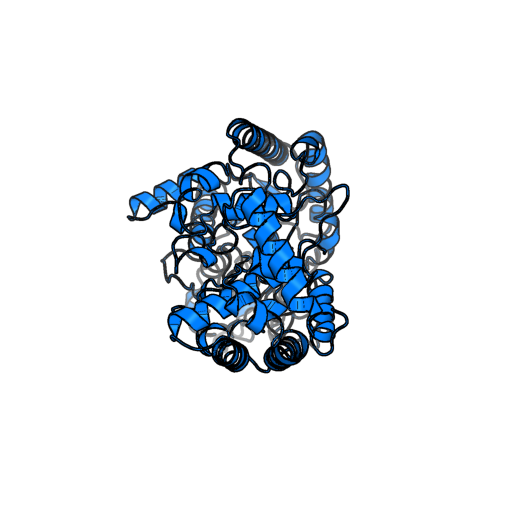2 114.683 1.00 19.59 378 LYS A O 1
ATOM 5292 N N . ALA A 1 367 ? 3.308 -7.449 115.418 1.00 22.80 379 ALA A N 1
ATOM 5293 C CA . ALA A 1 367 ? 3.316 -6.660 116.653 1.00 23.83 379 ALA A CA 1
ATOM 5294 C C . ALA A 1 367 ? 3.234 -5.160 116.365 1.00 24.07 379 ALA A C 1
ATOM 5295 O O . ALA A 1 367 ? 2.460 -4.432 116.998 1.00 26.64 379 ALA A O 1
ATOM 5302 N N . ASP A 1 368 ? 4.022 -4.677 115.403 1.00 22.17 380 ASP A N 1
ATOM 5303 C CA . ASP A 1 368 ? 3.910 -3.300 114.921 1.00 23.13 380 ASP A CA 1
ATOM 5304 C C . ASP A 1 368 ? 2.879 -3.324 113.794 1.00 20.94 380 ASP A C 1
ATOM 5305 O O . ASP A 1 368 ? 3.213 -3.446 112.620 1.00 21.70 380 ASP A O 1
ATOM 5314 N N . THR A 1 369 ? 1.604 -3.221 114.150 1.00 19.39 381 THR A N 1
ATOM 5315 C CA . THR A 1 369 ? 0.571 -3.666 113.215 1.00 16.57 381 THR A CA 1
ATOM 5316 C C . THR A 1 369 ? 0.216 -2.605 112.169 1.00 14.51 381 THR A C 1
ATOM 5317 O O . THR A 1 369 ? -0.109 -2.956 111.022 1.00 14.76 381 THR A O 1
ATOM 5328 N N . VAL A 1 370 ? 0.286 -1.314 112.496 1.00 13.75 382 VAL A N 1
ATOM 5329 C CA . VAL A 1 370 ? -0.143 -0.283 111.539 1.00 14.33 382 VAL A CA 1
ATOM 5330 C C . VAL A 1 370 ? 0.719 -0.289 110.273 1.00 14.54 382 VAL A C 1
ATOM 5331 O O . VAL A 1 370 ? 0.152 -0.246 109.162 1.00 13.82 382 VAL A O 1
ATOM 5344 N N . PRO A 1 371 ? 2.052 -0.347 110.352 1.00 17.53 383 PRO A N 1
ATOM 5345 C CA . PRO A 1 371 ? 2.855 -0.422 109.117 1.00 19.87 383 PRO A CA 1
ATOM 5346 C C . PRO A 1 371 ? 2.517 -1.592 108.226 1.00 18.52 383 PRO A C 1
ATOM 5347 O O . PRO A 1 371 ? 2.775 -1.518 107.021 1.00 19.12 383 PRO A O 1
ATOM 5358 N N . GLU A 1 372 ? 1.936 -2.660 108.756 1.00 18.52 384 GLU A N 1
ATOM 5359 C CA . GLU A 1 372 ? 1.574 -3.805 107.932 1.00 17.09 384 GLU A CA 1
ATOM 5360 C C . GLU A 1 372 ? 0.251 -3.579 107.200 1.00 15.91 384 GLU A C 1
ATOM 5361 O O . GLU A 1 372 ? -0.066 -4.323 106.259 1.00 16.32 384 GLU A O 1
ATOM 5373 N N . MET A 1 373 ? -0.534 -2.596 107.624 1.00 15.37 385 MET A N 1
ATOM 5374 C CA . MET A 1 373 ? -1.835 -2.378 106.996 1.00 14.89 385 MET A CA 1
ATOM 5375 C C . MET A 1 373 ? -1.669 -1.819 105.589 1.00 14.95 385 MET A C 1
ATOM 5376 O O . MET A 1 373 ? -0.736 -1.080 105.292 1.00 15.48 385 MET A O 1
ATOM 5390 N N . THR A 1 374 ? -2.607 -2.182 104.729 1.00 13.03 386 THR A N 1
ATOM 5391 C CA . THR A 1 374 ? -2.630 -1.705 103.356 1.00 12.78 386 THR A CA 1
ATOM 5392 C C . THR A 1 374 ? -2.898 -0.199 103.326 1.00 13.17 386 THR A C 1
ATOM 5393 O O . THR A 1 374 ? -3.725 0.309 104.082 1.00 13.28 386 THR A O 1
ATOM 5404 N N . THR A 1 375 ? -2.167 0.517 102.480 1.00 14.37 387 THR A N 1
ATOM 5405 C CA . THR A 1 375 ? -2.396 1.943 102.271 1.00 16.23 387 THR A CA 1
ATOM 5406 C C . THR A 1 375 ? -3.464 2.162 101.204 1.00 14.81 387 THR A C 1
ATOM 5407 O O . THR A 1 375 ? -3.672 1.309 100.344 1.00 13.75 387 THR A O 1
ATOM 5418 N N . PRO A 1 376 ? -4.137 3.321 101.200 1.00 15.28 388 PRO A N 1
ATOM 5419 C CA . PRO A 1 376 ? -5.116 3.580 100.128 1.00 15.15 388 PRO A CA 1
ATOM 5420 C C . PRO A 1 376 ? -4.531 3.437 98.732 1.00 14.64 388 PRO A C 1
ATOM 5421 O O . PRO A 1 376 ? -5.208 2.933 97.832 1.00 13.03 388 PRO A O 1
ATOM 5432 N N . GLU A 1 377 ? -3.295 3.881 98.516 1.00 15.94 389 GLU A N 1
ATOM 5433 C CA . GLU A 1 377 ? -2.689 3.771 97.189 1.00 18.31 389 GLU A CA 1
ATOM 5434 C C . GLU A 1 377 ? -2.473 2.322 96.790 1.00 16.34 389 GLU A C 1
ATOM 5435 O O . GLU A 1 377 ? -2.653 1.951 95.618 1.00 16.16 389 GLU A O 1
ATOM 5447 N N . GLN A 1 378 ? -2.025 1.498 97.735 1.00 16.02 390 GLN A N 1
ATOM 5448 C CA . GLN A 1 378 ? -1.871 0.079 97.462 1.00 15.79 390 GLN A CA 1
ATOM 5449 C C . GLN A 1 378 ? -3.220 -0.563 97.189 1.00 13.71 390 GLN A C 1
ATOM 5450 O O . GLN A 1 378 ? -3.374 -1.335 96.232 1.00 14.41 390 GLN A O 1
ATOM 5464 N N . MET A 1 379 ? -4.219 -0.224 97.999 1.00 13.42 391 MET A N 1
ATOM 5465 C CA . MET A 1 379 ? -5.567 -0.752 97.788 1.00 13.55 391 MET A CA 1
ATOM 5466 C C . MET A 1 379 ? -6.090 -0.376 96.403 1.00 12.37 391 MET A C 1
ATOM 5467 O O . MET A 1 379 ? -6.703 -1.199 95.719 1.00 10.92 391 MET A O 1
ATOM 5481 N N . TYR A 1 380 ? -5.866 0.871 95.973 1.00 12.18 392 TYR A N 1
ATOM 5482 C CA . TYR A 1 380 ? -6.328 1.281 94.644 1.00 13.26 392 TYR A CA 1
ATOM 5483 C C . TYR A 1 380 ? -5.703 0.413 93.559 1.00 12.73 392 TYR A C 1
ATOM 5484 O O . TYR A 1 380 ? -6.401 -0.134 92.689 1.00 12.58 392 TYR A O 1
ATOM 5502 N N . ALA A 1 381 ? -4.385 0.237 93.616 1.00 15.12 393 ALA A N 1
ATOM 5503 C CA . ALA A 1 381 ? -3.701 -0.578 92.622 1.00 17.24 393 ALA A CA 1
ATOM 5504 C C . ALA A 1 381 ? -4.198 -2.017 92.645 1.00 15.63 393 ALA A C 1
ATOM 5505 O O . ALA A 1 381 ? -4.484 -2.603 91.589 1.00 13.96 393 ALA A O 1
ATOM 5512 N N . ASN A 1 382 ? -4.317 -2.600 93.846 1.00 14.66 394 ASN A N 1
ATOM 5513 C CA . ASN A 1 382 ? -4.709 -3.995 93.972 1.00 12.40 394 ASN A CA 1
ATOM 5514 C C . ASN A 1 382 ? -6.106 -4.224 93.421 1.00 10.76 394 ASN A C 1
ATOM 5515 O O . ASN A 1 382 ? -6.336 -5.214 92.724 1.00 10.42 394 ASN A O 1
ATOM 5526 N N . VAL A 1 383 ? -7.061 -3.323 93.730 1.00 10.08 395 VAL A N 1
ATOM 5527 C CA . VAL A 1 383 ? -8.433 -3.514 93.286 1.00 9.82 395 VAL A CA 1
ATOM 5528 C C . VAL A 1 383 ? -8.537 -3.290 91.779 1.00 11.79 395 VAL A C 1
ATOM 5529 O O . VAL A 1 383 ? -9.234 -4.033 91.076 1.00 12.17 395 VAL A O 1
ATOM 5542 N N . MET A 1 384 ? -7.793 -2.311 91.253 1.00 11.80 396 MET A N 1
ATOM 5543 C CA . MET A 1 384 ? -7.815 -2.076 89.814 1.00 12.83 396 MET A CA 1
ATOM 5544 C C . MET A 1 384 ? -7.289 -3.302 89.082 1.00 12.77 396 MET A C 1
ATOM 5545 O O . MET A 1 384 ? -7.836 -3.706 88.052 1.00 13.46 396 MET A O 1
ATOM 5559 N N . GLN A 1 385 ? -6.266 -3.949 89.628 1.00 14.51 397 GLN A N 1
ATOM 5560 C CA A GLN A 1 385 ? -5.757 -5.157 88.995 0.63 15.25 397 GLN A CA 1
ATOM 5561 C CA B GLN A 1 385 ? -5.756 -5.162 89.007 0.37 15.27 397 GLN A CA 1
ATOM 5562 C C . GLN A 1 385 ? -6.813 -6.261 89.020 1.00 13.72 397 GLN A C 1
ATOM 5563 O O . GLN A 1 385 ? -7.028 -6.938 88.008 1.00 12.77 397 GLN A O 1
ATOM 5588 N N . THR A 1 386 ? -7.511 -6.436 90.160 1.00 12.79 398 THR A N 1
ATOM 5589 C CA . THR A 1 386 ? -8.600 -7.412 90.237 1.00 12.10 398 THR A CA 1
ATOM 5590 C C . THR A 1 386 ? -9.683 -7.110 89.215 1.00 11.65 398 THR A C 1
ATOM 5591 O O . THR A 1 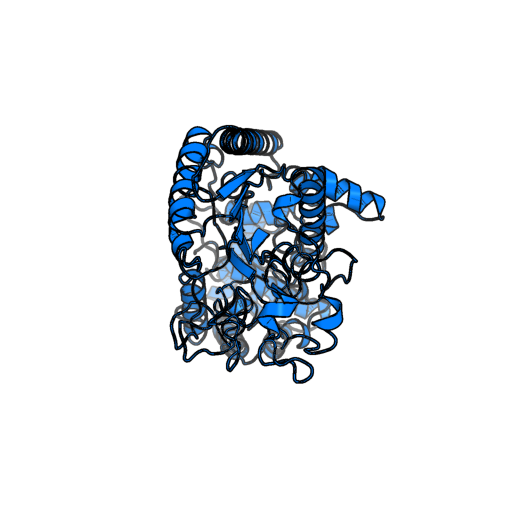386 ? -10.139 -8.007 88.504 1.00 12.01 398 THR A O 1
ATOM 5602 N N . LEU A 1 387 ? -10.121 -5.854 89.138 1.00 12.27 399 LEU A N 1
ATOM 5603 C CA . LEU A 1 387 ? -11.234 -5.506 88.254 1.00 11.37 399 LEU A CA 1
ATOM 5604 C C . LEU A 1 387 ? -10.856 -5.705 86.788 1.00 12.74 399 LEU A C 1
ATOM 5605 O O . LEU A 1 387 ? -11.680 -6.169 85.987 1.00 12.59 399 LEU A O 1
ATOM 5621 N N . THR A 1 388 ? -9.614 -5.353 86.424 1.00 13.37 400 THR A N 1
ATOM 5622 C CA . THR A 1 388 ? -9.131 -5.575 85.060 1.00 14.23 400 THR A CA 1
ATOM 5623 C C . THR A 1 388 ? -9.117 -7.057 84.725 1.00 13.20 400 THR A C 1
ATOM 5624 O O . THR A 1 388 ? -9.497 -7.458 83.624 1.00 14.48 400 THR A O 1
ATOM 5635 N N . HIS A 1 389 ? -8.649 -7.877 85.653 1.00 12.87 401 HIS A N 1
ATOM 5636 C CA . HIS A 1 389 ? -8.721 -9.321 85.495 1.00 15.54 401 HIS A CA 1
ATOM 5637 C C . HIS A 1 389 ? -10.164 -9.797 85.331 1.00 13.95 401 HIS A C 1
ATOM 5638 O O . HIS A 1 389 ? -10.471 -10.593 84.435 1.00 14.07 401 HIS A O 1
ATOM 5652 N N . LEU A 1 390 ? -11.071 -9.321 86.191 1.00 11.07 402 LEU A N 1
ATOM 5653 C CA . LEU A 1 390 ? -12.467 -9.731 86.098 1.00 10.85 402 LEU A CA 1
ATOM 5654 C C . LEU A 1 390 ? -13.080 -9.363 84.752 1.00 12.48 402 LEU A C 1
ATOM 5655 O O . LEU A 1 390 ? -13.903 -10.107 84.198 1.00 14.10 402 LEU A O 1
ATOM 5671 N N . ASN A 1 391 ? -12.721 -8.202 84.225 1.00 11.53 403 ASN A N 1
ATOM 5672 C CA . ASN A 1 391 ? -13.308 -7.788 82.962 1.00 11.89 403 ASN A CA 1
ATOM 5673 C C . ASN A 1 391 ? -12.956 -8.752 81.835 1.00 13.03 403 ASN A C 1
ATOM 5674 O O . ASN A 1 391 ? -13.737 -8.920 80.898 1.00 14.08 403 ASN A O 1
ATOM 5685 N N . SER A 1 392 ? -11.808 -9.389 81.898 1.00 15.30 404 SER A N 1
ATOM 5686 C CA . SER A 1 392 ? -11.475 -10.349 80.854 1.00 21.04 404 SER A CA 1
ATOM 5687 C C . SER A 1 392 ? -11.913 -11.772 81.180 1.00 20.09 404 SER A C 1
ATOM 5688 O O . SER A 1 392 ? -11.697 -12.672 80.360 1.00 19.52 404 SER A O 1
ATOM 5696 N N . HIS A 1 393 ? -12.539 -12.000 82.339 1.00 19.33 405 HIS A N 1
ATOM 5697 C CA . HIS A 1 393 ? -12.967 -13.335 82.741 1.00 21.22 405 HIS A CA 1
ATOM 5698 C C . HIS A 1 393 ? -14.442 -13.438 83.123 1.00 25.40 405 HIS A C 1
ATOM 5699 O O . HIS A 1 393 ? -14.849 -14.486 83.638 1.00 34.76 405 HIS A O 1
ATOM 5713 N N . LEU A 1 394 ? -15.241 -12.359 82.968 1.00 17.19 406 LEU A N 1
ATOM 5714 C CA . LEU A 1 394 ? -16.683 -12.371 83.216 1.00 12.06 406 LEU A CA 1
ATOM 5715 C C . LEU A 1 394 ? -17.454 -12.193 81.919 1.00 13.07 406 LEU A C 1
ATOM 5716 O O . LEU A 1 394 ? -17.055 -11.386 81.065 1.00 15.28 406 LEU A O 1
ATOM 5732 N N . PRO A 1 395 ? -18.565 -12.915 81.736 1.00 12.30 407 PRO A N 1
ATOM 5733 C CA . PRO A 1 395 ? -19.438 -12.618 80.594 1.00 14.43 407 PRO A CA 1
ATOM 5734 C C . PRO A 1 395 ? -19.950 -11.185 80.672 1.00 15.08 407 PRO A C 1
ATOM 5735 O O . PRO A 1 395 ? -20.187 -10.634 81.747 1.00 15.34 407 PRO A O 1
ATOM 5746 N N . ASN A 1 396 ? -20.162 -10.594 79.510 1.00 13.10 408 ASN A N 1
ATOM 5747 C CA . ASN A 1 396 ? -20.804 -9.292 79.474 1.00 13.23 408 ASN A CA 1
ATOM 5748 C C . ASN A 1 396 ? -22.177 -9.340 80.125 1.00 13.48 408 ASN A C 1
ATOM 5749 O O . ASN A 1 396 ? -22.887 -10.347 80.075 1.00 15.36 408 ASN A O 1
ATOM 5759 N N . GLY A 1 397 ? -22.541 -8.238 80.763 1.00 13.49 409 GLY A N 1
ATOM 5760 C CA . GLY A 1 397 ? -23.793 -8.167 81.470 1.00 13.41 409 GLY A CA 1
ATOM 5761 C C . GLY A 1 397 ? -23.640 -8.486 82.938 1.00 11.95 409 GLY A C 1
ATOM 5762 O O . GLY A 1 397 ? -24.637 -8.529 83.656 1.00 12.80 409 GLY A O 1
ATOM 5766 N N . SER A 1 398 ? -22.414 -8.638 83.408 1.00 11.44 410 SER A N 1
ATOM 5767 C CA . SER A 1 398 ? -22.137 -8.911 84.812 1.00 8.55 410 SER A CA 1
ATOM 5768 C C . SER A 1 398 ? -22.228 -7.624 85.653 1.00 8.12 410 SER A C 1
ATOM 5769 O O . SER A 1 398 ? -22.370 -6.500 85.144 1.00 8.46 410 SER A O 1
ATOM 5777 N N . HIS A 1 399 ? -22.167 -7.800 86.977 1.00 9.05 411 HIS A N 1
ATOM 5778 C CA . HIS A 1 399 ? -22.327 -6.712 87.941 1.00 8.04 411 HIS A CA 1
ATOM 5779 C C . HIS A 1 399 ? -21.330 -6.972 89.058 1.00 7.57 411 HIS A C 1
ATOM 5780 O O . HIS A 1 399 ? -21.336 -8.064 89.639 1.00 7.78 411 HIS A O 1
ATOM 5794 N N . VAL A 1 400 ? -20.495 -5.981 89.393 1.00 6.23 412 VAL A N 1
ATOM 5795 C CA . VAL A 1 400 ? -19.512 -6.128 90.471 1.00 6.26 412 VAL A CA 1
ATOM 5796 C C . VAL A 1 400 ? -19.825 -5.109 91.557 1.00 6.22 412 VAL A C 1
ATOM 5797 O O . VAL A 1 400 ? -20.021 -3.925 91.270 1.00 7.33 412 VAL A O 1
ATOM 5810 N N . ILE A 1 401 ? -19.891 -5.579 92.805 1.00 6.16 413 ILE A N 1
ATOM 5811 C CA . ILE A 1 401 ? -20.215 -4.765 93.965 1.00 6.48 413 ILE A CA 1
ATOM 5812 C C . ILE A 1 401 ? -19.038 -4.842 94.927 1.00 6.35 413 ILE A C 1
ATOM 5813 O O . ILE A 1 401 ? -18.662 -5.937 95.358 1.00 6.82 413 ILE A O 1
ATOM 5829 N N . LEU A 1 402 ? -18.413 -3.702 95.208 1.00 6.38 414 LEU A N 1
ATOM 5830 C CA . LEU A 1 402 ? -17.325 -3.614 96.183 1.00 6.40 414 LEU A CA 1
ATOM 5831 C C . LEU A 1 402 ? -17.897 -3.344 97.574 1.00 6.59 414 LEU A C 1
ATOM 5832 O O . LEU A 1 402 ? -18.651 -2.389 97.746 1.00 6.92 414 LEU A O 1
ATOM 5848 N N . TYR A 1 403 ? -17.556 -4.196 98.557 1.00 7.38 415 TYR A N 1
ATOM 5849 C CA . TYR A 1 403 ? -17.939 -4.013 99.961 1.00 7.51 415 TYR A CA 1
ATOM 5850 C C . TYR A 1 403 ? -16.917 -3.137 100.674 1.00 9.03 415 TYR A C 1
ATOM 5851 O O . TYR A 1 403 ? -15.709 -3.420 100.649 1.00 9.15 415 TYR A O 1
ATOM 5869 N N . GLY A 1 404 ? -17.410 -2.128 101.378 1.00 8.14 416 GLY A N 1
ATOM 5870 C CA . GLY A 1 404 ? -16.580 -1.410 102.308 1.00 6.13 416 GLY A CA 1
ATOM 5871 C C . GLY A 1 404 ? -16.184 -2.283 103.488 1.00 7.86 416 GLY A C 1
ATOM 5872 O O . GLY A 1 404 ? -16.737 -3.352 103.747 1.00 8.32 416 GLY A O 1
ATOM 5876 N N . LEU A 1 405 ? -15.248 -1.774 104.221 1.00 7.26 417 LEU A N 1
ATOM 5877 C CA . LEU A 1 405 ? -14.736 -2.462 105.404 1.00 8.64 417 LEU A CA 1
ATOM 5878 C C . LEU A 1 405 ? -15.537 -2.070 106.646 1.00 10.46 417 LEU A C 1
ATOM 5879 O O . LEU A 1 405 ? -15.988 -0.927 106.772 1.00 9.61 417 LEU A O 1
ATOM 5895 N N . PRO A 1 406 ? -15.738 -3.010 107.556 1.00 16.20 418 PRO A N 1
ATOM 5896 C CA . PRO A 1 406 ? -16.438 -2.703 108.805 1.00 18.99 418 PRO A CA 1
ATOM 5897 C C . PRO A 1 406 ? -15.602 -1.815 109.709 1.00 16.38 418 PRO A C 1
ATOM 5898 O O . PRO A 1 406 ? -14.382 -1.650 109.549 1.00 18.26 418 PRO A O 1
ATOM 5909 N N . ASP A 1 407 ? -16.295 -1.183 110.643 1.00 12.71 419 ASP A N 1
ATOM 5910 C CA . ASP A 1 407 ? -15.658 -0.547 111.793 1.00 12.76 419 ASP A CA 1
ATOM 5911 C C . ASP A 1 407 ? -15.672 -1.560 112.925 1.00 12.02 419 ASP A C 1
ATOM 5912 O O . ASP A 1 407 ? -16.691 -1.779 113.566 1.00 13.76 419 ASP A O 1
ATOM 5921 N N . GLY A 1 408 ? -14.543 -2.200 113.166 1.00 12.54 420 GLY A N 1
ATOM 5922 C CA . GLY A 1 408 ? -14.477 -3.259 114.139 1.00 12.61 420 GLY A CA 1
ATOM 5923 C C . GLY A 1 408 ? -14.271 -2.842 115.578 1.00 14.87 420 GLY A C 1
ATOM 5924 O O . GLY A 1 408 ? -13.962 -3.700 116.408 1.00 15.03 420 GLY A O 1
ATOM 5928 N N . THR A 1 409 ? -14.491 -1.576 115.928 1.00 18.43 421 THR A N 1
ATOM 5929 C CA . THR A 1 409 ? -14.297 -1.227 117.331 1.00 23.70 421 THR A CA 1
ATOM 5930 C C . THR A 1 409 ? -15.303 -1.920 118.254 1.00 22.96 421 THR A C 1
ATOM 5931 O O . THR A 1 409 ? -15.026 -2.081 119.446 1.00 21.82 421 THR A O 1
ATOM 5942 N N . PHE A 1 410 ? -16.445 -2.374 117.755 1.00 23.32 422 PHE A N 1
ATOM 5943 C CA . PHE A 1 410 ? -17.384 -2.956 118.705 1.00 24.72 422 PHE A CA 1
ATOM 5944 C C . PHE A 1 410 ? -17.004 -4.378 119.114 1.00 23.19 422 PHE A C 1
ATOM 5945 O O . PHE A 1 410 ? -17.611 -4.922 120.038 1.00 25.39 422 PHE A O 1
ATOM 5962 N N . LEU A 1 411 ? -16.035 -5.002 118.449 1.00 19.76 423 LEU A N 1
ATOM 5963 C CA . LEU A 1 411 ? -15.569 -6.310 118.884 1.00 16.74 423 LEU A CA 1
ATOM 5964 C C . LEU A 1 411 ? -14.980 -6.251 120.292 1.00 13.90 423 LEU A C 1
ATOM 5965 O O . LEU A 1 411 ? -15.415 -6.983 121.182 1.00 15.02 423 LEU A O 1
ATOM 5981 N N . TRP A 1 412 ? -13.959 -5.413 120.507 1.00 11.99 424 TRP A N 1
ATOM 5982 C CA . TRP A 1 412 ? -13.378 -5.271 121.837 1.00 13.18 424 TRP A CA 1
ATOM 5983 C C . TRP A 1 412 ? -14.433 -4.832 122.844 1.00 15.28 424 TRP A C 1
ATOM 5984 O O . TRP A 1 412 ? -14.521 -5.372 123.962 1.00 14.98 424 TRP A O 1
ATOM 6005 N N . ASP A 1 413 ? -15.214 -3.814 122.471 1.00 16.58 425 ASP A N 1
ATOM 6006 C CA . ASP A 1 413 ? -16.232 -3.273 123.364 1.00 18.76 425 ASP A CA 1
ATOM 6007 C C . ASP A 1 413 ? -17.203 -4.360 123.836 1.00 18.32 425 ASP A C 1
ATOM 6008 O O . ASP A 1 413 ? -17.484 -4.477 125.036 1.00 20.59 425 ASP A O 1
ATOM 6017 N N . SER A 1 414 ? -17.670 -5.199 122.906 1.00 15.86 426 SER A N 1
ATOM 6018 C CA . SER A 1 414 ? -18.684 -6.202 123.208 1.00 14.90 426 SER A CA 1
ATOM 6019 C C . SER A 1 414 ? -18.150 -7.365 124.043 1.00 14.48 426 SER A C 1
ATOM 6020 O O . SER A 1 414 ? -18.926 -8.007 124.758 1.00 16.96 426 SER A O 1
ATOM 6028 N N . LEU A 1 415 ? -16.873 -7.715 123.900 1.00 12.13 427 LEU A N 1
ATOM 6029 C CA . LEU A 1 415 ? -16.380 -9.001 124.383 1.00 11.13 427 LEU A CA 1
ATOM 6030 C C . LEU A 1 415 ? -15.354 -8.953 125.489 1.00 12.56 427 LEU A C 1
ATOM 6031 O O . LEU A 1 415 ? -15.177 -9.974 126.157 1.00 12.31 427 LEU A O 1
ATOM 6047 N N . HIS A 1 416 ? -14.655 -7.837 125.681 1.00 13.29 428 HIS A N 1
ATOM 6048 C CA . HIS A 1 416 ? -13.389 -7.904 126.400 1.00 14.39 428 HIS A CA 1
ATOM 6049 C C . HIS A 1 416 ? -13.573 -8.405 127.826 1.00 15.02 428 HIS A C 1
ATOM 6050 O O . HIS A 1 416 ? -12.691 -9.086 128.343 1.00 15.63 428 HIS A O 1
ATOM 6064 N N . ASN A 1 417 ? -14.737 -8.145 128.450 1.00 14.17 429 ASN A N 1
ATOM 6065 C CA . ASN A 1 417 ? -15.019 -8.557 129.823 1.00 16.94 429 ASN A CA 1
ATOM 6066 C C . ASN A 1 417 ? -15.767 -9.881 129.914 1.00 16.53 429 ASN A C 1
ATOM 6067 O O . ASN A 1 417 ? -15.937 -10.406 131.020 1.00 18.53 429 ASN A O 1
ATOM 6078 N N . ARG A 1 418 ? -16.246 -10.420 128.798 1.00 12.80 430 ARG A N 1
ATOM 6079 C CA . ARG A 1 418 ? -16.961 -11.684 128.827 1.00 11.99 430 ARG A CA 1
ATOM 6080 C C . ARG A 1 418 ? -15.990 -12.862 128.798 1.00 12.47 430 ARG A C 1
ATOM 6081 O O . ARG A 1 418 ? -14.808 -12.724 128.440 1.00 12.58 430 ARG A O 1
ATOM 6102 N N . TYR A 1 419 ? -16.520 -14.043 129.116 1.00 12.66 431 TYR A N 1
ATOM 6103 C CA . TYR A 1 419 ? -15.697 -15.244 129.200 1.00 12.83 431 TYR A CA 1
ATOM 6104 C C . TYR A 1 419 ? -15.623 -15.984 127.873 1.00 11.01 431 TYR A C 1
ATOM 6105 O O . TYR A 1 419 ? -16.641 -16.280 127.240 1.00 9.87 431 TYR A O 1
ATOM 6123 N N . HIS A 1 420 ? -14.400 -16.287 127.462 1.00 11.14 432 HIS A N 1
ATOM 6124 C CA . HIS A 1 420 ? -14.166 -17.169 126.328 1.00 10.79 432 HIS A CA 1
ATOM 6125 C C . HIS A 1 420 ? -14.704 -18.572 126.634 1.00 12.51 432 HIS A C 1
ATOM 6126 O O . HIS A 1 420 ? -14.664 -19.012 127.781 1.00 13.56 432 HIS A O 1
ATOM 6140 N N . PRO A 1 421 ? -15.200 -19.316 125.622 1.00 12.83 433 PRO A N 1
ATOM 6141 C CA . PRO A 1 421 ? -15.594 -20.728 125.848 1.00 13.62 433 PRO A CA 1
ATOM 6142 C C . PRO A 1 421 ? -14.646 -21.550 126.713 1.00 13.53 433 PRO A C 1
ATOM 6143 O O . PRO A 1 421 ? -15.111 -22.266 127.604 1.00 13.89 433 PRO A O 1
ATOM 6154 N N . LEU A 1 422 ? -13.328 -21.448 126.512 1.00 12.92 434 LEU A N 1
ATOM 6155 C CA . LEU A 1 422 ? -12.384 -22.165 127.363 1.00 14.84 434 LEU A CA 1
ATOM 6156 C C . LEU A 1 422 ? -12.358 -21.644 128.791 1.00 14.88 434 LEU A C 1
ATOM 6157 O O . LEU A 1 422 ? -11.812 -22.310 129.674 1.00 17.10 434 LEU A O 1
ATOM 6173 N N . GLY A 1 423 ? -12.905 -20.459 129.025 1.00 12.30 435 GLY A N 1
ATOM 6174 C CA . GLY A 1 423 ? -12.922 -19.850 130.327 1.00 14.39 435 GLY A CA 1
ATOM 6175 C C . GLY A 1 423 ? -14.270 -19.859 131.004 1.00 14.29 435 GLY A C 1
ATOM 6176 O O . GLY A 1 423 ? -14.386 -19.315 132.109 1.00 15.71 435 GLY A O 1
ATOM 6180 N N . GLN A 1 424 ? -15.280 -20.499 130.421 1.00 13.61 436 GLN A N 1
ATOM 6181 C CA . GLN A 1 424 ? -16.634 -20.398 130.949 1.00 15.75 436 GLN A CA 1
ATOM 6182 C C . GLN A 1 424 ? -16.854 -21.311 132.154 1.00 17.84 436 GLN A C 1
ATOM 6183 O O . GLN A 1 424 ? -17.569 -20.937 133.085 1.00 19.73 436 GLN A O 1
ATOM 6197 N N . LEU A 1 425 ? -16.261 -22.502 132.167 1.00 16.13 437 LEU A N 1
ATOM 6198 C CA . LEU A 1 425 ? -16.457 -23.403 133.294 1.00 16.37 437 LEU A CA 1
ATOM 6199 C C . LEU A 1 425 ? -16.048 -22.741 134.610 1.00 18.41 437 LEU A C 1
ATOM 6200 O O . LEU A 1 425 ? -16.809 -22.747 135.579 1.00 20.36 437 LEU A O 1
ATOM 6216 N N . ASN A 1 426 ? -14.829 -22.206 134.678 1.00 18.47 438 ASN A N 1
ATOM 6217 C CA . ASN A 1 426 ? -14.274 -21.673 135.916 1.00 19.75 438 ASN A CA 1
ATOM 6218 C C . ASN A 1 426 ? -14.207 -20.140 135.926 1.00 18.86 438 ASN A C 1
ATOM 6219 O O . ASN A 1 426 ? -13.638 -19.567 136.851 1.00 18.95 438 ASN A O 1
ATOM 6230 N N . LYS A 1 427 ? -14.792 -19.470 134.938 1.00 18.71 439 LYS A N 1
ATOM 6231 C CA . LYS A 1 427 ? -14.745 -18.002 134.849 1.00 21.42 439 LYS A CA 1
ATOM 6232 C C . LYS A 1 427 ? -13.322 -17.460 134.995 1.00 21.21 439 LYS A C 1
ATOM 6233 O O . LYS A 1 427 ? -13.053 -16.551 135.791 1.00 20.90 439 LYS A O 1
ATOM 6252 N N . ASP A 1 428 ? -12.402 -18.007 134.209 1.00 20.30 440 ASP A N 1
ATOM 6253 C CA . ASP A 1 428 ? -10.993 -17.672 134.373 1.00 21.16 440 ASP A CA 1
ATOM 6254 C C . ASP A 1 428 ? -10.273 -17.323 133.071 1.00 18.94 440 ASP A C 1
ATOM 6255 O O . ASP A 1 428 ? -9.042 -17.201 133.075 1.00 20.94 440 ASP A O 1
ATOM 6264 N N . VAL A 1 429 ? -10.988 -17.152 131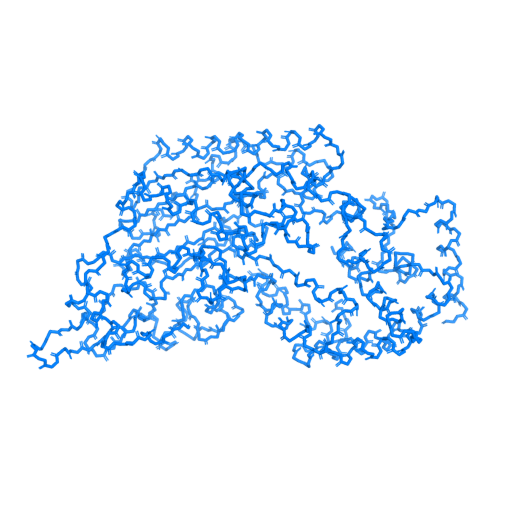.957 1.00 15.03 441 VAL A N 1
ATOM 6265 C CA . VAL A 1 429 ? -10.395 -16.626 130.732 1.00 13.99 441 VAL A CA 1
ATOM 6266 C C . VAL A 1 429 ? -11.411 -15.682 130.098 1.00 11.00 441 VAL A C 1
ATOM 6267 O O . VAL A 1 429 ? -12.406 -16.135 129.514 1.00 10.64 441 VAL A O 1
ATOM 6280 N N . THR A 1 430 ? -11.160 -14.392 130.202 1.00 12.25 442 THR A N 1
ATOM 6281 C CA . THR A 1 430 ? -11.930 -13.409 129.451 1.00 10.53 442 THR A CA 1
ATOM 6282 C C . THR A 1 430 ? -11.427 -13.332 128.016 1.00 8.99 442 THR A C 1
ATOM 6283 O O . THR A 1 430 ? -10.321 -13.768 127.697 1.00 9.85 442 THR A O 1
ATOM 6294 N N . TYR A 1 431 ? -12.198 -12.668 127.163 1.00 9.44 443 TYR A N 1
ATOM 6295 C CA . TYR A 1 431 ? -11.689 -12.405 125.826 1.00 9.88 443 TYR A CA 1
ATOM 6296 C C . TYR A 1 431 ? -10.451 -11.508 125.870 1.00 10.09 443 TYR A C 1
ATOM 6297 O O . TYR A 1 431 ? -9.539 -11.690 125.062 1.00 11.06 443 TYR A O 1
ATOM 6315 N N . ALA A 1 432 ? -10.389 -10.527 126.793 1.00 10.07 444 ALA A N 1
ATOM 6316 C CA . ALA A 1 432 ? -9.159 -9.735 126.905 1.00 10.79 444 ALA A CA 1
ATOM 6317 C C . ALA A 1 432 ? -7.938 -10.635 127.138 1.00 12.06 444 ALA A C 1
ATOM 6318 O O . ALA A 1 432 ? -6.896 -10.449 126.496 1.00 12.62 444 ALA A O 1
ATOM 6325 N N . GLN A 1 433 ? -8.067 -11.637 128.018 1.00 11.80 445 GLN A N 1
ATOM 6326 C CA . GLN A 1 433 ? -6.967 -12.544 128.336 1.00 12.72 445 GLN A CA 1
ATOM 6327 C C . GLN A 1 433 ? -6.648 -13.438 127.150 1.00 11.46 445 GLN A C 1
ATOM 6328 O O . GLN A 1 433 ? -5.476 -13.716 126.865 1.00 12.30 445 GLN A O 1
ATOM 6342 N N . PHE A 1 434 ? -7.683 -13.862 126.437 1.00 11.74 446 PHE A N 1
ATOM 6343 C CA . PHE A 1 434 ? -7.519 -14.704 125.249 1.00 13.24 446 PHE A CA 1
ATOM 6344 C C . PHE A 1 434 ? -6.778 -13.950 124.150 1.00 11.55 446 PHE A C 1
ATOM 6345 O O . PHE A 1 434 ? -5.805 -14.466 123.578 1.00 12.71 446 PHE A O 1
ATOM 6362 N N . PHE A 1 435 ? -7.208 -12.706 123.865 1.00 9.33 447 PHE A N 1
ATOM 6363 C CA . PHE A 1 435 ? -6.549 -11.895 122.845 1.00 10.01 447 PHE A CA 1
ATOM 6364 C C . PHE A 1 435 ? -5.118 -11.558 123.239 1.00 9.62 447 PHE A C 1
ATOM 6365 O O . PHE A 1 435 ? -4.237 -11.489 122.382 1.00 10.60 447 PHE A O 1
ATOM 6382 N N . SER A 1 436 ? -4.867 -11.308 124.522 1.00 9.95 448 SER A N 1
ATOM 6383 C CA . SER A 1 436 ? -3.495 -11.020 124.939 1.00 13.92 448 SER A CA 1
ATOM 6384 C C . SER A 1 436 ? -2.602 -12.234 124.720 1.00 12.61 448 SER A C 1
ATOM 6385 O O . SER A 1 436 ? -1.455 -12.103 124.265 1.00 12.25 448 SER A O 1
ATOM 6393 N N . PHE A 1 437 ? -3.121 -13.420 125.018 1.00 12.67 449 PHE A N 1
ATOM 6394 C CA . PHE A 1 437 ? -2.382 -14.664 124.811 1.00 12.75 449 PHE A CA 1
ATOM 6395 C C . PHE A 1 437 ? -2.083 -14.868 123.329 1.00 12.25 449 PHE A C 1
ATOM 6396 O O . PHE A 1 437 ? -0.928 -15.092 122.943 1.00 11.48 449 PHE A O 1
ATOM 6413 N N . LEU A 1 438 ? -3.103 -14.735 122.466 1.00 11.83 450 LEU A N 1
ATOM 6414 C CA . LEU A 1 438 ? -2.874 -14.853 121.021 1.00 10.87 450 LEU A CA 1
ATOM 6415 C C . LEU A 1 438 ? -1.842 -13.845 120.515 1.00 10.85 450 LEU A C 1
ATOM 6416 O O . LEU A 1 438 ? -0.966 -14.202 119.705 1.00 11.33 450 LEU A O 1
ATOM 6432 N N . ARG A 1 439 ? -1.943 -12.583 120.961 1.00 11.09 451 ARG A N 1
ATOM 6433 C CA . ARG A 1 439 ? -0.982 -11.558 120.569 1.00 13.45 451 ARG A CA 1
ATOM 6434 C C . ARG A 1 439 ? 0.436 -11.979 120.919 1.00 14.83 451 ARG A C 1
ATOM 6435 O O . ARG A 1 439 ? 1.360 -11.792 120.122 1.00 15.03 451 ARG A O 1
ATOM 6456 N N . CYS A 1 440 ? 0.635 -12.484 122.139 1.00 15.36 452 CYS A N 1
ATOM 6457 C CA . CYS A 1 440 ? 1.967 -12.905 122.572 1.00 17.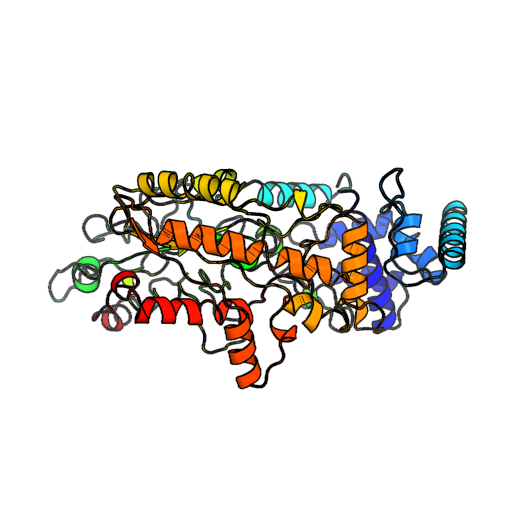83 452 CYS A CA 1
ATOM 6458 C C . CYS A 1 440 ? 2.494 -14.025 121.689 1.00 17.82 452 CYS A C 1
ATOM 6459 O O . CYS A 1 440 ? 3.685 -14.066 121.364 1.00 19.68 452 CYS A O 1
ATOM 6466 N N . LEU A 1 441 ? 1.619 -14.927 121.263 1.00 15.63 453 LEU A N 1
ATOM 6467 C CA . LEU A 1 441 ? 1.973 -16.002 120.352 1.00 15.15 453 LEU A CA 1
ATOM 6468 C C . LEU A 1 441 ? 2.027 -15.574 118.889 1.00 16.84 453 LEU A C 1
ATOM 6469 O O . LEU A 1 441 ? 2.368 -16.400 118.036 1.00 19.46 453 LEU A O 1
ATOM 6485 N N . GLN A 1 442 ? 1.691 -14.318 118.581 1.00 16.39 454 GLN A N 1
ATOM 6486 C CA A GLN A 1 442 ? 1.689 -13.801 117.212 0.42 18.26 454 GLN A CA 1
ATOM 6487 C CA B GLN A 1 442 ? 1.687 -13.802 117.215 0.58 18.24 454 GLN A CA 1
ATOM 6488 C C . GLN A 1 442 ? 0.624 -14.479 116.355 1.00 17.46 454 GLN A C 1
ATOM 6489 O O . GLN A 1 442 ? 0.823 -14.694 115.158 1.00 20.04 454 GLN A O 1
ATOM 6514 N N . LEU A 1 443 ? -0.519 -14.799 116.972 1.00 16.59 455 LEU A N 1
ATOM 6515 C CA . LEU A 1 443 ? -1.631 -15.482 116.343 1.00 15.13 455 LEU A CA 1
ATOM 6516 C C . LEU A 1 443 ? -2.923 -14.686 116.421 1.00 13.24 455 LEU A C 1
ATOM 6517 O O . LEU A 1 443 ? -3.978 -15.191 116.020 1.00 13.72 455 LEU A O 1
ATOM 6533 N N . ASN A 1 444 ? -2.891 -13.493 116.979 1.00 13.38 456 ASN A N 1
ATOM 6534 C CA . ASN A 1 444 ? -4.098 -12.698 117.076 1.00 14.39 456 ASN A CA 1
ATOM 6535 C C . ASN A 1 444 ? -4.518 -12.319 115.662 1.00 15.00 456 ASN A C 1
ATOM 6536 O O . ASN A 1 444 ? -3.693 -11.775 114.912 1.00 15.12 456 ASN A O 1
ATOM 6547 N N . PRO A 1 445 ? -5.746 -12.620 115.240 1.00 15.20 457 PRO A N 1
ATOM 6548 C CA . PRO A 1 445 ? -6.110 -12.369 113.843 1.00 17.67 457 PRO A CA 1
ATOM 6549 C C . PRO A 1 445 ? -6.268 -10.906 113.509 1.00 16.14 457 PRO A C 1
ATOM 6550 O O . PRO A 1 445 ? -6.282 -10.594 112.312 1.00 17.01 457 PRO A O 1
ATOM 6561 N N . CYS A 1 446 ? -6.351 -10.004 114.507 1.00 13.51 458 CYS A N 1
ATOM 6562 C CA . CYS A 1 446 ? -6.484 -8.570 114.228 1.00 11.78 458 CYS A CA 1
ATOM 6563 C C . CYS A 1 446 ? -5.871 -7.793 115.395 1.00 10.40 458 CYS A C 1
ATOM 6564 O O . CYS A 1 446 ? -6.586 -7.360 116.298 1.00 12.03 458 CYS A O 1
ATOM 6571 N N . ASN A 1 447 ? -4.555 -7.585 115.337 1.00 9.57 459 ASN A N 1
ATOM 6572 C CA . ASN A 1 447 ? -3.866 -6.850 116.400 1.00 11.08 459 ASN A CA 1
ATOM 6573 C C . ASN A 1 447 ? -4.436 -5.433 116.577 1.00 11.59 459 ASN A C 1
ATOM 6574 O O . ASN A 1 447 ? -4.445 -4.897 117.695 1.00 11.84 459 ASN A O 1
ATOM 6585 N N . GLY A 1 448 ? -4.952 -4.829 115.513 1.00 11.84 460 GLY A N 1
ATOM 6586 C CA . GLY A 1 448 ? -5.415 -3.466 115.599 1.00 12.11 460 GLY A CA 1
ATOM 6587 C C . GLY A 1 448 ? -6.724 -3.290 116.326 1.00 12.51 460 GLY A C 1
ATOM 6588 O O . GLY A 1 448 ? -6.893 -2.314 117.065 1.00 14.58 460 GLY A O 1
ATOM 6592 N N . TRP A 1 449 ? -7.677 -4.196 116.109 1.00 11.31 461 TRP A N 1
ATOM 6593 C CA . TRP A 1 449 ? -8.962 -4.101 116.792 1.00 10.82 461 TRP A CA 1
ATOM 6594 C C . TRP A 1 449 ? -9.070 -4.952 118.056 1.00 11.90 461 TRP A C 1
ATOM 6595 O O . TRP A 1 449 ? -9.716 -4.543 119.023 1.00 13.47 461 TRP A O 1
ATOM 6616 N N . MET A 1 450 ? -8.463 -6.122 118.103 1.00 11.80 462 MET A N 1
ATOM 6617 C CA A MET A 1 450 ? -8.588 -6.973 119.285 0.61 12.41 462 MET A CA 1
ATOM 6618 C CA B MET A 1 450 ? -8.578 -6.992 119.274 0.39 12.37 462 MET A CA 1
ATOM 6619 C C . MET A 1 450 ? -7.422 -6.672 120.224 1.00 13.14 462 MET A C 1
ATOM 6620 O O . MET A 1 450 ? -6.513 -7.463 120.438 1.00 14.16 462 MET A O 1
ATOM 6645 N N . SER A 1 451 ? -7.497 -5.480 120.789 1.00 14.82 463 SER A N 1
ATOM 6646 C CA . SER A 1 451 ? -6.427 -4.832 121.528 1.00 16.16 463 SER A CA 1
ATOM 6647 C C . SER A 1 451 ? -7.053 -4.036 122.641 1.00 13.62 463 SER A C 1
ATOM 6648 O O . SER A 1 451 ? -8.131 -3.458 122.462 1.00 12.48 463 SER A O 1
ATOM 6656 N N . SER A 1 452 ? -6.386 -4.026 123.792 1.00 16.03 464 SER A N 1
ATOM 6657 C CA . SER A 1 452 ? -6.773 -3.190 124.913 1.00 19.70 464 SER A CA 1
ATOM 6658 C C . SER A 1 452 ? -6.394 -1.732 124.716 1.00 19.61 464 SER A C 1
ATOM 6659 O O . SER A 1 452 ? -6.770 -0.902 125.547 1.00 21.67 464 SER A O 1
ATOM 6667 N N . ASN A 1 453 ? -5.669 -1.406 123.645 1.00 16.09 465 ASN A N 1
ATOM 6668 C CA . ASN A 1 453 ? -5.164 -0.052 123.411 1.00 15.95 465 ASN A CA 1
ATOM 6669 C C . ASN A 1 453 ? -6.170 0.722 122.558 1.00 16.19 465 ASN A C 1
ATOM 6670 O O . ASN A 1 453 ? -6.264 0.522 121.341 1.00 15.53 465 ASN A O 1
ATOM 6680 N N . LYS A 1 454 ? -6.927 1.615 123.198 1.00 18.59 466 LYS A N 1
ATOM 6681 C CA . LYS A 1 454 ? -7.977 2.352 122.501 1.00 21.46 466 LYS A CA 1
ATOM 6682 C C . LYS A 1 454 ? -7.431 3.182 121.348 1.00 18.79 466 LYS A C 1
ATOM 6683 O O . LYS A 1 454 ? -8.056 3.265 120.284 1.00 15.97 466 LYS A O 1
ATOM 6702 N N . THR A 1 455 ? -6.270 3.811 121.528 1.00 19.39 467 THR A N 1
ATOM 6703 C CA . THR A 1 455 ? -5.687 4.579 120.438 1.00 20.82 467 THR A CA 1
ATOM 6704 C C . THR A 1 455 ? -5.480 3.712 119.204 1.00 19.66 467 THR A C 1
ATOM 6705 O O . THR A 1 455 ? -5.778 4.129 118.074 1.00 20.38 467 THR A O 1
ATOM 6716 N N . LEU A 1 456 ? -4.925 2.518 119.403 1.00 17.56 468 LEU A N 1
ATOM 6717 C CA . LEU A 1 456 ? -4.710 1.595 118.297 1.00 16.69 468 LEU A CA 1
ATOM 6718 C C . LEU A 1 456 ? -6.023 1.178 117.650 1.00 14.85 468 LEU A C 1
ATOM 6719 O O . LEU A 1 456 ? -6.122 1.121 116.418 1.00 14.84 468 LEU A O 1
ATOM 6735 N N . ARG A 1 457 ? -7.045 0.876 118.452 1.00 13.58 469 ARG A N 1
ATOM 6736 C CA . ARG A 1 457 ? -8.334 0.505 117.867 1.00 12.72 469 ARG A CA 1
ATOM 6737 C C . ARG A 1 457 ? -8.887 1.638 117.010 1.00 13.62 469 ARG A C 1
ATOM 6738 O O . ARG A 1 457 ? -9.444 1.400 115.936 1.00 11.78 469 ARG A O 1
ATOM 6759 N N . THR A 1 458 ? -8.742 2.875 117.476 1.00 15.63 470 THR A N 1
ATOM 6760 C CA . THR A 1 458 ? -9.167 4.050 116.710 1.00 16.52 470 THR A CA 1
ATOM 6761 C C . THR A 1 458 ? -8.380 4.209 115.409 1.00 13.66 470 THR A C 1
ATOM 6762 O O . THR A 1 458 ? -8.965 4.495 114.353 1.00 15.56 470 THR A O 1
ATOM 6773 N N . LEU A 1 459 ? -7.060 4.034 115.455 1.00 10.67 471 LEU A N 1
ATOM 6774 C CA . LEU A 1 459 ? -6.260 4.139 114.237 1.00 10.98 471 LEU A CA 1
ATOM 6775 C C . LEU A 1 459 ? -6.684 3.091 113.216 1.00 11.15 471 LEU A C 1
ATOM 6776 O O . LEU A 1 459 ? -6.697 3.351 111.998 1.00 10.52 471 LEU A O 1
ATOM 6792 N N . THR A 1 460 ? -7.015 1.889 113.703 1.00 11.87 472 THR A N 1
ATOM 6793 C CA . THR A 1 460 ? -7.390 0.793 112.810 1.00 10.27 472 THR A CA 1
ATOM 6794 C C . THR A 1 460 ? -8.694 1.123 112.104 1.00 9.38 472 THR A C 1
ATOM 6795 O O . THR A 1 460 ? -8.816 0.943 110.887 1.00 9.41 472 THR A O 1
ATOM 6806 N N . SER A 1 461 ? -9.654 1.668 112.840 1.00 9.88 473 SER A N 1
ATOM 6807 C CA . SER A 1 461 ? -10.909 2.082 112.243 1.00 11.12 473 SER A CA 1
ATOM 6808 C C . SER A 1 461 ? -10.708 3.217 111.229 1.00 11.38 473 SER A C 1
ATOM 6809 O O . SER A 1 461 ? -11.367 3.242 110.185 1.00 11.99 473 SER A O 1
ATOM 6817 N N . GLU A 1 462 ? -9.784 4.138 111.513 1.00 12.23 474 GLU A N 1
ATOM 6818 C CA A GLU A 1 462 ? -9.487 5.230 110.583 0.52 12.81 474 GLU A CA 1
ATOM 6819 C CA B GLU A 1 462 ? -9.488 5.229 110.585 0.48 12.82 474 GLU A CA 1
ATOM 6820 C C . GLU A 1 462 ? -8.949 4.695 109.264 1.00 11.64 474 GLU A C 1
ATOM 6821 O O . GLU A 1 462 ? -9.366 5.138 108.180 1.00 11.33 474 GLU A O 1
ATOM 6842 N N . ARG A 1 463 ? -8.009 3.749 109.335 1.00 10.26 475 ARG A N 1
ATOM 6843 C CA . ARG A 1 463 ? -7.470 3.139 108.128 1.00 9.94 475 ARG A CA 1
ATOM 6844 C C . ARG A 1 463 ? -8.551 2.399 107.354 1.00 9.98 475 ARG A C 1
ATOM 6845 O O . ARG A 1 463 ? -8.620 2.524 106.127 1.00 9.44 475 ARG A O 1
ATOM 6866 N N . ALA A 1 464 ? -9.425 1.662 108.058 1.00 10.37 476 ALA A N 1
ATOM 6867 C CA . ALA A 1 464 ? -10.495 0.926 107.404 1.00 9.16 476 ALA A CA 1
ATOM 6868 C C . ALA A 1 464 ? -11.430 1.873 106.677 1.00 9.20 476 ALA A C 1
ATOM 6869 O O . ALA A 1 464 ? -11.884 1.575 105.566 1.00 10.43 476 ALA A O 1
ATOM 6876 N N . GLU A 1 465 ? -11.716 3.028 107.276 1.00 9.22 477 GLU A N 1
ATOM 6877 C CA . GLU A 1 465 ? -12.565 4.006 106.595 1.00 11.13 477 GLU A CA 1
ATOM 6878 C C . GLU A 1 465 ? -11.880 4.631 105.380 1.00 9.57 477 GLU A C 1
ATOM 6879 O O . GLU A 1 465 ? -12.545 4.859 104.362 1.00 10.30 477 GLU A O 1
ATOM 6891 N N . GLN A 1 466 ? -10.562 4.891 105.446 1.00 9.21 478 GLN A N 1
ATOM 6892 C CA . GLN A 1 466 ? -9.797 5.347 104.274 1.00 11.36 478 GLN A CA 1
ATOM 6893 C C . GLN A 1 466 ? -9.814 4.328 103.132 1.00 11.67 478 GLN A C 1
ATOM 6894 O O . GLN A 1 466 ? -9.916 4.699 101.956 1.00 8.96 478 GLN A O 1
ATOM 6908 N N . LEU A 1 467 ? -9.680 3.039 103.452 1.00 12.50 479 LEU A N 1
ATOM 6909 C CA . LEU A 1 467 ? -9.745 1.998 102.423 1.00 10.53 479 LEU A CA 1
ATOM 6910 C C . LEU A 1 467 ? -11.141 1.888 101.843 1.00 9.62 479 LEU A C 1
ATOM 6911 O O . LEU A 1 467 ? -11.316 1.706 100.632 1.00 10.62 479 LEU A O 1
ATOM 6927 N N . SER A 1 468 ? -12.143 2.026 102.683 1.00 7.87 480 SER A N 1
ATOM 6928 C CA . SER A 1 468 ? -13.518 2.047 102.208 1.00 7.69 480 SER A CA 1
ATOM 6929 C C . SER A 1 468 ? -13.764 3.203 101.246 1.00 8.08 480 SER A C 1
ATOM 6930 O O . SER A 1 468 ? -14.436 3.023 100.223 1.00 7.52 480 SER A O 1
ATOM 6938 N N . ASN A 1 469 ? -13.264 4.402 101.590 1.00 8.70 481 ASN A N 1
ATOM 6939 C CA . ASN A 1 469 ? -13.329 5.551 100.693 1.00 10.56 481 ASN A CA 1
ATOM 6940 C C . ASN A 1 469 ? -12.639 5.260 99.362 1.00 10.11 481 ASN A C 1
ATOM 6941 O O . ASN A 1 469 ? -13.131 5.678 98.305 1.00 10.79 481 ASN A O 1
ATOM 6952 N N . THR A 1 470 ? -11.486 4.576 99.384 1.00 10.05 482 THR A N 1
ATOM 6953 C CA . THR A 1 470 ? -10.811 4.195 98.139 1.00 11.40 482 THR A CA 1
ATOM 6954 C C . THR A 1 470 ? -11.705 3.331 97.255 1.00 10.90 482 THR A C 1
ATOM 6955 O O . THR A 1 470 ? -11.829 3.585 96.047 1.00 10.96 482 THR A O 1
ATOM 6966 N N . LEU A 1 471 ? -12.346 2.317 97.851 1.00 8.76 483 LEU A N 1
ATOM 6967 C CA . LEU A 1 471 ? -13.257 1.445 97.119 1.00 8.35 483 LEU A CA 1
ATOM 6968 C C . LEU A 1 471 ? -14.444 2.227 96.564 1.00 10.06 483 LEU A C 1
ATOM 6969 O O . LEU A 1 471 ? -14.848 2.028 95.414 1.00 9.28 483 LEU A O 1
ATOM 6985 N N . LYS A 1 472 ? -15.007 3.137 97.373 1.00 10.77 484 LYS A N 1
ATOM 6986 C CA . LYS A 1 472 ? -16.106 3.963 96.914 1.00 9.63 484 LYS A CA 1
ATOM 6987 C C . LYS A 1 472 ? -15.675 4.874 95.763 1.00 8.59 484 LYS A C 1
ATOM 6988 O O . LYS A 1 472 ? -16.416 5.037 94.791 1.00 9.80 484 LYS A O 1
ATOM 7007 N N . LYS A 1 473 ? -14.481 5.466 95.838 1.00 8.66 485 LYS A N 1
ATOM 7008 C CA . LYS A 1 473 ? -13.979 6.277 94.727 1.00 11.89 485 LYS A CA 1
ATOM 7009 C C . LYS A 1 473 ? -13.846 5.450 93.445 1.00 9.82 485 LYS A C 1
ATOM 7010 O O . LYS A 1 473 ? -14.261 5.894 92.367 1.00 9.25 485 LYS A O 1
ATOM 7029 N N . ILE A 1 474 ? -13.242 4.259 93.534 1.00 8.93 486 ILE A N 1
ATOM 7030 C CA . ILE A 1 474 ? -13.119 3.387 92.358 1.00 10.44 486 ILE A CA 1
ATOM 7031 C C . ILE A 1 474 ? -14.488 3.116 91.747 1.00 10.53 486 ILE A C 1
ATOM 7032 O O . ILE A 1 474 ? -14.695 3.277 90.528 1.00 11.98 486 ILE A O 1
ATOM 7048 N N . ALA A 1 475 ? -15.443 2.702 92.577 1.00 9.71 487 ALA A N 1
ATOM 7049 C CA . ALA A 1 475 ? -16.725 2.282 92.047 1.00 10.25 487 ALA A CA 1
ATOM 7050 C C . ALA A 1 475 ? -17.470 3.424 91.381 1.00 11.82 487 ALA A C 1
ATOM 7051 O O . ALA A 1 475 ? -18.295 3.188 90.491 1.00 13.44 487 ALA A O 1
ATOM 7058 N N . THR A 1 476 ? -17.253 4.652 91.834 1.00 11.38 488 THR A N 1
ATOM 7059 C CA . THR A 1 476 ? -17.989 5.789 91.292 1.00 11.98 488 THR A CA 1
ATOM 7060 C C . THR A 1 476 ? -17.217 6.505 90.188 1.00 15.07 488 THR A C 1
ATOM 7061 O O . THR A 1 476 ? -17.698 7.528 89.677 1.00 18.37 488 THR A O 1
ATOM 7072 N N . THR A 1 477 ? -16.061 5.967 89.772 1.00 14.92 489 THR A N 1
ATOM 7073 C CA A THR A 1 477 ? -15.231 6.626 88.762 0.45 17.40 489 THR A CA 1
ATOM 7074 C CA B THR A 1 477 ? -15.218 6.618 88.775 0.55 17.38 489 THR A CA 1
ATOM 7075 C C . THR A 1 477 ? -14.824 5.703 87.614 1.00 16.51 489 THR A C 1
ATOM 7076 O O . THR A 1 477 ? -14.900 6.094 86.441 1.00 18.67 489 THR A O 1
ATOM 7095 N N . GLU A 1 478 ? -14.403 4.487 87.914 1.00 13.63 490 GLU A N 1
ATOM 7096 C CA . GLU A 1 478 ? -13.838 3.587 86.913 1.00 14.64 490 GLU A CA 1
ATOM 7097 C C . GLU A 1 478 ? -14.921 2.759 86.227 1.00 16.36 490 GLU A C 1
ATOM 7098 O O . GLU A 1 478 ? -15.899 2.342 86.858 1.00 17.08 490 GLU A O 1
ATOM 7110 N N . THR A 1 479 ? -14.736 2.507 84.932 1.00 16.09 491 THR A N 1
ATOM 7111 C CA . THR A 1 479 ? -15.695 1.736 84.157 1.00 15.69 491 THR A CA 1
ATOM 7112 C C . THR A 1 479 ? -14.980 0.644 83.381 1.00 14.64 491 THR A C 1
ATOM 7113 O O . THR A 1 479 ? -13.802 0.765 83.024 1.00 15.28 491 THR A O 1
ATOM 7124 N N . PHE A 1 480 ? -15.736 -0.409 83.101 1.00 12.46 492 PHE A N 1
ATOM 7125 C CA . PHE A 1 480 ? -15.247 -1.624 82.487 1.00 13.44 492 PHE A CA 1
ATOM 7126 C C . PHE A 1 480 ? -16.271 -2.121 81.486 1.00 15.87 492 PHE A C 1
ATOM 7127 O O . PHE A 1 480 ? -17.470 -1.900 81.648 1.00 18.08 492 PHE A O 1
ATOM 7144 N N . ALA A 1 481 ? -15.775 -2.824 80.466 1.00 15.98 493 ALA A N 1
ATOM 7145 C CA . ALA A 1 481 ? -16.600 -3.181 79.319 1.00 18.59 493 ALA A CA 1
ATOM 7146 C C . ALA A 1 481 ? -17.659 -4.225 79.667 1.00 17.96 493 ALA A C 1
ATOM 7147 O O . ALA A 1 481 ? -18.789 -4.137 79.179 1.00 18.51 493 ALA A O 1
ATOM 7154 N N . ASN A 1 482 ? -17.321 -5.224 80.502 1.00 14.79 494 ASN A N 1
ATOM 7155 C CA . ASN A 1 482 ? -18.174 -6.386 80.706 1.00 13.26 494 ASN A CA 1
ATOM 7156 C C . ASN A 1 482 ? -18.997 -6.357 81.992 1.00 13.36 494 ASN A C 1
ATOM 7157 O O . ASN A 1 482 ? -19.765 -7.289 82.228 1.00 13.11 494 ASN A O 1
ATOM 7168 N N . PHE A 1 483 ? -18.862 -5.325 82.829 1.00 13.79 495 PHE A N 1
ATOM 7169 C CA . PHE A 1 483 ? -19.718 -5.233 83.997 1.00 12.28 495 PHE A CA 1
ATOM 7170 C C . PHE A 1 483 ? -19.882 -3.785 84.416 1.00 11.28 495 PHE A C 1
ATOM 7171 O O . PHE A 1 483 ? -18.996 -2.948 84.211 1.00 12.31 495 PHE A O 1
ATOM 7188 N N . ASP A 1 484 ? -20.996 -3.516 85.072 1.00 10.67 496 ASP A N 1
ATOM 7189 C CA . ASP A 1 484 ? -21.096 -2.271 85.812 1.00 11.12 496 ASP A CA 1
ATOM 7190 C C . ASP A 1 484 ? -20.678 -2.482 87.268 1.00 8.59 496 ASP A C 1
ATOM 7191 O O . ASP A 1 484 ? -20.602 -3.610 87.781 1.00 7.91 496 ASP A O 1
ATOM 7200 N N . LEU A 1 485 ? -20.319 -1.377 87.914 1.00 8.90 497 LEU A N 1
ATOM 7201 C CA . LEU A 1 485 ? -19.561 -1.396 89.166 1.00 7.83 497 LEU A CA 1
ATOM 7202 C C . LEU A 1 485 ? -20.217 -0.502 90.208 1.00 7.30 497 LEU A C 1
ATOM 7203 O O . LEU A 1 485 ? -20.656 0.602 89.884 1.00 8.81 497 LEU A O 1
ATOM 7219 N N . PHE A 1 486 ? -20.269 -0.980 91.457 1.00 7.33 498 PHE A N 1
ATOM 7220 C CA . PHE A 1 486 ? -21.037 -0.386 92.537 1.00 7.86 498 PHE A CA 1
ATOM 7221 C C . PHE A 1 486 ? -20.274 -0.558 93.835 1.00 7.90 498 PHE A C 1
ATOM 7222 O O . PHE A 1 486 ? -19.396 -1.430 93.947 1.00 9.00 498 PHE A O 1
ATOM 7239 N N . TYR A 1 487 ? -20.643 0.268 94.815 1.00 8.39 499 TYR A N 1
ATOM 7240 C CA . TYR A 1 487 ? -20.102 0.198 96.167 1.00 7.40 499 TYR A CA 1
ATOM 7241 C C . TYR A 1 487 ? -21.228 0.077 97.176 1.00 7.74 499 TYR A C 1
ATOM 7242 O O . TYR A 1 487 ? -22.251 0.761 97.058 1.00 9.06 499 TYR A O 1
ATOM 7260 N N . VAL A 1 488 ? -21.039 -0.778 98.200 1.00 6.63 500 VAL A N 1
ATOM 7261 C CA A VAL A 1 488 ? -21.944 -0.841 99.332 0.32 9.15 500 VAL A CA 1
ATOM 7262 C CA B VAL A 1 488 ? -21.947 -0.830 99.336 0.68 9.07 500 VAL A CA 1
ATOM 7263 C C . VAL A 1 488 ? -21.112 -0.767 100.607 1.00 8.93 500 VAL A C 1
ATOM 7264 O O . VAL A 1 488 ? -20.039 -1.370 100.695 1.00 8.90 500 VAL A O 1
ATOM 7287 N N . ASP A 1 489 ? -21.621 -0.054 101.604 1.00 8.13 501 ASP A N 1
ATOM 7288 C CA . ASP A 1 489 ? -20.903 0.020 102.863 1.00 8.55 501 ASP A CA 1
ATOM 7289 C C . ASP A 1 489 ? -21.208 -1.212 103.716 1.00 9.57 501 ASP A C 1
ATOM 7290 O O . ASP A 1 489 ? -22.177 -1.934 103.493 1.00 10.27 501 ASP A O 1
ATOM 7299 N N . PHE A 1 490 ? -20.323 -1.496 104.656 1.00 12.26 502 PHE A N 1
ATOM 7300 C CA . PHE A 1 490 ? -20.542 -2.684 105.487 1.00 15.80 502 PHE A CA 1
ATOM 7301 C C . PHE A 1 490 ? -21.558 -2.418 106.589 1.00 19.47 502 PHE A C 1
ATOM 7302 O O . PHE A 1 490 ? -22.508 -3.196 106.771 1.00 23.86 502 PHE A O 1
ATOM 7319 N N . ALA A 1 491 ? -21.346 -1.348 107.348 1.00 17.96 503 ALA A N 1
ATOM 7320 C CA . ALA A 1 491 ? -22.312 -0.784 108.299 1.00 18.49 503 ALA A CA 1
ATOM 7321 C C . ALA A 1 491 ? -22.729 -1.792 109.373 1.00 17.99 503 ALA A C 1
ATOM 7322 O O . ALA A 1 491 ? -23.912 -2.124 109.537 1.00 19.22 503 ALA A O 1
ATOM 7329 N N . PHE A 1 492 ? -21.730 -2.241 110.140 1.00 17.28 504 PHE A N 1
ATOM 7330 C CA . PHE A 1 492 ? -22.011 -3.110 111.277 1.00 18.05 504 PHE A CA 1
ATOM 7331 C C . PHE A 1 492 ? -22.961 -2.445 112.269 1.00 18.78 504 PHE A C 1
ATOM 7332 O O . PHE A 1 492 ? -23.771 -3.134 112.894 1.00 18.11 504 PHE A O 1
ATOM 7349 N N . HIS A 1 493 ? -22.903 -1.107 112.413 1.00 18.32 505 HIS A N 1
ATOM 7350 C CA . HIS A 1 493 ? -23.837 -0.422 113.308 1.00 20.08 505 HIS A CA 1
ATOM 7351 C C . HIS A 1 493 ? -25.288 -0.676 112.919 1.00 19.84 505 HIS A C 1
ATOM 7352 O O . HIS A 1 493 ? -26.156 -0.765 113.790 1.00 23.10 505 HIS A O 1
ATOM 7366 N N . GLU A 1 494 ? -25.581 -0.772 111.616 1.00 20.65 506 GLU A N 1
ATOM 7367 C CA . GLU A 1 494 ? -26.935 -1.102 111.169 1.00 23.47 506 GLU A CA 1
ATOM 7368 C C . GLU A 1 494 ? -27.348 -2.490 111.652 1.00 21.91 506 GLU A C 1
ATOM 7369 O O . GLU A 1 494 ? -28.503 -2.720 112.023 1.00 22.47 506 GLU A O 1
ATOM 7381 N N . ILE A 1 495 ? -26.426 -3.435 111.592 1.00 20.31 507 ILE A N 1
ATOM 7382 C CA . ILE A 1 495 ? -26.693 -4.788 112.049 1.00 19.91 507 ILE A CA 1
ATOM 7383 C C . ILE A 1 495 ? -26.909 -4.792 113.556 1.00 15.61 507 ILE A C 1
ATOM 7384 O O . ILE A 1 495 ? -27.870 -5.380 114.065 1.00 16.16 507 ILE A O 1
ATOM 7400 N N . ILE A 1 496 ? -26.011 -4.143 114.295 1.00 12.98 508 ILE A N 1
ATOM 7401 C CA . ILE A 1 496 ? -26.136 -4.135 115.750 1.00 14.20 508 ILE A CA 1
ATOM 7402 C C . ILE A 1 496 ? -27.466 -3.503 116.156 1.00 17.07 508 ILE A C 1
ATOM 7403 O O . ILE A 1 496 ? -28.167 -4.004 117.041 1.00 16.16 508 ILE A O 1
ATOM 7419 N N . GLU A 1 497 ? -27.869 -2.428 115.469 1.00 19.20 509 GLU A N 1
ATOM 7420 C CA . GLU A 1 497 ? -29.170 -1.811 115.744 1.00 23.12 509 GLU A CA 1
ATOM 7421 C C . GLU A 1 497 ? -30.342 -2.724 115.380 1.00 22.74 509 GLU A C 1
ATOM 7422 O O . GLU A 1 497 ? -31.299 -2.830 116.149 1.00 24.71 509 GLU A O 1
ATOM 7434 N N . ASP A 1 498 ? -30.317 -3.360 114.203 1.00 25.01 510 ASP A N 1
ATOM 7435 C CA . ASP A 1 498 ? -31.366 -4.328 113.868 1.00 29.17 510 ASP A CA 1
ATOM 7436 C C . ASP A 1 498 ? -31.493 -5.344 115.004 1.00 27.13 510 ASP A C 1
ATOM 7437 O O . ASP A 1 498 ? -32.589 -5.644 115.489 1.00 30.10 510 ASP A O 1
ATOM 7446 N N . TRP A 1 499 ? -30.352 -5.868 115.450 1.00 19.29 511 TRP A N 1
ATOM 7447 C CA . TRP A 1 499 ? -30.348 -6.957 116.419 1.00 14.55 511 TRP A CA 1
ATOM 7448 C C . TRP A 1 499 ? -30.822 -6.486 117.780 1.00 16.17 511 TRP A C 1
ATOM 7449 O O . TRP A 1 499 ? -31.617 -7.165 118.430 1.00 18.22 511 TRP A O 1
ATOM 7470 N N . GLN A 1 500 ? -30.331 -5.336 118.245 1.00 17.38 512 GLN A N 1
ATOM 7471 C CA . GLN A 1 500 ? -30.764 -4.824 119.545 1.00 21.38 512 GLN A CA 1
ATOM 7472 C C . GLN A 1 500 ? -32.253 -4.523 119.539 1.00 27.02 512 GLN A C 1
ATOM 7473 O O . GLN A 1 500 ? -32.921 -4.624 120.581 1.00 28.33 512 GLN A O 1
ATOM 7487 N N . LYS A 1 501 ? -32.786 -4.172 118.368 1.00 27.28 513 LYS A N 1
ATOM 7488 C CA . LYS A 1 501 ? -34.201 -3.852 118.247 1.00 30.54 513 LYS A CA 1
ATOM 7489 C C . LYS A 1 501 ? -35.041 -5.097 118.435 1.00 29.90 513 LYS A C 1
ATOM 7490 O O . LYS A 1 501 ? -36.152 -5.015 118.956 1.00 32.83 513 LYS A O 1
ATOM 7509 N N . ARG A 1 502 ? -34.529 -6.245 118.003 1.00 27.59 514 ARG A N 1
ATOM 7510 C CA . ARG A 1 502 ? -35.184 -7.531 118.176 1.00 27.94 514 ARG A CA 1
ATOM 7511 C C . ARG A 1 502 ? -35.025 -8.119 119.572 1.00 25.98 514 ARG A C 1
ATOM 7512 O O . ARG A 1 502 ? -35.513 -9.228 119.792 1.00 28.24 514 ARG A O 1
ATOM 7533 N N . GLY A 1 503 ? -34.313 -7.454 120.487 1.00 22.18 515 GLY A N 1
ATOM 7534 C CA . GLY A 1 503 ? -34.056 -7.985 121.805 1.00 21.46 515 GLY A CA 1
ATOM 7535 C C . GLY A 1 503 ? -32.654 -8.544 122.032 1.00 19.78 515 GLY A C 1
ATOM 7536 O O . GLY A 1 503 ? -32.380 -9.065 123.118 1.00 20.62 515 GLY A O 1
ATOM 7540 N N . GLY A 1 504 ? -31.767 -8.442 121.058 1.00 15.95 516 GLY A N 1
ATOM 7541 C CA . GLY A 1 504 ? -30.470 -9.081 121.149 1.00 15.14 516 GLY A CA 1
ATOM 7542 C C . GLY A 1 504 ? -29.406 -8.171 121.731 1.00 14.79 516 GLY A C 1
ATOM 7543 O O . GLY A 1 504 ? -29.636 -6.996 121.975 1.00 17.07 516 GLY A O 1
ATOM 7547 N N . GLN A 1 505 ? -28.229 -8.753 121.959 1.00 14.42 517 GLN A N 1
ATOM 7548 C CA . GLN A 1 505 ? -27.061 -8.041 122.426 1.00 14.33 517 GLN A CA 1
ATOM 7549 C C . GLN A 1 505 ? -25.918 -8.182 121.425 1.00 12.10 517 GLN A C 1
ATOM 7550 O O . GLN A 1 505 ? -25.776 -9.232 120.788 1.00 10.36 517 GLN A O 1
ATOM 7564 N N . PRO A 1 506 ? -25.069 -7.161 121.289 1.00 15.69 518 PRO A N 1
ATOM 7565 C CA . PRO A 1 506 ? -24.005 -7.208 120.263 1.00 16.42 518 PRO A CA 1
ATOM 7566 C C . PRO A 1 506 ? -23.035 -8.377 120.367 1.00 13.26 518 PRO A C 1
ATOM 7567 O O . PRO A 1 506 ? -22.563 -8.868 119.338 1.00 11.54 518 PRO A O 1
ATOM 7578 N N . TRP A 1 507 ? -22.707 -8.861 121.566 1.00 12.11 519 TRP A N 1
ATOM 7579 C CA . TRP A 1 507 ? -21.792 -9.987 121.651 1.00 11.60 519 TRP A CA 1
ATOM 7580 C C . TRP A 1 507 ? -22.354 -11.240 121.005 1.00 10.68 519 TRP A C 1
ATOM 7581 O O . TRP A 1 507 ? -21.595 -12.147 120.681 1.00 11.43 519 TRP A O 1
ATOM 7602 N N . GLN A 1 508 ? -23.667 -11.340 120.832 1.00 10.24 520 GLN A N 1
ATOM 7603 C CA . GLN A 1 508 ? -24.276 -12.500 120.192 1.00 10.47 520 GLN A CA 1
ATOM 7604 C C . GLN A 1 508 ? -24.108 -12.501 118.682 1.00 10.32 520 GLN A C 1
ATOM 7605 O O . GLN A 1 508 ? -24.615 -13.412 118.018 1.00 13.58 520 GLN A O 1
ATOM 7619 N N . LEU A 1 509 ? -23.433 -11.508 118.116 1.00 7.89 521 LEU A N 1
ATOM 7620 C CA . LEU A 1 509 ? -23.201 -11.448 116.677 1.00 7.55 521 LEU A CA 1
ATOM 7621 C C . LEU A 1 509 ? -21.791 -11.886 116.288 1.00 8.61 521 LEU A C 1
ATOM 7622 O O . LEU A 1 509 ? -21.436 -11.831 115.102 1.00 7.80 521 LEU A O 1
ATOM 7638 N N . ILE A 1 510 ? -20.995 -12.318 117.251 1.00 9.15 522 ILE A N 1
ATOM 7639 C CA . ILE A 1 510 ? -19.579 -12.614 117.039 1.00 7.32 522 ILE A CA 1
ATOM 7640 C C . ILE A 1 510 ? -19.301 -14.102 117.282 1.00 7.19 522 ILE A C 1
ATOM 7641 O O . ILE A 1 510 ? -19.824 -14.697 118.225 1.00 7.15 522 ILE A O 1
ATOM 7657 N N . GLU A 1 511 ? -18.438 -14.699 116.445 1.00 8.11 523 GLU A N 1
ATOM 7658 C CA . GLU A 1 511 ? -18.051 -16.108 116.608 1.00 7.65 523 GLU A CA 1
ATOM 7659 C C . GLU A 1 511 ? -17.489 -16.309 118.010 1.00 8.71 523 GLU A C 1
ATOM 7660 O O . GLU A 1 511 ? -16.538 -15.607 118.391 1.00 9.62 523 GLU A O 1
ATOM 7672 N N . PRO A 1 512 ? -18.046 -17.207 118.818 1.00 8.96 524 PRO A N 1
ATOM 7673 C CA . PRO A 1 512 ? -17.552 -17.305 120.201 1.00 8.53 524 PRO A CA 1
ATOM 7674 C C . PRO A 1 512 ? -16.124 -17.791 120.324 1.00 7.79 524 PRO A C 1
ATOM 7675 O O . PRO A 1 512 ? -15.435 -17.388 121.269 1.00 9.08 524 PRO A O 1
ATOM 7686 N N . VAL A 1 513 ? -15.648 -18.677 119.455 1.00 7.60 525 VAL A N 1
ATOM 7687 C CA . VAL A 1 513 ? -14.334 -19.253 119.691 1.00 6.92 525 VAL A CA 1
ATOM 7688 C C . VAL A 1 513 ? -13.242 -18.307 119.205 1.00 8.25 525 VAL A C 1
ATOM 7689 O O . VAL A 1 513 ? -12.240 -18.135 119.882 1.00 8.56 525 VAL A O 1
ATOM 7702 N N . ASP A 1 514 ? -13.391 -17.673 118.054 1.00 9.97 526 ASP A N 1
ATOM 7703 C CA . ASP A 1 514 ? -12.302 -16.807 117.594 1.00 9.88 526 ASP A CA 1
ATOM 7704 C C . ASP A 1 514 ? -12.471 -15.356 118.052 1.00 10.45 526 ASP A C 1
ATOM 7705 O O . ASP A 1 514 ? -11.490 -14.592 118.040 1.00 11.99 526 ASP A O 1
ATOM 7714 N N . GLY A 1 515 ? -13.668 -14.987 118.525 1.00 7.38 527 GLY A N 1
ATOM 7715 C CA . GLY A 1 515 ? -13.920 -13.665 119.082 1.00 9.33 527 GLY A CA 1
ATOM 7716 C C . GLY A 1 515 ? -13.711 -12.537 118.101 1.00 11.38 527 GLY A C 1
ATOM 7717 O O . GLY A 1 515 ? -13.419 -11.393 118.508 1.00 13.20 527 GLY A O 1
AT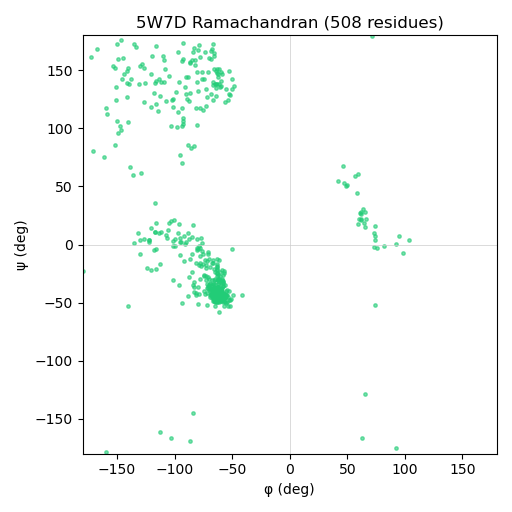OM 7721 N N . PHE A 1 516 ? -13.865 -12.818 116.808 1.00 10.73 528 PHE A N 1
ATOM 7722 C CA . PHE A 1 516 ? -13.461 -11.876 115.769 1.00 11.48 528 PHE A CA 1
ATOM 7723 C C . PHE A 1 516 ? -14.443 -11.817 114.594 1.00 10.54 528 PHE A C 1
ATOM 7724 O O . PHE A 1 516 ? -14.871 -10.729 114.195 1.00 12.37 528 PHE A O 1
ATOM 7741 N N . HIS A 1 517 ? -14.764 -12.960 114.013 1.00 8.90 529 HIS A N 1
ATOM 7742 C CA . HIS A 1 517 ? -15.543 -12.991 112.785 1.00 8.03 529 HIS A CA 1
ATOM 7743 C C . HIS A 1 517 ? -17.040 -12.809 113.067 1.00 7.75 529 HIS A C 1
ATOM 7744 O O . HIS A 1 517 ? -17.540 -13.278 114.081 1.00 8.14 529 HIS A O 1
ATOM 7759 N N . PRO A 1 518 ? -17.791 -12.191 112.156 1.00 9.35 530 PRO A N 1
ATOM 7760 C CA . PRO A 1 518 ? -19.251 -12.223 112.290 1.00 11.19 530 PRO A CA 1
ATOM 7761 C C . PRO A 1 518 ? -19.706 -13.671 112.255 1.00 12.16 530 PRO A C 1
ATOM 7762 O O . PRO A 1 518 ? -19.148 -14.478 111.511 1.00 14.35 530 PRO A O 1
ATOM 7773 N N . ASN A 1 519 ? -20.695 -14.016 113.078 1.00 9.58 531 ASN A N 1
ATOM 7774 C CA . ASN A 1 519 ? -21.202 -15.383 113.065 1.00 8.87 531 ASN A CA 1
ATOM 7775 C C . ASN A 1 519 ? -22.298 -15.541 112.005 1.00 8.01 531 ASN A C 1
ATOM 7776 O O . ASN A 1 519 ? -22.508 -14.657 111.179 1.00 8.52 531 ASN A O 1
ATOM 7787 N N . GLU A 1 520 ? -23.010 -16.672 112.041 1.00 8.89 532 GLU A N 1
ATOM 7788 C CA . GLU A 1 520 ? -23.957 -17.012 110.970 1.00 10.89 532 GLU A CA 1
ATOM 7789 C C . GLU A 1 520 ? -25.099 -15.998 110.915 1.00 9.85 532 GLU A C 1
ATOM 7790 O O . GLU A 1 520 ? -25.465 -15.495 109.837 1.00 8.94 532 GLU A O 1
ATOM 7802 N N . VAL A 1 521 ? -25.694 -15.717 112.080 1.00 12.36 533 VAL A N 1
ATOM 7803 C CA . VAL A 1 521 ? -26.705 -14.659 112.214 1.00 14.17 533 VAL A CA 1
ATOM 7804 C C . VAL A 1 521 ? -26.213 -13.332 111.654 1.00 12.55 533 VAL A C 1
ATOM 7805 O O . VAL A 1 521 ? -26.904 -12.685 110.853 1.00 13.56 533 VAL A O 1
ATOM 7818 N N . ALA A 1 522 ? -25.038 -12.865 112.102 1.00 9.73 534 ALA A N 1
ATOM 7819 C CA . ALA A 1 522 ? -24.551 -11.561 111.661 1.00 9.59 534 ALA A CA 1
ATOM 7820 C C . ALA A 1 522 ? -24.402 -11.515 110.150 1.00 8.26 534 ALA A C 1
ATOM 7821 O O . ALA A 1 522 ? -24.722 -10.500 109.517 1.00 8.26 534 ALA A O 1
ATOM 7828 N N . SER A 1 523 ? -23.884 -12.606 109.575 1.00 8.37 535 SER A N 1
ATOM 7829 C CA . SER A 1 523 ? -23.632 -12.687 108.147 1.00 9.38 535 SER A CA 1
ATOM 7830 C C . SER A 1 523 ? -24.940 -12.603 107.375 1.00 7.40 535 SER A C 1
ATOM 7831 O O . SER A 1 523 ? -25.032 -11.901 106.362 1.00 7.50 535 SER A O 1
ATOM 7839 N N . LEU A 1 524 ? -25.981 -13.280 107.878 1.00 9.51 536 LEU A N 1
ATOM 7840 C CA . LEU A 1 524 ? -27.272 -13.257 107.209 1.00 10.75 536 LEU A CA 1
ATOM 7841 C C . LEU A 1 524 ? -27.942 -11.896 107.341 1.00 11.87 536 LEU A C 1
ATOM 7842 O O . LEU A 1 524 ? -28.563 -11.408 106.385 1.00 12.06 536 LEU A O 1
ATOM 7858 N N . LEU A 1 525 ? -27.795 -11.237 108.500 1.00 10.17 537 LEU A N 1
ATOM 7859 C CA . LEU A 1 525 ? -28.357 -9.900 108.650 1.00 11.82 537 LEU A CA 1
ATOM 7860 C C . LEU A 1 525 ? -27.692 -8.910 107.709 1.00 10.64 537 LEU A C 1
ATOM 7861 O O . LEU A 1 525 ? -28.360 -8.044 107.116 1.00 12.19 537 LEU A O 1
ATOM 7877 N N . GLN A 1 526 ? -26.377 -9.019 107.544 1.00 11.43 538 GLN A N 1
ATOM 7878 C CA A GLN A 1 526 ? -25.669 -8.104 106.649 0.39 13.01 538 GLN A CA 1
ATOM 7879 C CA B GLN A 1 526 ? -25.658 -8.119 106.655 0.61 12.95 538 GLN A CA 1
ATOM 7880 C C . GLN A 1 526 ? -26.033 -8.369 105.197 1.00 12.21 538 GLN A C 1
ATOM 7881 O O . GLN A 1 526 ? -26.186 -7.426 104.417 1.00 11.87 538 GLN A O 1
ATOM 7906 N N . ALA A 1 527 ? -26.198 -9.642 104.819 1.00 11.59 539 ALA A N 1
ATOM 7907 C CA . ALA A 1 527 ? -26.650 -9.976 103.469 1.00 12.57 539 ALA A CA 1
ATOM 7908 C C . ALA A 1 527 ? -28.041 -9.425 103.187 1.00 12.67 539 ALA A C 1
ATOM 7909 O O . ALA A 1 527 ? -28.337 -8.994 102.063 1.00 12.73 539 ALA A O 1
ATOM 7916 N N . ASN A 1 528 ? -28.908 -9.423 104.186 1.00 12.97 540 ASN A N 1
ATOM 7917 C CA . ASN A 1 528 ? -30.218 -8.789 104.044 1.00 15.69 540 ASN A CA 1
ATOM 7918 C C . ASN A 1 528 ? -30.095 -7.300 103.751 1.00 13.36 540 ASN A C 1
ATOM 7919 O O . ASN A 1 528 ? -30.786 -6.784 102.872 1.00 14.62 540 ASN A O 1
ATOM 7930 N N . ARG A 1 529 ? -29.278 -6.577 104.521 1.00 12.34 541 ARG A N 1
ATOM 7931 C CA . ARG A 1 529 ? -29.063 -5.161 104.255 1.00 14.02 541 ARG A CA 1
ATOM 7932 C C . ARG A 1 529 ? -28.550 -4.952 102.839 1.00 11.53 541 ARG A C 1
ATOM 7933 O O . ARG A 1 529 ? -29.008 -4.046 102.134 1.00 11.63 541 ARG A O 1
ATOM 7954 N N . VAL A 1 530 ? -27.575 -5.757 102.415 1.00 9.17 542 VAL A N 1
ATOM 7955 C CA . VAL A 1 530 ? -27.018 -5.580 101.071 1.00 9.57 542 VAL A CA 1
ATOM 7956 C C . VAL A 1 530 ? -28.089 -5.839 100.010 1.00 11.21 542 VAL A C 1
ATOM 7957 O O . VAL A 1 530 ? -28.276 -5.042 99.070 1.00 10.91 542 VAL A O 1
ATOM 7970 N N . TRP A 1 531 ? -28.834 -6.936 100.149 1.00 12.04 543 TRP A N 1
ATOM 7971 C CA . TRP A 1 531 ? -29.912 -7.204 99.206 1.00 12.93 543 TRP A CA 1
ATOM 7972 C C . TRP A 1 531 ? -30.847 -6.001 99.090 1.00 13.78 543 TRP A C 1
ATOM 7973 O O . TRP A 1 531 ? -31.186 -5.561 97.983 1.00 12.09 543 TRP A O 1
ATOM 7994 N N . GLU A 1 532 ? -31.270 -5.444 100.228 1.00 14.92 544 GLU A N 1
ATOM 7995 C CA . GLU A 1 532 ? -32.244 -4.350 100.177 1.00 18.51 544 GLU A CA 1
ATOM 7996 C C . GLU A 1 532 ? -31.642 -3.078 99.603 1.00 17.47 544 GLU A C 1
ATOM 7997 O O . GLU A 1 532 ? -32.349 -2.311 98.938 1.00 18.43 544 GLU A O 1
ATOM 8009 N N . LYS A 1 533 ? -30.354 -2.825 99.855 1.00 15.17 545 LYS A N 1
ATOM 8010 C CA . LYS A 1 533 ? -29.685 -1.703 99.207 1.00 14.90 545 LYS A CA 1
ATOM 8011 C C . LYS A 1 533 ? -29.666 -1.874 97.693 1.00 13.47 545 LYS A C 1
ATOM 8012 O O . LYS A 1 533 ? -29.968 -0.930 96.962 1.00 12.95 545 LYS A O 1
ATOM 8031 N N . ILE A 1 534 ? -29.301 -3.068 97.200 1.00 12.42 546 ILE A N 1
ATOM 8032 C CA . ILE A 1 534 ? -29.330 -3.309 95.754 1.00 12.93 546 ILE A CA 1
ATOM 8033 C C . ILE A 1 534 ? -30.738 -3.123 95.208 1.00 12.87 546 ILE A C 1
ATOM 8034 O O . ILE A 1 534 ? -30.931 -2.510 94.155 1.00 13.89 546 ILE A O 1
ATOM 8050 N N . GLN A 1 535 ? -31.744 -3.670 95.890 1.00 11.87 547 GLN A N 1
ATOM 8051 C CA . GLN A 1 535 ? -33.119 -3.530 95.404 1.00 16.42 547 GLN A CA 1
ATOM 8052 C C . GLN A 1 535 ? -33.538 -2.066 95.267 1.00 20.18 547 GLN A C 1
ATOM 8053 O O . GLN A 1 535 ? -34.179 -1.694 94.278 1.00 22.15 547 GLN A O 1
ATOM 8067 N N . LEU A 1 536 ? -33.222 -1.218 96.247 1.00 19.53 548 LEU A N 1
ATOM 8068 C CA . LEU A 1 536 ? -33.596 0.192 96.132 1.00 20.16 548 LEU A CA 1
ATOM 8069 C C . LEU A 1 536 ? -32.729 0.936 95.117 1.00 20.05 548 LEU A C 1
ATOM 8070 O O . LEU A 1 536 ? -33.243 1.738 94.323 1.00 22.19 548 LEU A O 1
ATOM 8086 N N . GLN A 1 537 ? -31.425 0.692 95.128 1.00 16.38 549 GLN A N 1
ATOM 8087 C CA . GLN A 1 537 ? -30.488 1.524 94.392 1.00 16.48 549 GLN A CA 1
ATOM 8088 C C . GLN A 1 537 ? -30.277 1.070 92.949 1.00 17.83 549 GLN A C 1
ATOM 8089 O O . GLN A 1 537 ? -30.249 1.915 92.042 1.00 18.95 549 GLN A O 1
ATOM 8103 N N . TRP A 1 538 ? -30.118 -0.235 92.720 1.00 15.82 550 TRP A N 1
ATOM 8104 C CA . TRP A 1 538 ? -29.811 -0.785 91.393 1.00 15.50 550 TRP A CA 1
ATOM 8105 C C . TRP A 1 538 ? -30.617 -2.046 91.154 1.00 16.01 550 TRP A C 1
ATOM 8106 O O . TRP A 1 538 ? -30.062 -3.137 91.053 1.00 14.47 550 TRP A O 1
ATOM 8127 N N . PRO A 1 539 ? -31.939 -1.933 91.053 1.00 19.41 551 PRO A N 1
ATOM 8128 C CA . PRO A 1 539 ? -32.763 -3.141 90.925 1.00 20.39 551 PRO A CA 1
ATOM 8129 C C . PRO A 1 539 ? -32.442 -3.975 89.695 1.00 18.65 551 PRO A C 1
ATOM 8130 O O . PRO A 1 539 ? -32.672 -5.190 89.717 1.00 19.38 551 PRO A O 1
ATOM 8141 N N . HIS A 1 540 ? -31.861 -3.393 88.644 1.00 16.70 552 HIS A N 1
ATOM 8142 C CA . HIS A 1 540 ? -31.518 -4.209 87.478 1.00 16.72 552 HIS A CA 1
ATOM 8143 C C . HIS A 1 540 ? -30.457 -5.256 87.798 1.00 15.64 552 HIS A C 1
ATOM 8144 O O . HIS A 1 540 ? -30.398 -6.296 87.120 1.00 14.34 552 HIS A O 1
ATOM 8159 N N . VAL A 1 541 ? -29.647 -5.028 88.838 1.00 14.92 553 VAL A N 1
ATOM 8160 C CA . VAL A 1 541 ? -28.621 -5.988 89.226 1.00 12.99 553 VAL A CA 1
ATOM 8161 C C . VAL A 1 541 ? -29.251 -7.316 89.636 1.00 11.75 553 VAL A C 1
ATOM 8162 O O . VAL A 1 541 ? -28.687 -8.386 89.379 1.00 11.71 553 VAL A O 1
ATOM 8175 N N . LEU A 1 542 ? -30.433 -7.277 90.243 1.00 13.08 554 LEU A N 1
ATOM 8176 C CA . LEU A 1 542 ? -31.075 -8.490 90.699 1.00 15.57 554 LEU A CA 1
ATOM 8177 C C . LEU A 1 542 ? -31.906 -9.142 89.612 1.00 18.21 554 LEU A C 1
ATOM 8178 O O . LEU A 1 542 ? -32.314 -10.293 89.774 1.00 18.35 554 LEU A O 1
ATOM 8194 N N . GLY A 1 543 ? -32.162 -8.432 88.516 1.00 19.60 555 GLY A N 1
ATOM 8195 C CA . GLY A 1 543 ? -33.016 -8.941 87.460 1.00 20.86 555 GLY A CA 1
ATOM 8196 C C . GLY A 1 543 ? -34.466 -8.968 87.899 1.00 21.44 555 GLY A C 1
ATOM 8197 O O . GLY A 1 543 ? -34.825 -8.612 89.013 1.00 21.22 555 GLY A O 1
ATOM 8201 N N . LYS A 1 544 ? -35.315 -9.402 86.982 1.00 21.88 556 LYS A N 1
ATOM 8202 C CA . LYS A 1 544 ? -36.736 -9.472 87.267 1.00 23.57 556 LYS A CA 1
ATOM 8203 C C . LYS A 1 544 ? -37.096 -10.789 87.930 1.00 18.00 556 LYS A C 1
ATOM 8204 O O . LYS A 1 544 ? -36.379 -11.793 87.842 1.00 17.00 556 LYS A O 1
ATOM 8223 N N . GLU A 1 545 ? -38.197 -10.756 88.658 1.00 17.10 557 GLU A N 1
ATOM 8224 C CA . GLU A 1 545 ? -38.787 -11.973 89.184 1.00 19.73 557 GLU A CA 1
ATOM 8225 C C . GLU A 1 545 ? -39.352 -12.802 88.036 1.00 20.68 557 GLU A C 1
ATOM 8226 O O . GLU A 1 545 ? -40.097 -12.297 87.201 1.00 20.51 557 GLU A O 1
ATOM 8238 N N . ASN A 1 546 ? -39.005 -14.064 87.991 1.00 21.37 558 ASN A N 1
ATOM 8239 C CA . ASN A 1 546 ? -39.387 -14.888 86.855 1.00 19.67 558 ASN A CA 1
ATOM 8240 C C . ASN A 1 546 ? -40.849 -15.294 87.000 1.00 21.60 558 ASN A C 1
ATOM 8241 O O . ASN A 1 546 ? -41.186 -16.000 87.952 1.00 20.15 558 ASN A O 1
ATOM 8252 N N . PRO A 1 547 ? -41.742 -14.900 86.081 1.00 24.82 559 PRO A N 1
ATOM 8253 C CA . PRO A 1 547 ? -43.164 -15.263 86.253 1.00 26.63 559 PRO A CA 1
ATOM 8254 C C . PRO A 1 547 ? -43.442 -16.751 86.135 1.00 24.05 559 PRO A C 1
ATOM 8255 O O . PRO A 1 547 ? -44.519 -17.180 86.552 1.00 25.18 559 PRO A O 1
ATOM 8266 N N . PHE A 1 548 ? -42.503 -17.560 85.639 1.00 21.45 560 PHE A N 1
ATOM 8267 C CA . PHE A 1 548 ? -42.709 -18.998 85.547 1.00 22.42 560 PHE A CA 1
ATOM 8268 C C . PHE A 1 548 ? -42.214 -19.769 86.777 1.00 19.79 560 PHE A C 1
ATOM 8269 O O . PHE A 1 548 ? -42.217 -20.997 86.752 1.00 18.13 560 PHE A O 1
ATOM 8286 N N . ASN A 1 549 ? -41.798 -19.093 87.859 1.00 20.19 561 ASN A N 1
ATOM 8287 C CA . ASN A 1 549 ? -41.299 -19.815 89.033 1.00 19.12 561 ASN A CA 1
ATOM 8288 C C . ASN A 1 549 ? -42.259 -20.909 89.498 1.00 20.91 561 ASN A C 1
ATOM 8289 O O . ASN A 1 549 ? -41.834 -22.028 89.802 1.00 17.97 561 ASN A O 1
ATOM 8300 N N . SER A 1 550 ? -43.555 -20.602 89.615 1.00 24.36 562 SER A N 1
ATOM 8301 C CA . SER A 1 550 ? -44.473 -21.610 90.148 1.00 24.86 562 SER A CA 1
ATOM 8302 C C . SER A 1 550 ? -44.587 -22.804 89.202 1.00 23.09 562 SER A C 1
ATOM 8303 O O . SER A 1 550 ? -44.675 -23.948 89.655 1.00 24.55 562 SER A O 1
ATOM 8311 N N . GLN A 1 551 ? -44.586 -22.563 87.886 1.00 22.00 563 GLN A N 1
ATOM 8312 C CA . GLN A 1 551 ? -44.632 -23.680 86.936 1.00 23.28 563 GLN A CA 1
ATOM 8313 C C . GLN A 1 551 ? -43.345 -24.496 86.974 1.00 22.30 563 GLN A C 1
ATOM 8314 O O . GLN A 1 551 ? -43.373 -25.719 86.803 1.00 22.50 563 GLN A O 1
ATOM 8328 N N . ILE A 1 552 ? -42.204 -23.837 87.175 1.00 19.94 564 ILE A N 1
ATOM 8329 C CA . ILE A 1 552 ? -40.947 -24.566 87.339 1.00 18.37 564 ILE A CA 1
ATOM 8330 C C . ILE A 1 552 ? -41.053 -25.546 88.511 1.00 19.40 564 ILE A C 1
ATOM 8331 O O . ILE A 1 552 ? -40.659 -26.714 88.403 1.00 18.94 564 ILE A O 1
ATOM 8347 N N . GLU A 1 553 ? -41.608 -25.095 89.642 1.00 23.08 565 GLU A N 1
ATOM 8348 C CA A GLU A 1 553 ? -41.721 -25.969 90.809 0.50 25.57 565 GLU A CA 1
ATOM 8349 C CA B GLU A 1 553 ? -41.716 -25.969 90.806 0.50 25.57 565 GLU A CA 1
ATOM 8350 C C . GLU A 1 553 ? -42.718 -27.095 90.557 1.00 27.25 565 GLU A C 1
ATOM 8351 O O . GLU A 1 553 ? -42.511 -28.230 91.005 1.00 29.23 565 GLU A O 1
ATOM 8372 N N . GLU A 1 554 ? -43.804 -26.800 89.849 1.00 26.48 566 GLU A N 1
ATOM 8373 C CA . GLU A 1 554 ? -44.816 -27.818 89.584 1.00 29.10 566 GLU A CA 1
ATOM 8374 C C . GLU A 1 554 ? -44.257 -28.919 88.695 1.00 26.16 566 GLU A C 1
ATOM 8375 O O . GLU A 1 554 ? -44.535 -30.103 88.916 1.00 27.94 566 GLU A O 1
ATOM 8387 N N . VAL A 1 555 ? -43.419 -28.558 87.724 1.00 22.19 567 VAL A N 1
ATOM 8388 C CA . VAL A 1 555 ? -42.877 -29.576 86.827 1.00 19.86 567 VAL A CA 1
ATOM 8389 C C . VAL A 1 555 ? -41.673 -30.275 87.439 1.00 19.31 567 VAL A C 1
ATOM 8390 O O . VAL A 1 555 ? -41.518 -31.494 87.290 1.00 19.11 567 VAL A O 1
ATOM 8403 N N . PHE A 1 556 ? -40.782 -29.534 88.115 1.00 19.01 568 PHE A N 1
ATOM 8404 C CA . PHE A 1 556 ? -39.491 -30.085 88.511 1.00 18.72 568 PHE A CA 1
ATOM 8405 C C . PHE A 1 556 ? -39.281 -30.172 90.022 1.00 17.33 568 PHE A C 1
ATOM 8406 O O . PHE A 1 556 ? -38.241 -30.675 90.459 1.00 16.55 568 PHE A O 1
ATOM 8423 N N . GLY A 1 557 ? -40.208 -29.686 90.826 1.00 20.82 569 GLY A N 1
ATOM 8424 C CA . GLY A 1 557 ? -40.068 -29.840 92.275 1.00 22.12 569 GLY A CA 1
ATOM 8425 C C . GLY A 1 557 ? -38.873 -29.062 92.785 1.00 19.84 569 GLY A C 1
ATOM 8426 O O . GLY A 1 557 ? -38.704 -27.888 92.465 1.00 19.23 569 GLY A O 1
ATOM 8430 N N . ASP A 1 558 ? -38.009 -29.731 93.552 1.00 19.37 570 ASP A N 1
ATOM 8431 C CA . ASP A 1 558 ? -36.801 -29.120 94.104 1.00 19.24 570 ASP A CA 1
ATOM 8432 C C . ASP A 1 558 ? -35.676 -28.976 93.083 1.00 16.91 570 ASP A C 1
ATOM 8433 O O . ASP A 1 558 ? -34.554 -28.614 93.457 1.00 15.21 570 ASP A O 1
ATOM 8442 N N . GLN A 1 559 ? -35.944 -29.300 91.817 1.00 15.74 571 GLN A N 1
ATOM 8443 C CA . GLN A 1 559 ? -34.999 -29.095 90.730 1.00 14.26 571 GLN A CA 1
ATOM 8444 C C . GLN A 1 559 ? -33.724 -29.898 90.944 1.00 14.09 571 GLN A C 1
ATOM 8445 O O . GLN A 1 559 ? -32.640 -29.535 90.456 1.00 13.58 571 GLN A O 1
ATOM 8459 N N . GLY A 1 560 ? -33.848 -31.027 91.651 1.00 14.19 572 GLY A N 1
ATOM 8460 C CA . GLY A 1 560 ? -32.718 -31.897 91.890 1.00 14.23 572 GLY A CA 1
ATOM 8461 C C . GLY A 1 560 ? -31.968 -31.617 93.168 1.00 14.12 572 GLY A C 1
ATOM 8462 O O . GLY A 1 560 ? -30.968 -32.297 93.448 1.00 13.51 572 GLY A O 1
ATOM 8466 N N . GLY A 1 561 ? -32.401 -30.626 93.937 1.00 15.86 573 GLY A N 1
ATOM 8467 C CA . GLY A 1 561 ? -31.702 -30.225 95.140 1.00 16.82 573 GLY A CA 1
ATOM 8468 C C . GLY A 1 561 ? -30.282 -29.704 94.893 1.00 13.56 573 GLY A C 1
ATOM 8469 O O . GLY A 1 561 ? -29.849 -29.367 93.779 1.00 11.72 573 GLY A O 1
ATOM 8473 N N . HIS A 1 562 ? -29.569 -29.621 96.007 1.00 12.33 574 HIS A N 1
ATOM 8474 C CA . HIS A 1 562 ? -28.214 -29.116 96.024 1.00 12.08 574 HIS A CA 1
ATOM 8475 C C . HIS A 1 562 ? -27.182 -30.200 96.312 1.00 14.58 574 HIS A C 1
ATOM 8476 O O . HIS A 1 562 ? -26.054 -30.050 95.805 1.00 15.82 574 HIS A O 1
#

Radius of gyration: 25.14 Å; Cα contacts (8 Å, |Δi|>4): 1025; chains: 1; bounding box: 64×50×69 Å

Organism: Mus musculus (NCBI:txid10090)

GO terms:
  GO:0005509 calcium ion binding (F, IDA)
  GO:0050728 negative regulation of inflammatory response (P, IDA)
  GO:0008653 lipopolysaccharide metabolic process (P, IDA)
  GO:0050528 acyloxyacyl hydrolase activity (F, IDA)
  GO:0005576 extracellular region (C, EXP)

InterPro domains:
  IPR001087 GDSL lipase/esterase [PF00657] (256-541)
  IPR008139 Saposin B type domain [PS50015] (36-117)
  IPR008139 Saposin B type domain [SM00741] (38-113)
  IPR011001 Saposin-like [SSF47862] (37-114)
  IPR036514 SGNH hydrolase superfamily [G3DSA:3.40.50.1110] (303-549)
  IPR039676 Acyloxyacyl hydrolase [PTHR15010] (1-574)
  IPR048593 Acyloxyacyl hydrolase, N-terminal domain [PF20825] (40-169)

Foldseek 3Di:
DLLVLLVVQQLVLLLLLVLCVLVVHQSLVSLVQLLVLADPPLVSSVVSVVCCVVCVVLSRQLVVVVDHRLLSCVLVPSHDADPQFHRFDLFDDPPVRSVVSSVVSVVSPVVDCPDPSVVSLVVLLVQLQQDQAAPAQQQPLREAQDCFSSYLLFFFHFPDSPDSQAEAFFDDDVLQQPHNRRLLLAHHADVVPRHGRSCVQPPPQQAAAEEELEAQLQQFQADPLQSRASNNHGSVSHPCVVRCSRRSSGRSCLFQARHDDQHPVNDPFHHVQVVLCQLRSSNHRRYGYQYHHLDALVCSVVRVVSDRDAQPTGGFYEYEHPRAASLQFFLDLVRRVSHHALVNLLVSVVVVVVVVLVRGHAPYAYEYEAYDLLQVLCVQFQCPAFSSCPVPVGGGLLSVQSSCSSSSNQRGPQRSDPDVVSSVVSSVRSVSNLVSQQCCLVPDDGRRYHGYYDYQPLVVLQVVQVVVVDHVQVQARRNSSGHGHSSSRSSSSVVVVVCCCVPPVVNSGGRRPCVVVCCVVRNCSNPD

Secondary structure (DSSP, 8-state):
-HHHHHHHHHHHHHHHHHHHHHHT--HHHHHHHHHHHS-SGGGHHHHHHHHHHHHHHHHHHHHTTT--HHHHHHHTTSS--BTTB----SS---HHHHHHHHHHHHHHHHH---STTHHHHHHHHHHHHH--S-S--TT-SS--SSSSTTSTTTBPPPS-TT-TT-STTBPPSGGGSSS-TTSSS--SB-TTT--BHHHHHHTTS---EEEEEE-TTTTTB---GGGT-GGG-SGGGGTTHHHHHHTTTB-GGGSTTT--SPPSS--S---HHHHHHHH-GGGTT-EEEEE-TT--TTTGGGTGGG----TTTB--EEEEEE--STTT----SSHHHHSPPHHHHHHHHHHHHHHHHHHS-TTEEEEEEPPP-THHHHHHHTTSBPGGGTTTT--BHHHHHHHHHHTT--S-TTTSSS-HHHHHHHHHHHHHHHHHHHHHHTT---SSEEEEEE---HHHHHHHHHHTT--GGGGB-TTTSSSB-HHHHHHHHHHHHHHHHHH-GGGG-PPPTTHHHHHHHHTTTT--

B-factor: mean 23.75, std 14.76, range [3.98, 97.56]

Sequence (528 aa):
SHGQSSCLGCVVLVSVIEQLAEVHNSSVQVAMERLCSYLPEKLFLKTACYFLVQTFGSSDIIKLLDEAMMKADVVCYALEFCKRGAVQPQCHLYPLPQEAWESALEKARQVLRRSCSLPFLTKICQKIELSIKKAVPFKDVDSDKHSVFPTLRGYHWRGRDCNDSDKTVYPGRRPDNWDIHQDSNCNGIWGIDPKDGIPYEKKFCEGSQPRGIILLGDAAGAHFHIPPEWLTTASQMSVNSFLNLPSSSALTDELNWPQLSGVTGFLDSTSGIEEKSIIYHHRRLRKRNHCNHRDYQSISKNGASSRNLKNFIESLSSRNQASSDHPAIVLYAMIGNDVCNSKADTVPEMTTPEQMYANVMQQTLTHLNSHLPNGSHVILYGLPDGTFLWDSLHNRYHPLGQLNKDVTYAQFFSFLRCLQQLNPCNGWMMSSNKTLRTLTSEERAEQLSNTLKKIATTTETFANFDLFYVVDFAFHEIIEDWQKRGGQPWQLIEPVDGFHPNEVASLLQQANRVWEKIQLQWPHVLGKENPFNSQIEEEVFGDQGGH

Solvent-accessible surface area: 22850 Å² total; per-residue (Å²): 115,61,6,122,47,0,47,38,13,1,30,56,1,6,7,3,51,11,0,6,77,57,72,143,32,63,19,122,72,0,3,88,63,11,0,43,29,23,16,121,138,43,89,19,50,57,4,10,78,36,34,41,148,59,46,2,67,40,8,55,72,0,16,116,69,90,17,108,6,3,3,0,0,0,6,23,90,58,0,115,144,34,117,148,30,84,27,1,54,9,19,101,76,88,88,127,38,2,90,76,22,13,82,82,0,64,70,23,37,157,203,113,99,115,53,66,58,45,38,96,17,21,116,79,59,114,72,6,104,152,86,15,55,9,129,98,25,125,21,86,16,60,3,1,62,102,43,23,34,10,1,34,24,2,5,0,70,3,60,45,22,97,44,145,60,3,19,2,5,50,116,29,106,107,72,2,52,162,77,23,5,6,2,4,15,0,121,10,65,12,119,188,74,48,69,17,28,3,72,50,4,6,97,71,18,127,19,11,0,1,0,0,0,0,6,10,14,13,0,6,30,40,36,4,31,79,23,23,24,2,70,80,12,44,79,108,13,8,113,52,20,10,46,3,33,14,2,14,37,1,30,0,10,27,1,1,14,0,4,21,94,123,21,112,53,59,36,158,18,66,6,3,2,61,38,2,43,141,50,5,11,7,4,2,19,10,0,2,1,2,0,20,58,44,2,6,5,123,50,0,131,114,23,8,117,10,19,20,16,69,76,76,26,5,25,32,0,2,0,0,0,5,0,18,7,40,1,0,6,21,40,119,75,103,4,41,102,57,6,2,39,40,124,90,0,97,57,36,0,38,97,4,0,82,27,0,32,65,71,0,5,105,37,1,15,0,0,0,10,0,11,16,79,3,39,24,10,27,92,24,4,49,112,93,76,1,3,9,0,84,68,71,135,40,1,26,9,30,55,17,3,70,4,10,65,33,6,81,48,0,41,0,1,0,4,1,7,90,79,149,94,28,17,61,76,0,19,90,47,2,111,91,0,2,68,6,0,110,115,2,10,101,94,49,125,37,88,28,9,54,19,26,34,5,56,11,11,14,106,31,1,23,101,31,38,89,187,121,64,10,91,26,94,63,0,4,2,45,11,17,0,26,21,22,23,20,20,3,22,7,2,11,3,35,66,0,19,82,34,3,64,146,91,43,64,100,0,4,10,180,123,5,114,72,17,70,78,0,89,145,68,40,41,100,4,60,18,47